Protein AF-0000000084534690 (afdb_homodimer)

Foldseek 3Di:
DPDDDPLLVQVQVVCLQCQPVVCVVCVCVVVVCVPVVVLLVVQLVQLCVVPVQFEEEEEAQFLPNSVQVSVVVPYNYAYEHQYPNRQVNNCVVPVPHHYDYDHLLDDPAAFQRGLEYEYELNCQSPPPVRVLSSLLSVNRRHHAFHKYKYKAFADQDWDKDACVVNNHGIGTGHHHHPVSVQVSNVVSQKHWPDKDWAADDPPGDGIMIMTMITRHHD/DPDDDPLLVQVQVVCLQCQPVVCVVCVCVVVVCVPVVVLLLVQLVQLCVQPVQFEEEEEAQFLPNSVQVSVVVVYNYAYEHQYPNRQVNNCVVPVPHHYDYDHLLDDPAAFQRGLEYEYELNCQSPPPVRVLSSLLSVNRRHHAFHKYKYKAFADQDWDKDACVVNNHGIGTGHHHHPVSVQVSNVVSQKHWPDKDWAADDPPGDGIMIMTMITRHHD

Sequence (436 aa):
MTSEPEFLTETRAFYDAVAVEYTDMFGGLMASSPMDRAVLGLFAELVRAERPDGKVAELGCGSGRVTGHLHGLGLDVSGVDLSPGMIELARRDHPQVPFRVGSLFDLPYGDGELTGALAWYSIIHTPAERLPPVFAEFARVLAPGGHLVLAFQVGDEPSRQDRPFGHPVSLDFRRLRPERVEELLREAGLRVTSRTVREASTGEKTPQAYLLARKPAAMTSEPEFLTETRAFYDAVAVEYTDMFGGLMASSPMDRAVLGLFAELVRAERPDGKVAELGCGSGRVTGHLHGLGLDVSGVDLSPGMIELARRDHPQVPFRVGSLFDLPYGDGELTGALAWYSIIHTPAERLPPVFAEFARVLAPGGHLVLAFQVGDEPSRQDRPFGHPVSLDFRRLRPERVEELLREAGLRVTSRTVREASTGEKTPQAYLLARKPAA

Structure (mmCIF, N/CA/C/O backbone):
data_AF-0000000084534690-model_v1
#
loop_
_entity.id
_entity.type
_entity.pdbx_description
1 polymer Methyltransferase
#
loop_
_atom_site.group_PDB
_atom_site.id
_atom_site.type_symbol
_atom_site.label_atom_id
_atom_site.label_alt_id
_atom_site.label_comp_id
_atom_site.label_asym_id
_atom_site.label_entity_id
_atom_site.label_seq_id
_atom_site.pdbx_PDB_ins_code
_atom_site.Cartn_x
_atom_site.Cartn_y
_atom_site.Cartn_z
_atom_site.occupancy
_atom_site.B_iso_or_equiv
_atom_site.auth_seq_id
_atom_site.auth_comp_id
_atom_site.auth_asym_id
_atom_site.auth_atom_id
_atom_site.pdbx_PDB_model_num
ATOM 1 N N . MET A 1 1 ? -7.797 34.219 26.984 1 40.94 1 MET A N 1
ATOM 2 C CA . MET A 1 1 ? -7.121 34 25.703 1 40.94 1 MET A CA 1
ATOM 3 C C . MET A 1 1 ? -6.246 32.75 25.734 1 40.94 1 MET A C 1
ATOM 5 O O . MET A 1 1 ? -5.199 32.75 26.391 1 40.94 1 MET A O 1
ATOM 9 N N . THR A 1 2 ? -6.754 31.516 25.875 1 54.22 2 THR A N 1
ATOM 10 C CA . THR A 1 2 ? -6.039 30.297 26.234 1 54.22 2 THR A CA 1
ATOM 11 C C . THR A 1 2 ? -4.809 30.109 25.359 1 54.22 2 THR A C 1
ATOM 13 O O . THR A 1 2 ? -4.898 30.172 24.125 1 54.22 2 THR A O 1
ATOM 16 N N . SER A 1 3 ? -3.67 30.391 25.891 1 73.31 3 SER A N 1
ATOM 17 C CA . SER A 1 3 ? -2.357 30.422 25.25 1 73.31 3 SER A CA 1
ATOM 18 C C . SER A 1 3 ? -2.098 29.156 24.453 1 73.31 3 SER A C 1
ATOM 20 O O . SER A 1 3 ? -2.504 28.062 24.859 1 73.31 3 SER A O 1
ATOM 22 N N . GLU A 1 4 ? -1.84 29.344 23.172 1 83.12 4 GLU A N 1
ATOM 23 C CA . GLU A 1 4 ? -1.455 28.219 22.312 1 83.12 4 GLU A CA 1
ATOM 24 C C . GLU A 1 4 ? -0.398 27.359 22.984 1 83.12 4 GLU A C 1
ATOM 26 O O . GLU A 1 4 ? 0.554 27.859 23.578 1 83.12 4 GLU A O 1
ATOM 31 N N . PRO A 1 5 ? -0.653 26.125 23.047 1 88.5 5 PRO A N 1
ATOM 32 C CA . PRO A 1 5 ? 0.35 25.234 23.625 1 88.5 5 PRO A CA 1
ATOM 33 C C . PRO A 1 5 ? 1.744 25.453 23.047 1 88.5 5 PRO A C 1
ATOM 35 O O . PRO A 1 5 ? 1.878 25.766 21.859 1 88.5 5 PRO A O 1
ATOM 38 N N . GLU A 1 6 ? 2.73 25.281 23.844 1 89.62 6 GLU A N 1
ATOM 39 C CA . GLU A 1 6 ? 4.121 25.578 23.5 1 89.62 6 GLU A CA 1
ATOM 40 C C . GLU A 1 6 ? 4.562 24.781 22.281 1 89.62 6 GLU A C 1
ATOM 42 O O . GLU A 1 6 ? 5.273 25.297 21.422 1 89.62 6 GLU A O 1
ATOM 47 N N . PHE A 1 7 ? 4.211 23.547 22.25 1 92 7 PHE A N 1
ATOM 48 C CA . PHE A 1 7 ? 4.676 22.734 21.141 1 92 7 PHE A CA 1
ATOM 49 C C . PHE A 1 7 ? 4.141 23.266 19.812 1 92 7 PHE A C 1
ATOM 51 O O . PHE A 1 7 ? 4.801 23.141 18.781 1 92 7 PHE A O 1
ATOM 58 N N . LEU A 1 8 ? 2.998 23.922 19.75 1 94.94 8 LEU A N 1
ATOM 59 C CA . LEU A 1 8 ? 2.461 24.516 18.547 1 94.94 8 LEU A CA 1
ATOM 60 C C . LEU A 1 8 ? 3.266 25.75 18.141 1 94.94 8 LEU A C 1
ATOM 62 O O . LEU A 1 8 ? 3.572 25.953 16.969 1 94.94 8 LEU A O 1
ATOM 66 N N . THR A 1 9 ? 3.578 26.531 19.109 1 94.31 9 THR A N 1
ATOM 67 C CA . THR A 1 9 ? 4.371 27.719 18.859 1 94.31 9 THR A CA 1
ATOM 68 C C . THR A 1 9 ? 5.75 27.359 18.312 1 94.31 9 THR A C 1
ATOM 70 O O . THR A 1 9 ? 6.23 27.969 17.359 1 94.31 9 THR A O 1
ATOM 73 N N . GLU A 1 10 ? 6.336 26.344 18.906 1 94.31 10 GLU A N 1
ATOM 74 C CA . GLU A 1 10 ? 7.648 25.875 18.484 1 94.31 10 GLU A CA 1
ATOM 75 C C . GLU A 1 10 ? 7.594 25.328 17.062 1 94.31 10 GLU A C 1
ATOM 77 O O . GLU A 1 10 ? 8.484 25.578 16.25 1 94.31 10 GLU A O 1
ATOM 82 N N . THR A 1 11 ? 6.602 24.531 16.797 1 96.5 11 THR A N 1
ATOM 83 C CA . THR A 1 11 ? 6.434 23.953 15.461 1 96.5 11 THR A CA 1
ATOM 84 C C . THR A 1 11 ? 6.266 25.047 14.414 1 96.5 11 THR A C 1
ATOM 86 O O . THR A 1 11 ? 6.926 25.016 13.367 1 96.5 11 THR A O 1
ATOM 89 N N . ARG A 1 12 ? 5.414 26.047 14.688 1 96.38 12 ARG A N 1
ATOM 90 C CA . ARG A 1 12 ? 5.191 27.172 13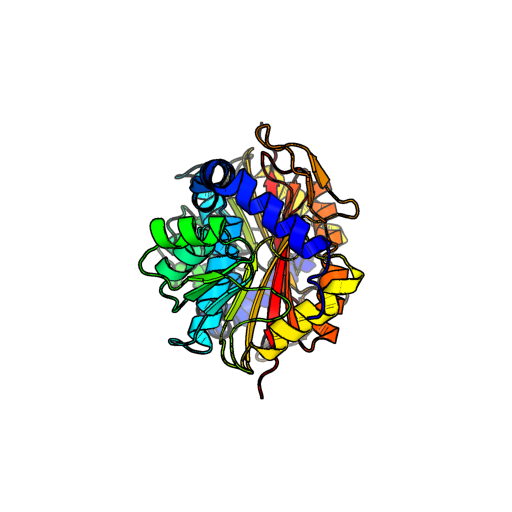.789 1 96.38 12 ARG A CA 1
ATOM 91 C C . ARG A 1 12 ? 6.492 27.922 13.523 1 96.38 12 ARG A C 1
ATOM 93 O O . ARG A 1 12 ? 6.832 28.203 12.367 1 96.38 12 ARG A O 1
ATOM 100 N N . ALA A 1 13 ? 7.164 28.25 14.578 1 95.94 13 ALA A N 1
ATOM 101 C CA . ALA A 1 13 ? 8.406 29.016 14.461 1 95.94 13 ALA A CA 1
ATOM 102 C C . ALA A 1 13 ? 9.445 28.25 13.641 1 95.94 13 ALA A C 1
ATOM 104 O O . ALA A 1 13 ? 10.164 28.844 12.836 1 95.94 13 ALA A O 1
ATOM 105 N N . PHE A 1 14 ? 9.531 27 13.875 1 96.94 14 PHE A N 1
ATOM 106 C CA . PHE A 1 14 ? 10.469 26.141 13.156 1 96.94 14 PHE A CA 1
ATOM 107 C C . PHE A 1 14 ? 10.211 26.203 11.656 1 96.94 14 PHE A C 1
ATOM 109 O O . PHE A 1 14 ? 11.102 26.547 10.875 1 96.94 14 PHE A O 1
ATOM 116 N N . TYR A 1 15 ? 9 25.906 11.258 1 97 15 TYR A N 1
ATOM 117 C CA . TYR A 1 15 ? 8.688 25.812 9.836 1 97 15 TYR A CA 1
ATOM 118 C C . TYR A 1 15 ? 8.703 27.188 9.18 1 97 15 TYR A C 1
ATOM 120 O O . TYR A 1 15 ? 9.07 27.312 8.008 1 97 15 TYR A O 1
ATOM 128 N N . ASP A 1 16 ? 8.398 28.266 9.891 1 96.75 16 ASP A N 1
ATOM 129 C CA . ASP A 1 16 ? 8.531 29.609 9.344 1 96.75 16 ASP A CA 1
ATOM 130 C C . ASP A 1 16 ? 10 29.938 9.047 1 96.75 16 ASP A C 1
ATOM 132 O O . ASP A 1 16 ? 10.305 30.562 8.031 1 96.75 16 ASP A O 1
ATOM 136 N N . ALA A 1 17 ? 10.805 29.453 9.93 1 96.19 17 ALA A N 1
ATOM 137 C CA . ALA A 1 17 ? 12.227 29.766 9.805 1 96.19 17 ALA A CA 1
ATOM 138 C C . ALA A 1 17 ? 12.852 29.031 8.625 1 96.19 17 ALA A C 1
ATOM 140 O O . ALA A 1 17 ? 13.75 29.562 7.961 1 96.19 17 ALA A O 1
ATOM 141 N N . VAL A 1 18 ? 12.344 27.844 8.336 1 95.5 18 VAL A N 1
ATOM 142 C CA . VAL A 1 18 ? 13.047 27.016 7.367 1 95.5 18 VAL A CA 1
ATOM 143 C C . VAL A 1 18 ? 12.234 26.906 6.082 1 95.5 18 VAL A C 1
ATOM 145 O O . VAL A 1 18 ? 12.562 26.109 5.195 1 95.5 18 VAL A O 1
ATOM 148 N N . ALA A 1 19 ? 11.211 27.656 5.895 1 94.69 19 ALA A N 1
ATOM 149 C CA . ALA A 1 19 ? 10.18 27.469 4.883 1 94.69 19 ALA A CA 1
ATOM 150 C C . ALA A 1 19 ? 10.789 27.375 3.486 1 94.69 19 ALA A C 1
ATOM 152 O O . ALA A 1 19 ? 10.508 26.422 2.746 1 94.69 19 ALA A O 1
ATOM 153 N N . VAL A 1 20 ? 11.664 28.234 3.137 1 94 20 VAL A N 1
ATOM 154 C CA . VAL A 1 20 ? 12.219 28.297 1.787 1 94 20 VAL A CA 1
ATOM 155 C C . VAL A 1 20 ? 13.156 27.125 1.555 1 94 20 VAL A C 1
ATOM 157 O O . VAL A 1 20 ? 12.977 26.344 0.613 1 94 20 VAL A O 1
ATOM 160 N N . GLU A 1 21 ? 14.125 26.938 2.463 1 93.56 21 GLU A N 1
ATOM 161 C CA . GLU A 1 21 ? 15.109 25.875 2.311 1 93.56 21 GLU A CA 1
ATOM 162 C C . GLU A 1 21 ? 14.445 24.5 2.355 1 93.56 21 GLU A C 1
ATOM 164 O O . GLU A 1 21 ? 14.82 23.609 1.594 1 93.56 21 GLU A O 1
ATOM 169 N N . TYR A 1 22 ? 13.516 24.391 3.225 1 90.75 22 TYR A N 1
ATOM 170 C CA . TYR A 1 22 ? 12.789 23.141 3.391 1 90.75 22 TYR A CA 1
ATOM 171 C C . TYR A 1 22 ? 12.008 22.797 2.129 1 90.75 22 TYR A C 1
ATOM 173 O O . TYR A 1 22 ? 12.023 21.641 1.677 1 90.75 22 TYR A O 1
ATOM 181 N N . THR A 1 23 ? 11.344 23.734 1.533 1 91.19 23 THR A N 1
ATOM 182 C CA . THR A 1 23 ? 10.578 23.562 0.307 1 91.19 23 THR A CA 1
ATOM 183 C C . THR A 1 23 ? 11.484 23.172 -0.854 1 91.19 23 THR A C 1
ATOM 185 O O . THR A 1 23 ? 11.148 22.281 -1.636 1 91.19 23 THR A O 1
ATOM 188 N N . ASP A 1 24 ? 12.617 23.766 -0.943 1 89.88 24 ASP A N 1
ATOM 189 C CA . ASP A 1 24 ? 13.578 23.453 -2.002 1 89.88 24 ASP A CA 1
ATOM 190 C C . ASP A 1 24 ? 14.109 22.031 -1.863 1 89.88 24 ASP A C 1
ATOM 192 O O . ASP A 1 24 ? 14.297 21.328 -2.861 1 89.88 24 ASP A O 1
ATOM 196 N N . MET A 1 25 ? 14.352 21.625 -0.693 1 87.31 25 MET A N 1
ATOM 197 C CA . MET A 1 25 ? 14.922 20.312 -0.393 1 87.31 25 MET A CA 1
ATOM 198 C C . MET A 1 25 ? 13.992 19.188 -0.834 1 87.31 25 MET A C 1
ATOM 200 O O . MET A 1 25 ? 14.445 18.156 -1.315 1 87.31 25 MET A O 1
ATOM 204 N N . PHE A 1 26 ? 12.641 19.406 -0.778 1 84.38 26 PHE A N 1
ATOM 205 C CA . PHE A 1 26 ? 11.695 18.312 -0.968 1 84.38 26 PHE A CA 1
ATOM 206 C C . PHE A 1 26 ? 10.891 18.5 -2.248 1 84.38 26 PHE A C 1
ATOM 208 O O . PHE A 1 26 ? 9.961 17.75 -2.52 1 84.38 26 PHE A O 1
ATOM 215 N N . GLY A 1 27 ? 11.195 19.469 -3.035 1 78.06 27 GLY A N 1
ATOM 216 C CA . GLY A 1 27 ? 10.461 19.797 -4.246 1 78.06 27 GLY A CA 1
ATOM 217 C C . GLY A 1 27 ? 10.352 18.641 -5.215 1 78.06 27 GLY A C 1
ATOM 218 O O . GLY A 1 27 ? 9.312 18.438 -5.844 1 78.06 27 GLY A O 1
ATOM 219 N N . GLY A 1 28 ? 11.32 17.75 -5.387 1 81.81 28 GLY A N 1
ATOM 220 C CA . GLY A 1 28 ? 11.305 16.672 -6.363 1 81.81 28 GLY A CA 1
ATOM 221 C C . GLY A 1 28 ? 10.969 15.32 -5.758 1 81.81 28 GLY A C 1
ATOM 222 O O . GLY A 1 28 ? 11.016 14.305 -6.445 1 81.81 28 GLY A O 1
ATOM 223 N N . LEU A 1 29 ? 10.445 15.336 -4.598 1 86.44 29 LEU A N 1
ATOM 224 C CA . LEU A 1 29 ? 10.281 14.086 -3.859 1 86.44 29 LEU A CA 1
ATOM 225 C C . LEU A 1 29 ? 9.133 13.266 -4.426 1 86.44 29 LEU A C 1
ATOM 227 O O . LEU A 1 29 ? 9.227 12.039 -4.523 1 86.44 29 LEU A O 1
ATOM 231 N N . MET A 1 30 ? 8.086 13.938 -4.867 1 87.94 30 MET A N 1
ATOM 232 C CA . MET A 1 30 ? 6.949 13.195 -5.398 1 87.94 30 MET A CA 1
ATOM 233 C C . MET A 1 30 ? 7.359 12.359 -6.609 1 87.94 30 MET A C 1
ATOM 235 O O . MET A 1 30 ? 6.973 11.195 -6.723 1 87.94 30 MET A O 1
ATOM 239 N N . ALA A 1 31 ? 8.219 12.906 -7.438 1 87.44 31 ALA A N 1
ATOM 240 C CA . ALA A 1 31 ? 8.641 12.211 -8.648 1 87.44 31 ALA A CA 1
ATOM 241 C C . ALA A 1 31 ? 9.516 11.008 -8.32 1 87.44 31 ALA A C 1
ATOM 243 O O . ALA A 1 31 ? 9.5 10.008 -9.039 1 87.44 31 ALA A O 1
ATOM 244 N N . SER A 1 32 ? 10.133 11.031 -7.242 1 90.44 32 SER A N 1
ATOM 245 C CA . SER A 1 32 ? 11.102 9.992 -6.914 1 90.44 32 SER A CA 1
ATOM 246 C C . SER A 1 32 ? 10.539 9.016 -5.887 1 90.44 32 SER A C 1
ATOM 248 O O . SER A 1 32 ? 11.281 8.211 -5.32 1 90.44 32 SER A O 1
ATOM 250 N N . SER A 1 33 ? 9.297 9.062 -5.629 1 94.19 33 SER A N 1
ATOM 251 C CA . SER A 1 33 ? 8.703 8.219 -4.594 1 94.19 33 SER A CA 1
ATOM 252 C C . SER A 1 33 ? 7.504 7.445 -5.129 1 94.19 33 SER A C 1
ATOM 254 O O . SER A 1 33 ? 6.359 7.777 -4.824 1 94.19 33 SER A O 1
ATOM 256 N N . PRO A 1 34 ? 7.781 6.352 -5.809 1 96.19 34 PRO A N 1
ATOM 257 C CA . PRO A 1 34 ? 6.68 5.598 -6.414 1 96.19 34 PRO A CA 1
ATOM 258 C C . PRO A 1 34 ? 5.66 5.117 -5.383 1 96.19 34 PRO A C 1
ATOM 260 O O . PRO A 1 34 ? 4.465 5.07 -5.672 1 96.19 34 PRO A O 1
ATOM 263 N N . MET A 1 35 ? 6.133 4.77 -4.168 1 97.38 35 MET A N 1
ATOM 264 C CA . MET A 1 35 ? 5.211 4.316 -3.129 1 97.38 35 MET A CA 1
ATOM 265 C C . MET A 1 35 ? 4.27 5.438 -2.707 1 97.38 35 MET A C 1
ATOM 267 O O . MET A 1 35 ? 3.064 5.223 -2.572 1 97.38 35 MET A O 1
ATOM 271 N N . ASP A 1 36 ? 4.82 6.66 -2.514 1 97.5 36 ASP A N 1
ATOM 272 C CA . ASP A 1 36 ? 3.979 7.801 -2.176 1 97.5 36 ASP A CA 1
ATOM 273 C C . ASP A 1 36 ? 2.914 8.039 -3.246 1 97.5 36 ASP A C 1
ATOM 275 O O . ASP A 1 36 ? 1.739 8.227 -2.928 1 97.5 36 ASP A O 1
ATOM 279 N N . ARG A 1 37 ? 3.34 7.969 -4.48 1 98.12 37 ARG A N 1
ATOM 280 C CA . ARG A 1 37 ? 2.406 8.195 -5.578 1 98.12 37 ARG A CA 1
ATOM 281 C C . ARG A 1 37 ? 1.333 7.113 -5.617 1 98.12 37 ARG A C 1
ATOM 283 O O . ARG A 1 37 ? 0.165 7.398 -5.891 1 98.12 37 ARG A O 1
ATOM 290 N N . ALA A 1 38 ? 1.719 5.926 -5.344 1 98.5 38 ALA A N 1
ATOM 291 C CA . ALA A 1 38 ? 0.763 4.824 -5.352 1 98.5 38 ALA A CA 1
ATOM 292 C C . ALA A 1 38 ? -0.288 5 -4.262 1 98.5 38 ALA A C 1
ATOM 294 O O . ALA A 1 38 ? -1.484 4.832 -4.512 1 98.5 38 ALA A O 1
ATOM 295 N N . VAL A 1 39 ? 0.135 5.34 -3.057 1 98.75 39 VAL A N 1
ATOM 296 C CA . VAL A 1 39 ? -0.77 5.504 -1.924 1 98.75 39 VAL A CA 1
ATOM 297 C C . VAL A 1 39 ? -1.7 6.688 -2.168 1 98.75 39 VAL A C 1
ATOM 299 O O . VAL A 1 39 ? -2.91 6.59 -1.955 1 98.75 39 VAL A O 1
ATOM 302 N N . LEU A 1 40 ? -1.166 7.785 -2.656 1 98.75 40 LEU A N 1
ATOM 303 C CA . LEU A 1 40 ? -1.962 8.984 -2.902 1 98.75 40 LEU A CA 1
ATOM 304 C C . LEU A 1 40 ? -2.922 8.766 -4.07 1 98.75 40 LEU A C 1
ATOM 306 O O . LEU A 1 40 ? -4.039 9.289 -4.066 1 98.75 40 LEU A O 1
ATOM 310 N N . GLY A 1 41 ? -2.432 8.062 -5.098 1 98.62 41 GLY A N 1
ATOM 311 C CA . GLY A 1 41 ? -3.326 7.688 -6.18 1 98.62 41 GLY A CA 1
ATOM 312 C C . GLY A 1 41 ? -4.492 6.828 -5.723 1 98.62 41 GLY A C 1
ATOM 313 O O . GLY A 1 41 ? -5.629 7.039 -6.152 1 98.62 41 GLY A O 1
ATOM 314 N N . LEU A 1 42 ? -4.188 5.84 -4.895 1 98.75 42 LEU A N 1
ATOM 315 C CA . LEU A 1 42 ? -5.234 5.004 -4.316 1 98.75 42 LEU A CA 1
ATOM 316 C C . LEU A 1 42 ? -6.234 5.844 -3.533 1 98.75 42 LEU A C 1
ATOM 318 O O . LEU A 1 42 ? -7.445 5.703 -3.711 1 98.75 42 LEU A O 1
ATOM 322 N N . PHE A 1 43 ? -5.742 6.754 -2.691 1 98.81 43 PHE A N 1
ATOM 323 C CA . PHE A 1 43 ? -6.586 7.648 -1.909 1 98.81 43 PHE A CA 1
ATOM 324 C C . PHE A 1 43 ? -7.512 8.453 -2.816 1 98.81 43 PHE A C 1
ATOM 326 O O . PHE A 1 43 ? -8.719 8.523 -2.574 1 98.81 43 PHE A O 1
ATOM 333 N N . ALA A 1 44 ? -6.949 9.031 -3.861 1 98.69 44 ALA A N 1
ATOM 334 C CA . ALA A 1 44 ? -7.723 9.836 -4.805 1 98.69 44 ALA A CA 1
ATOM 335 C C . ALA A 1 44 ? -8.836 9.008 -5.441 1 98.69 44 ALA A C 1
ATOM 337 O O . ALA A 1 44 ? -9.969 9.484 -5.578 1 98.69 44 ALA A O 1
ATOM 338 N N . GLU A 1 45 ? -8.492 7.82 -5.855 1 98.12 45 GLU A N 1
ATOM 339 C CA . GLU A 1 45 ? -9.484 6.945 -6.469 1 98.12 45 GLU A CA 1
ATOM 340 C C . GLU A 1 45 ? -10.617 6.629 -5.496 1 98.12 45 GLU A C 1
ATOM 342 O O . GLU A 1 45 ? -11.789 6.664 -5.867 1 98.12 45 GLU A O 1
ATOM 347 N N . LEU A 1 46 ? -10.266 6.32 -4.262 1 98.06 46 LEU A N 1
ATOM 348 C CA . LEU A 1 46 ? -11.266 5.984 -3.252 1 98.06 46 LEU A CA 1
ATOM 349 C C . LEU A 1 46 ? -12.203 7.16 -2.998 1 98.06 46 LEU A C 1
ATOM 351 O O . LEU A 1 46 ? -13.414 6.984 -2.916 1 98.06 46 LEU A O 1
ATOM 355 N N . VAL A 1 47 ? -11.641 8.344 -2.865 1 98.56 47 VAL A N 1
ATOM 356 C CA . VAL A 1 47 ? -12.43 9.539 -2.598 1 98.56 47 VAL A CA 1
ATOM 357 C C . VAL A 1 47 ? -13.383 9.805 -3.758 1 98.56 47 VAL A C 1
ATOM 359 O O . VAL A 1 47 ? -14.57 10.07 -3.545 1 98.56 47 VAL A O 1
ATOM 362 N N . ARG A 1 48 ? -12.898 9.68 -4.977 1 97.88 48 ARG A N 1
ATOM 363 C CA . ARG A 1 48 ? -13.727 9.938 -6.152 1 97.88 48 ARG A CA 1
ATOM 364 C C . ARG A 1 48 ? -14.852 8.914 -6.27 1 97.88 48 ARG A C 1
ATOM 366 O O . ARG A 1 48 ? -15.953 9.234 -6.715 1 97.88 48 ARG A O 1
ATOM 373 N N . ALA A 1 49 ? -14.516 7.684 -5.953 1 96.69 49 ALA A N 1
ATOM 374 C CA . ALA A 1 49 ? -15.539 6.637 -5.992 1 96.69 49 ALA A CA 1
ATOM 375 C C . ALA A 1 49 ? -16.641 6.918 -4.98 1 96.69 49 ALA A C 1
ATOM 377 O O . ALA A 1 49 ? -17.812 6.609 -5.234 1 96.69 49 ALA A O 1
ATOM 378 N N . GLU A 1 50 ? -16.25 7.457 -3.811 1 96.69 50 GLU A N 1
ATOM 379 C CA . GLU A 1 50 ? -17.234 7.789 -2.779 1 96.69 50 GLU A CA 1
ATOM 380 C C . GLU A 1 50 ? -18.094 8.977 -3.197 1 96.69 50 GLU A C 1
ATOM 382 O O . GLU A 1 50 ? -19.328 8.906 -3.125 1 96.69 50 GLU A O 1
ATOM 387 N N . ARG A 1 51 ? -17.453 10.047 -3.547 1 96.62 51 ARG A N 1
ATOM 388 C CA . ARG A 1 51 ? -18.094 11.266 -4.012 1 96.62 51 ARG A CA 1
ATOM 389 C C . ARG A 1 51 ? -17.234 12 -5.031 1 96.62 51 ARG A C 1
ATOM 391 O O . ARG A 1 51 ? -16.281 12.695 -4.664 1 96.62 51 ARG A O 1
ATOM 398 N N . PRO A 1 52 ? -17.516 11.914 -6.34 1 93.75 52 PRO A N 1
ATOM 399 C CA . PRO A 1 52 ? -16.672 12.484 -7.398 1 93.75 52 PRO A CA 1
ATOM 400 C C . PRO A 1 52 ? -16.391 13.969 -7.191 1 93.75 52 PRO A C 1
ATOM 402 O O . PRO A 1 52 ? -15.297 14.445 -7.523 1 93.75 52 PRO A O 1
ATOM 405 N N . ASP A 1 53 ? -17.281 14.695 -6.598 1 92.56 53 ASP A N 1
ATOM 406 C CA . ASP A 1 53 ? -17.078 16.125 -6.402 1 92.56 53 ASP A CA 1
ATOM 407 C C . ASP A 1 53 ? -16.875 16.453 -4.926 1 92.56 53 ASP A C 1
ATOM 409 O O . ASP A 1 53 ? -17.188 17.562 -4.484 1 92.56 53 ASP A O 1
ATOM 413 N N . GLY A 1 54 ? -16.391 15.453 -4.23 1 96.5 54 GLY A N 1
ATOM 414 C CA . GLY A 1 54 ? -16.219 15.656 -2.801 1 96.5 54 GLY A CA 1
ATOM 415 C C . GLY A 1 54 ? -15.016 16.516 -2.465 1 96.5 54 GLY A C 1
ATOM 416 O O . GLY A 1 54 ? -14.023 16.516 -3.191 1 96.5 54 GLY A O 1
ATOM 417 N N . LYS A 1 55 ? -15.125 17.203 -1.364 1 98.75 55 LYS A N 1
ATOM 418 C CA . LYS A 1 55 ? -14.055 18.078 -0.898 1 98.75 55 LYS A CA 1
ATOM 419 C C . LYS A 1 55 ? -12.992 17.297 -0.137 1 98.75 55 LYS A C 1
ATOM 421 O O . LYS A 1 55 ? -13.312 16.391 0.63 1 98.75 55 LYS A O 1
ATOM 426 N N . VAL A 1 56 ? -11.773 17.641 -0.408 1 98.94 56 VAL A N 1
ATOM 427 C CA . VAL A 1 56 ? -10.625 17.031 0.25 1 98.94 56 VAL A CA 1
ATOM 428 C C . VAL A 1 56 ? -9.781 18.125 0.92 1 98.94 56 VAL A C 1
ATOM 430 O O . VAL A 1 56 ? -9.711 19.25 0.437 1 98.94 56 VAL A O 1
ATOM 433 N N . ALA A 1 57 ? -9.133 17.797 2.012 1 98.94 57 ALA A N 1
ATOM 434 C CA . ALA A 1 57 ? -8.219 18.75 2.648 1 98.94 57 ALA A CA 1
ATOM 435 C C . ALA A 1 57 ? -6.93 18.062 3.088 1 98.94 57 ALA A C 1
ATOM 437 O O . ALA A 1 57 ? -6.961 16.953 3.621 1 98.94 57 ALA A O 1
ATOM 438 N N . GLU A 1 58 ? -5.84 18.656 2.754 1 98.94 58 GLU A N 1
ATOM 439 C CA . GLU A 1 58 ? -4.594 18.266 3.398 1 98.94 58 GLU A CA 1
ATOM 440 C C . GLU A 1 58 ? -4.383 19.016 4.703 1 98.94 58 GLU A C 1
ATOM 442 O O . GLU A 1 58 ? -4.371 20.25 4.719 1 98.94 58 GLU A O 1
ATOM 447 N N . LEU A 1 59 ? -4.242 18.312 5.766 1 98.88 59 LEU A N 1
ATOM 448 C CA . LEU A 1 59 ? -4.059 18.828 7.117 1 98.88 59 LEU A CA 1
ATOM 449 C C . LEU A 1 59 ? -2.582 18.844 7.5 1 98.88 59 LEU A C 1
ATOM 451 O O . LEU A 1 59 ? -1.99 17.781 7.73 1 98.88 59 LEU A O 1
ATOM 455 N N . GLY A 1 60 ? -2.045 20 7.641 1 98.56 60 GLY A N 1
ATOM 456 C CA . GLY A 1 60 ? -0.598 20.141 7.637 1 98.56 60 GLY A CA 1
ATOM 457 C C . GLY A 1 60 ? 0.013 20.031 6.254 1 98.56 60 GLY A C 1
ATOM 458 O O . GLY A 1 60 ? 0.828 19.141 6.004 1 98.56 60 GLY A O 1
ATOM 459 N N . CYS A 1 61 ? -0.252 21.078 5.387 1 98.44 61 CYS A N 1
ATOM 460 C CA . CYS A 1 61 ? 0.008 20.922 3.961 1 98.44 61 CYS A CA 1
ATOM 461 C C . CYS A 1 61 ? 1.41 21.391 3.605 1 98.44 61 CYS A C 1
ATOM 463 O O . CYS A 1 61 ? 1.896 21.141 2.5 1 98.44 61 CYS A O 1
ATOM 465 N N . GLY A 1 62 ? 2.107 22.047 4.582 1 97.62 62 GLY A N 1
ATOM 466 C CA . GLY A 1 62 ? 3.385 22.656 4.238 1 97.62 62 GLY A CA 1
ATOM 467 C C . GLY A 1 62 ? 3.303 23.578 3.039 1 97.62 62 GLY A C 1
ATOM 468 O O . GLY A 1 62 ? 2.389 24.406 2.943 1 97.62 62 GLY A O 1
ATOM 469 N N . SER A 1 63 ? 4.23 23.469 2.191 1 97 63 SER A N 1
ATOM 470 C CA . SER A 1 63 ? 4.266 24.344 1.023 1 97 63 SER A CA 1
ATOM 471 C C . SER A 1 63 ? 3.359 23.828 -0.087 1 97 63 SER A C 1
ATOM 473 O O . SER A 1 63 ? 3.404 24.312 -1.216 1 97 63 SER A O 1
ATOM 475 N N . GLY A 1 64 ? 2.621 22.812 0.146 1 97.5 64 GLY A N 1
ATOM 476 C CA . GLY A 1 64 ? 1.538 22.422 -0.743 1 97.5 64 GLY A CA 1
ATOM 477 C C . GLY A 1 64 ? 1.96 21.406 -1.787 1 97.5 64 GLY A C 1
ATOM 478 O O . GLY A 1 64 ? 1.243 21.172 -2.764 1 97.5 64 GLY A O 1
ATOM 479 N N . ARG A 1 65 ? 3.115 20.734 -1.647 1 96.81 65 ARG A N 1
ATOM 480 C CA . ARG A 1 65 ? 3.604 19.781 -2.629 1 96.81 65 ARG A CA 1
ATOM 481 C C . ARG A 1 65 ? 2.592 18.656 -2.846 1 96.81 65 ARG A C 1
ATOM 483 O O . ARG A 1 65 ? 2.203 18.375 -3.98 1 96.81 65 ARG A O 1
ATOM 490 N N . VAL A 1 66 ? 2.135 18.047 -1.795 1 98.06 66 VAL A N 1
ATOM 491 C CA . VAL A 1 66 ? 1.185 16.938 -1.873 1 98.06 66 VAL A CA 1
ATOM 492 C C . VAL A 1 66 ? -0.183 17.469 -2.305 1 98.06 66 VAL A C 1
ATOM 494 O O . VAL A 1 66 ? -0.865 16.844 -3.123 1 98.06 66 VAL A O 1
ATOM 497 N N . THR A 1 67 ? -0.558 18.641 -1.786 1 98.31 67 THR A N 1
ATOM 498 C CA . THR A 1 67 ? -1.832 19.25 -2.146 1 98.31 67 THR A CA 1
ATOM 499 C C . THR A 1 67 ? -1.904 19.5 -3.648 1 98.31 67 THR A C 1
ATOM 501 O O . THR A 1 67 ? -2.914 19.203 -4.289 1 98.31 67 THR A O 1
ATOM 504 N N . GLY A 1 68 ? -0.85 20.141 -4.141 1 97.56 68 GLY A N 1
ATOM 505 C CA . GLY A 1 68 ? -0.785 20.375 -5.574 1 97.56 68 GLY A CA 1
ATOM 506 C C . GLY A 1 68 ? -0.878 19.094 -6.391 1 97.56 68 GLY A C 1
ATOM 507 O O . GLY A 1 68 ? -1.561 19.062 -7.414 1 97.56 68 GLY A O 1
ATOM 508 N N . HIS A 1 69 ? -0.195 18.062 -5.949 1 97.81 69 HIS A N 1
ATOM 509 C CA . HIS A 1 69 ? -0.254 16.766 -6.621 1 97.81 69 HIS A CA 1
ATOM 510 C C . HIS A 1 69 ? -1.68 16.219 -6.656 1 97.81 69 HIS A C 1
ATOM 512 O O . HIS A 1 69 ? -2.156 15.781 -7.703 1 97.81 69 HIS A O 1
ATOM 518 N N . LEU A 1 70 ? -2.373 16.281 -5.539 1 98.38 70 LEU A N 1
ATOM 519 C CA . LEU A 1 70 ? -3.748 15.805 -5.457 1 98.38 70 LEU A CA 1
ATOM 520 C C . LEU A 1 70 ? -4.668 16.625 -6.355 1 98.38 70 LEU A C 1
ATOM 522 O O . LEU A 1 70 ? -5.582 16.094 -6.98 1 98.38 70 LEU A O 1
ATOM 526 N N . HIS A 1 71 ? -4.434 17.938 -6.367 1 98.38 71 HIS A N 1
ATOM 527 C CA . HIS A 1 71 ? -5.172 18.797 -7.293 1 98.38 71 HIS A CA 1
ATOM 528 C C . HIS A 1 71 ? -4.973 18.328 -8.734 1 98.38 71 HIS A C 1
ATOM 530 O O . HIS A 1 71 ? -5.93 18.281 -9.516 1 98.38 71 HIS A O 1
ATOM 536 N N . GLY A 1 72 ? -3.756 18.031 -9.078 1 97.44 72 GLY A N 1
ATOM 537 C CA . GLY A 1 72 ? -3.436 17.516 -10.398 1 97.44 72 GLY A CA 1
ATOM 538 C C . GLY A 1 72 ? -4.137 16.219 -10.727 1 97.44 72 GLY A C 1
ATOM 539 O O . GLY A 1 72 ? -4.355 15.898 -11.898 1 97.44 72 GLY A O 1
ATOM 540 N N . LEU A 1 73 ? -4.449 15.469 -9.727 1 97.25 73 LEU A N 1
ATOM 541 C CA . LEU A 1 73 ? -5.184 14.219 -9.922 1 97.25 73 LEU A CA 1
ATOM 542 C C . LEU A 1 73 ? -6.676 14.484 -10.07 1 97.25 73 LEU A C 1
ATOM 544 O O . LEU A 1 73 ? -7.469 13.547 -10.195 1 97.25 73 LEU A O 1
ATOM 548 N N . GLY A 1 74 ? -7.078 15.695 -9.945 1 97.25 74 GLY A N 1
ATOM 549 C CA . GLY A 1 74 ? -8.445 16.078 -10.234 1 97.25 74 GLY A CA 1
ATOM 550 C C . GLY A 1 74 ? -9.305 16.25 -8.992 1 97.25 74 GLY A C 1
ATOM 551 O O . GLY A 1 74 ? -10.523 16.375 -9.086 1 97.25 74 GLY A O 1
ATOM 552 N N . LEU A 1 75 ? -8.727 16.25 -7.848 1 98.38 75 LEU A N 1
ATOM 553 C CA . LEU A 1 75 ? -9.5 16.391 -6.617 1 98.38 75 LEU A CA 1
ATOM 554 C C . LEU A 1 75 ? -9.766 17.859 -6.305 1 98.38 75 LEU A C 1
ATOM 556 O O . LEU A 1 75 ? -8.945 18.734 -6.613 1 98.38 75 LEU A O 1
ATOM 560 N N . ASP A 1 76 ? -10.938 18.141 -5.723 1 98.69 76 ASP A N 1
ATOM 561 C CA . ASP A 1 76 ? -11.211 19.422 -5.098 1 98.69 76 ASP A CA 1
ATOM 562 C C . ASP A 1 76 ? -10.555 19.516 -3.721 1 98.69 76 ASP A C 1
ATOM 564 O O . ASP A 1 76 ? -11.172 19.188 -2.707 1 98.69 76 ASP A O 1
ATOM 568 N N . VAL A 1 77 ? -9.32 20.031 -3.723 1 98.81 77 VAL A N 1
ATOM 569 C CA . VAL A 1 77 ? -8.5 19.906 -2.523 1 98.81 77 VAL A CA 1
ATOM 570 C C . VAL A 1 77 ? -8.102 21.281 -2.023 1 98.81 77 VAL A C 1
ATOM 572 O O . VAL A 1 77 ? -7.895 22.203 -2.82 1 98.81 77 VAL A O 1
ATOM 575 N N . SER A 1 78 ? -8.055 21.453 -0.748 1 98.88 78 SER A N 1
ATOM 576 C CA . SER A 1 78 ? -7.523 22.625 -0.059 1 98.88 78 SER A CA 1
ATOM 577 C C . SER A 1 78 ? -6.457 22.219 0.954 1 98.88 78 SER A C 1
ATOM 579 O O . SER A 1 78 ? -6.266 21.031 1.234 1 98.88 78 SER A O 1
ATOM 581 N N . GLY A 1 79 ? -5.719 23.156 1.394 1 98.88 79 GLY A N 1
ATOM 582 C CA . GLY A 1 79 ? -4.672 22.891 2.363 1 98.88 79 GLY A CA 1
ATOM 583 C C . GLY A 1 79 ? -4.738 23.781 3.584 1 98.88 79 GLY A C 1
ATOM 584 O O . GLY A 1 79 ? -5.105 24.953 3.48 1 98.88 79 GLY A O 1
ATOM 585 N N . VAL A 1 80 ? -4.379 23.234 4.738 1 98.81 80 VAL A N 1
ATOM 586 C CA . VAL A 1 80 ? -4.242 23.984 5.98 1 98.81 80 VAL A CA 1
ATOM 587 C C . VAL A 1 80 ? -2.885 23.703 6.613 1 98.81 80 VAL A C 1
ATOM 589 O O . VAL A 1 80 ? -2.424 22.562 6.609 1 98.81 80 VAL A O 1
ATOM 592 N N . ASP A 1 81 ? -2.26 24.703 7.066 1 98.69 81 ASP A N 1
ATOM 593 C CA . ASP A 1 81 ? -0.988 24.547 7.766 1 98.69 81 ASP A CA 1
ATOM 594 C C . ASP A 1 81 ? -0.837 25.578 8.875 1 98.69 81 ASP A C 1
ATOM 596 O O . ASP A 1 81 ? -1.352 26.703 8.766 1 98.69 81 ASP A O 1
ATOM 600 N N . LEU A 1 82 ? -0.071 25.188 9.844 1 98.19 82 LEU A N 1
ATOM 601 C CA . LEU A 1 82 ? 0.144 26.031 11.016 1 98.19 82 LEU A CA 1
ATOM 602 C C . LEU A 1 82 ? 1.022 27.234 10.664 1 98.19 82 LEU A C 1
ATOM 604 O O . LEU A 1 82 ? 0.907 28.297 11.289 1 98.19 82 LEU A O 1
ATOM 608 N N . SER A 1 83 ? 1.941 27.141 9.742 1 98.19 83 SER A N 1
ATOM 609 C CA . SER A 1 83 ? 2.99 28.109 9.43 1 98.19 83 SER A CA 1
ATOM 610 C C . SER A 1 83 ? 2.545 29.078 8.344 1 98.19 83 SER A C 1
ATOM 612 O O . SER A 1 83 ? 2.379 28.688 7.188 1 98.19 83 SER A O 1
ATOM 614 N N . PRO A 1 84 ? 2.414 30.453 8.648 1 98.19 84 PRO A N 1
ATOM 615 C CA . PRO A 1 84 ? 2.111 31.422 7.602 1 98.19 84 PRO A CA 1
ATOM 616 C C . PRO A 1 84 ? 3.15 31.438 6.48 1 98.19 84 PRO A C 1
ATOM 618 O O . PRO A 1 84 ? 2.805 31.641 5.312 1 98.19 84 PRO A O 1
ATOM 621 N N . GLY A 1 85 ? 4.379 31.188 6.883 1 97.88 85 GLY A N 1
ATOM 622 C CA . GLY A 1 85 ? 5.426 31.109 5.871 1 97.88 85 GLY A CA 1
ATOM 623 C C . GLY A 1 85 ? 5.215 29.984 4.875 1 97.88 85 GLY A C 1
ATOM 624 O O . GLY A 1 85 ? 5.395 30.172 3.67 1 97.88 85 GLY A O 1
ATOM 625 N N . MET A 1 86 ? 4.852 28.828 5.34 1 98.06 86 MET A N 1
ATOM 626 C CA . MET A 1 86 ? 4.559 27.703 4.465 1 98.06 86 MET A CA 1
ATOM 627 C C . MET A 1 86 ? 3.361 28 3.57 1 98.06 86 MET A C 1
ATOM 629 O O . MET A 1 86 ? 3.385 27.703 2.375 1 98.06 86 MET A O 1
ATOM 633 N N . ILE A 1 87 ? 2.359 28.625 4.109 1 98.62 87 ILE A N 1
ATOM 634 C CA . ILE A 1 87 ? 1.145 28.938 3.363 1 98.62 87 ILE A CA 1
ATOM 635 C C . ILE A 1 87 ? 1.458 29.953 2.27 1 98.62 87 ILE A C 1
ATOM 637 O O . ILE A 1 87 ? 0.928 29.859 1.159 1 98.62 87 ILE A O 1
ATOM 641 N N . GLU A 1 88 ? 2.262 30.922 2.594 1 98.38 88 GLU A N 1
ATOM 642 C CA . GLU A 1 88 ? 2.674 31.891 1.58 1 98.38 88 GLU A CA 1
ATOM 643 C C . GLU A 1 88 ? 3.336 31.203 0.392 1 98.38 88 GLU A C 1
ATOM 645 O O . GLU A 1 88 ? 3.016 31.484 -0.761 1 98.38 88 GLU A O 1
ATOM 650 N N . LEU A 1 89 ? 4.23 30.297 0.689 1 98.06 89 LEU A N 1
ATOM 651 C CA . LEU A 1 89 ? 4.898 29.531 -0.363 1 98.06 89 LEU A CA 1
ATOM 652 C C . LEU A 1 89 ? 3.898 28.672 -1.127 1 98.06 89 LEU A C 1
ATOM 654 O O . LEU A 1 89 ? 3.969 28.562 -2.354 1 98.06 89 LEU A O 1
ATOM 658 N N . ALA A 1 90 ? 3.014 28.031 -0.42 1 98.38 90 ALA A N 1
ATOM 659 C CA . ALA A 1 90 ? 2 27.188 -1.044 1 98.38 90 ALA A CA 1
ATOM 660 C C . ALA A 1 90 ? 1.164 27.984 -2.045 1 98.38 90 ALA A C 1
ATOM 662 O O . ALA A 1 90 ? 0.945 27.531 -3.172 1 98.38 90 ALA A O 1
ATOM 663 N N . ARG A 1 91 ? 0.699 29.188 -1.639 1 98.56 91 ARG A N 1
ATOM 664 C CA . ARG A 1 91 ? -0.118 30.031 -2.494 1 98.56 91 ARG A CA 1
ATOM 665 C C . ARG A 1 91 ? 0.661 30.484 -3.729 1 98.56 91 ARG A C 1
ATOM 667 O O . ARG A 1 91 ? 0.096 30.594 -4.816 1 98.56 91 ARG A O 1
ATOM 674 N N . ARG A 1 92 ? 1.883 30.719 -3.512 1 97.75 92 ARG A N 1
ATOM 675 C CA . ARG A 1 92 ? 2.742 31.109 -4.621 1 97.75 92 ARG A CA 1
ATOM 676 C C . ARG A 1 92 ? 2.896 29.984 -5.633 1 97.75 92 ARG A C 1
ATOM 678 O O . ARG A 1 92 ? 2.768 30.203 -6.84 1 97.75 92 ARG A O 1
ATOM 685 N N . ASP A 1 93 ? 3.154 28.828 -5.164 1 96.62 93 ASP A N 1
ATOM 686 C CA . ASP A 1 93 ? 3.52 27.719 -6.02 1 96.62 93 ASP A CA 1
ATOM 687 C C . ASP A 1 93 ? 2.279 27.031 -6.602 1 96.62 93 ASP A C 1
ATOM 689 O O . ASP A 1 93 ? 2.354 26.375 -7.641 1 96.62 93 ASP A O 1
ATOM 693 N N . HIS A 1 94 ? 1.205 27.172 -5.875 1 98 94 HIS A N 1
ATOM 694 C CA . HIS A 1 94 ? -0.048 26.547 -6.293 1 98 94 HIS A CA 1
ATOM 695 C C . HIS A 1 94 ? -1.212 27.531 -6.18 1 98 94 HIS A C 1
ATOM 697 O O . HIS A 1 94 ? -2.15 27.297 -5.414 1 98 94 HIS A O 1
ATOM 703 N N . PRO A 1 95 ? -1.263 28.516 -7 1 98.12 95 PRO A N 1
ATOM 704 C CA . PRO A 1 95 ? -2.252 29.594 -6.867 1 98.12 95 PRO A CA 1
ATOM 705 C C . PRO A 1 95 ? -3.676 29.109 -7.148 1 98.12 95 PRO A C 1
ATOM 707 O O . PRO A 1 95 ? -4.641 29.797 -6.793 1 98.12 95 PRO A O 1
ATOM 710 N N . GLN A 1 96 ? -3.818 27.938 -7.746 1 97.69 96 GLN A N 1
ATOM 711 C CA . GLN A 1 96 ? -5.137 27.422 -8.094 1 97.69 96 GLN A CA 1
ATOM 712 C C . GLN A 1 96 ? -5.766 26.688 -6.922 1 97.69 96 GLN A C 1
ATOM 714 O O . GLN A 1 96 ? -6.93 26.281 -6.988 1 97.69 96 GLN A O 1
ATOM 719 N N . VAL A 1 97 ? -5.074 26.422 -5.895 1 98.62 97 VAL A N 1
ATOM 720 C CA . VAL A 1 97 ? -5.516 25.641 -4.734 1 98.62 97 VAL A CA 1
ATOM 721 C C . VAL A 1 97 ? -5.73 26.578 -3.547 1 98.62 97 VAL A C 1
ATOM 723 O O . VAL A 1 97 ? -4.891 27.438 -3.266 1 98.62 97 VAL A O 1
ATOM 726 N N . PRO A 1 98 ? -6.844 26.516 -2.85 1 98.81 98 PRO A N 1
ATOM 727 C CA . PRO A 1 98 ? -7.023 27.328 -1.648 1 98.81 98 PRO A CA 1
ATOM 728 C C . PRO A 1 98 ? -6.18 26.844 -0.472 1 98.81 98 PRO A C 1
ATOM 730 O O . PRO A 1 98 ? -6.172 25.641 -0.167 1 98.81 98 PRO A O 1
ATOM 733 N N . PHE A 1 99 ? -5.457 27.734 0.103 1 98.81 99 PHE A N 1
ATOM 734 C CA . PHE A 1 99 ? -4.656 27.438 1.287 1 98.81 99 PHE A CA 1
ATOM 735 C C . PHE A 1 99 ? -5 28.406 2.418 1 98.81 99 PHE A C 1
ATOM 737 O O . PHE A 1 99 ? -5.254 29.594 2.178 1 98.81 99 PHE A O 1
ATOM 744 N N . ARG A 1 100 ? -4.918 27.953 3.668 1 98.38 100 ARG A N 1
ATOM 745 C CA . ARG A 1 100 ? -5.148 28.844 4.809 1 98.38 100 ARG A CA 1
ATOM 746 C C . ARG A 1 100 ? -4.32 28.406 6.012 1 98.38 100 ARG A C 1
ATOM 748 O O . ARG A 1 100 ? -3.938 27.234 6.125 1 98.38 100 ARG A O 1
ATOM 755 N N . VAL A 1 101 ? -4.031 29.375 6.828 1 98.5 101 VAL A N 1
ATOM 756 C CA . VAL A 1 101 ? -3.342 29.094 8.086 1 98.5 101 VAL A CA 1
ATOM 757 C C . VAL A 1 101 ? -4.328 28.531 9.094 1 98.5 101 VAL A C 1
ATOM 759 O O . VAL A 1 101 ? -5.441 29.031 9.25 1 98.5 101 VAL A O 1
ATOM 762 N N . GLY A 1 102 ? -3.996 27.422 9.695 1 97.25 102 GLY A N 1
ATOM 763 C CA . GLY A 1 102 ? -4.832 26.781 10.703 1 97.25 102 GLY A CA 1
ATOM 764 C C . GLY A 1 102 ? -4.121 25.672 11.453 1 97.25 102 GLY A C 1
ATOM 765 O O . GLY A 1 102 ? -3.021 25.266 11.07 1 97.25 102 GLY A O 1
ATOM 766 N N . SER A 1 103 ? -4.77 25.234 12.562 1 97.56 103 SER A N 1
ATOM 767 C CA . SER A 1 103 ? -4.223 24.203 13.438 1 97.56 103 SER A CA 1
ATOM 768 C C . SER A 1 103 ? -4.961 22.875 13.273 1 97.56 103 SER A C 1
ATOM 770 O O . SER A 1 103 ? -6.16 22.859 12.992 1 97.56 103 SER A O 1
ATOM 772 N N . LEU A 1 104 ? -4.211 21.75 13.461 1 98.25 104 LEU A N 1
ATOM 773 C CA . LEU A 1 104 ? -4.824 20.438 13.43 1 98.25 104 LEU A CA 1
ATOM 774 C C . LEU A 1 104 ? -5.852 20.281 14.547 1 98.25 104 LEU A C 1
ATOM 776 O O . LEU A 1 104 ? -6.711 19.391 14.484 1 98.25 104 LEU A O 1
ATOM 780 N N . PHE A 1 105 ? -5.809 21.109 15.586 1 97.31 105 PHE A N 1
ATOM 781 C CA . PHE A 1 105 ? -6.656 21 16.766 1 97.31 105 PHE A CA 1
ATOM 782 C C . PHE A 1 105 ? -7.957 21.766 16.578 1 97.31 105 PHE A C 1
ATOM 784 O O . PHE A 1 105 ? -8.883 21.641 17.375 1 97.31 105 PHE A O 1
ATOM 791 N N . ASP A 1 106 ? -7.941 22.562 15.586 1 95.75 106 ASP A N 1
ATOM 792 C CA . ASP A 1 106 ? -9.086 23.406 15.266 1 95.75 106 ASP A CA 1
ATOM 793 C C . ASP A 1 106 ? -9.203 23.641 13.758 1 95.75 106 ASP A C 1
ATOM 795 O O . ASP A 1 106 ? -8.898 24.719 13.266 1 95.75 106 ASP A O 1
ATOM 799 N N . LEU A 1 107 ? -9.727 22.656 13.078 1 98.19 107 LEU A N 1
ATOM 800 C CA . LEU A 1 107 ? -9.75 22.656 11.617 1 98.19 107 LEU A CA 1
ATOM 801 C C . LEU A 1 107 ? -10.867 23.562 11.102 1 98.19 107 LEU A C 1
ATOM 803 O O . LEU A 1 107 ? -11.969 23.562 11.648 1 98.19 107 LEU A O 1
ATOM 807 N N . PRO A 1 108 ? -10.609 24.328 10.094 1 97.94 108 PRO A N 1
ATOM 808 C CA . PRO A 1 108 ? -11.578 25.297 9.555 1 97.94 108 PRO A CA 1
ATOM 809 C C . PRO A 1 108 ? -12.586 24.656 8.617 1 97.94 108 PRO A C 1
ATOM 811 O O . PRO A 1 108 ? -12.883 25.203 7.551 1 97.94 108 PRO A O 1
ATOM 814 N N . TYR A 1 109 ? -13.047 23.484 8.898 1 98.44 109 TYR A N 1
ATOM 815 C CA . TYR A 1 109 ? -14.047 22.75 8.133 1 98.44 109 TYR A CA 1
ATOM 816 C C . TYR A 1 109 ? -15.219 22.344 9.023 1 98.44 109 TYR A C 1
ATOM 818 O O . TYR A 1 109 ? -15.039 22.094 10.219 1 98.44 109 TYR A O 1
ATOM 826 N N . GLY A 1 110 ? -16.328 22.328 8.492 1 98.44 110 GLY A N 1
ATOM 827 C CA . GLY A 1 110 ? -17.516 21.922 9.227 1 98.44 110 GLY A CA 1
ATOM 828 C C . GLY A 1 110 ? -17.562 20.438 9.5 1 98.44 110 GLY A C 1
ATOM 829 O O . GLY A 1 110 ? -16.766 19.672 8.961 1 98.44 110 GLY A O 1
ATOM 830 N N . ASP A 1 111 ? -18.531 20.047 10.391 1 98.5 111 ASP A N 1
ATOM 831 C CA . ASP A 1 111 ? -18.766 18.641 10.664 1 98.5 111 ASP A CA 1
ATOM 832 C C . ASP A 1 111 ? -19.156 17.891 9.398 1 98.5 111 ASP A C 1
ATOM 834 O O . ASP A 1 111 ? -20.109 18.281 8.711 1 98.5 111 ASP A O 1
ATOM 838 N N . GLY A 1 112 ? -18.391 16.891 9.039 1 98.44 112 GLY A N 1
ATOM 839 C CA . GLY A 1 112 ? -18.75 16.031 7.922 1 98.44 112 GLY A CA 1
ATOM 840 C C . GLY A 1 112 ? -18.609 16.719 6.57 1 98.44 112 GLY A C 1
ATOM 841 O O . GLY A 1 112 ? -19.234 16.297 5.594 1 98.44 112 GLY A O 1
ATOM 842 N N . GLU A 1 113 ? -17.828 17.672 6.496 1 98.62 113 GLU A N 1
ATOM 843 C CA . GLU A 1 113 ? -17.703 18.469 5.281 1 98.62 113 GLU A CA 1
ATOM 844 C C . GLU A 1 113 ? -16.828 17.781 4.246 1 98.62 113 GLU A C 1
ATOM 846 O O . GLU A 1 113 ? -17.031 17.938 3.041 1 98.62 113 GLU A O 1
ATOM 851 N N . LEU A 1 114 ? -15.914 17.016 4.695 1 98.88 114 LEU A N 1
ATOM 852 C CA . LEU A 1 114 ? -14.875 16.516 3.816 1 98.88 114 LEU A CA 1
ATOM 853 C C . LEU A 1 114 ? -15.148 15.055 3.434 1 98.88 114 LEU A C 1
ATOM 855 O O . LEU A 1 114 ? -15.453 14.234 4.297 1 98.88 114 LEU A O 1
ATOM 859 N N . THR A 1 115 ? -15.008 14.766 2.123 1 98.88 115 THR A N 1
ATOM 860 C CA . THR A 1 115 ? -15.047 13.391 1.647 1 98.88 115 THR A CA 1
ATOM 861 C C . THR A 1 115 ? -13.695 12.711 1.834 1 98.88 115 THR A C 1
ATOM 863 O O . THR A 1 115 ? -13.609 11.477 1.862 1 98.88 115 THR A O 1
ATOM 866 N N . GLY A 1 116 ? -12.656 13.492 1.894 1 98.88 116 GLY A N 1
ATOM 867 C CA . GLY A 1 116 ? -11.312 13 2.127 1 98.88 116 GLY A CA 1
ATOM 868 C C . GLY A 1 116 ? -10.461 13.953 2.936 1 98.88 116 GLY A C 1
ATOM 869 O O . GLY A 1 116 ? -10.594 15.172 2.807 1 98.88 116 GLY A O 1
ATOM 870 N N . ALA A 1 117 ? -9.57 13.438 3.732 1 98.94 117 ALA A N 1
ATOM 871 C CA . ALA A 1 117 ? -8.562 14.195 4.465 1 98.94 117 ALA A CA 1
ATOM 872 C C . ALA A 1 117 ? -7.227 13.461 4.488 1 98.94 117 ALA A C 1
ATOM 874 O O . ALA A 1 117 ? -7.191 12.227 4.449 1 98.94 117 ALA A O 1
ATOM 875 N N . LEU A 1 118 ? -6.172 14.195 4.492 1 98.75 118 LEU A N 1
ATOM 876 C CA . LEU A 1 118 ? -4.875 13.539 4.629 1 98.75 118 LEU A CA 1
ATOM 877 C C . LEU A 1 118 ? -3.957 14.336 5.547 1 98.75 118 LEU A C 1
ATOM 879 O O . LEU A 1 118 ? -4.004 15.57 5.559 1 98.75 118 LEU A O 1
ATOM 883 N N . ALA A 1 119 ? -3.24 13.68 6.316 1 98.88 119 ALA A N 1
ATOM 884 C CA . ALA A 1 119 ? -2.133 14.18 7.125 1 98.88 119 ALA A CA 1
ATOM 885 C C . ALA A 1 119 ? -0.83 13.469 6.773 1 98.88 119 ALA A C 1
ATOM 887 O O . ALA A 1 119 ? -0.59 12.344 7.223 1 98.88 119 ALA A O 1
ATOM 888 N N . TRP A 1 120 ? -0.042 14.07 5.984 1 98.5 120 TRP A N 1
ATOM 889 C CA . TRP A 1 120 ? 1.166 13.523 5.375 1 98.5 120 TRP A CA 1
ATOM 890 C C . TRP A 1 120 ? 2.416 14.047 6.074 1 98.5 120 TRP A C 1
ATOM 892 O O . TRP A 1 120 ? 2.967 15.078 5.676 1 98.5 120 TRP A O 1
ATOM 902 N N . TYR A 1 121 ? 2.871 13.258 7.113 1 97.44 121 TYR A N 1
ATOM 903 C CA . TYR A 1 121 ? 3.984 13.609 7.992 1 97.44 121 TYR A CA 1
ATOM 904 C C . TYR A 1 121 ? 3.678 14.875 8.781 1 97.44 121 TYR A C 1
ATOM 906 O O . TYR A 1 121 ? 4.566 15.695 9.016 1 97.44 121 TYR A O 1
ATOM 914 N N . SER A 1 122 ? 2.404 15.07 9.125 1 97.56 122 SER A N 1
ATOM 915 C CA . SER A 1 122 ? 2.043 16.344 9.758 1 97.56 122 SER A CA 1
ATOM 916 C C . SER A 1 122 ? 1.582 16.125 11.195 1 97.56 122 SER A C 1
ATOM 918 O O . SER A 1 122 ? 1.463 17.078 11.969 1 97.56 122 SER A O 1
ATOM 920 N N . ILE A 1 123 ? 1.391 14.844 11.594 1 98.31 123 ILE A N 1
ATOM 921 C CA . ILE A 1 123 ? 1.021 14.609 12.984 1 98.31 123 ILE A CA 1
ATOM 922 C C . ILE A 1 123 ? 2.277 14.344 13.812 1 98.31 123 ILE A C 1
ATOM 924 O O . ILE A 1 123 ? 2.197 14.141 15.031 1 98.31 123 ILE A O 1
ATOM 928 N N . ILE A 1 124 ? 3.383 14.414 13.258 1 98 124 ILE A N 1
ATOM 929 C CA . ILE A 1 124 ? 4.637 13.906 13.805 1 98 124 ILE A CA 1
ATOM 930 C C . ILE A 1 124 ? 5.246 14.945 14.742 1 98 124 ILE A C 1
ATOM 932 O O . ILE A 1 124 ? 6.285 14.695 15.367 1 98 124 ILE A O 1
ATOM 936 N N . HIS A 1 125 ? 4.715 16.125 14.875 1 97.38 125 HIS A N 1
ATOM 937 C CA . HIS A 1 125 ? 5.184 17.125 15.812 1 97.38 125 HIS A CA 1
ATOM 938 C C . HIS A 1 125 ? 4.266 17.234 17.031 1 97.38 125 HIS A C 1
ATOM 940 O O . HIS A 1 125 ? 4.531 18 17.953 1 97.38 125 HIS A O 1
ATOM 946 N N . THR A 1 126 ? 3.195 16.484 17.016 1 96.81 126 THR A N 1
ATOM 947 C CA . THR A 1 126 ? 2.225 16.438 18.109 1 96.81 126 THR A CA 1
ATOM 948 C C . THR A 1 126 ? 2.646 15.43 19.172 1 96.81 126 THR A C 1
ATOM 950 O O . THR A 1 126 ? 2.883 14.258 18.859 1 96.81 126 THR A O 1
ATOM 953 N N . PRO A 1 127 ? 2.75 15.875 20.422 1 94.88 127 PRO A N 1
ATOM 954 C CA . PRO A 1 127 ? 3.012 14.898 21.484 1 94.88 127 PRO A CA 1
ATOM 955 C C . PRO A 1 127 ? 1.979 13.773 21.516 1 94.88 127 PRO A C 1
ATOM 957 O O . PRO A 1 127 ? 0.797 14.008 21.25 1 94.88 127 PRO A O 1
ATOM 960 N N . ALA A 1 128 ? 2.484 12.602 21.859 1 93.81 128 ALA A N 1
ATOM 961 C CA . ALA A 1 128 ? 1.661 11.391 21.797 1 93.81 128 ALA A CA 1
ATOM 962 C C . ALA A 1 128 ? 0.362 11.57 22.578 1 93.81 128 ALA A C 1
ATOM 964 O O . ALA A 1 128 ? -0.704 11.148 22.125 1 93.81 128 ALA A O 1
ATOM 965 N N . GLU A 1 129 ? 0.459 12.203 23.703 1 94.69 129 GLU A N 1
ATOM 966 C CA . GLU A 1 129 ? -0.694 12.359 24.594 1 94.69 129 GLU A CA 1
ATOM 967 C C . GLU A 1 129 ? -1.699 13.352 24.016 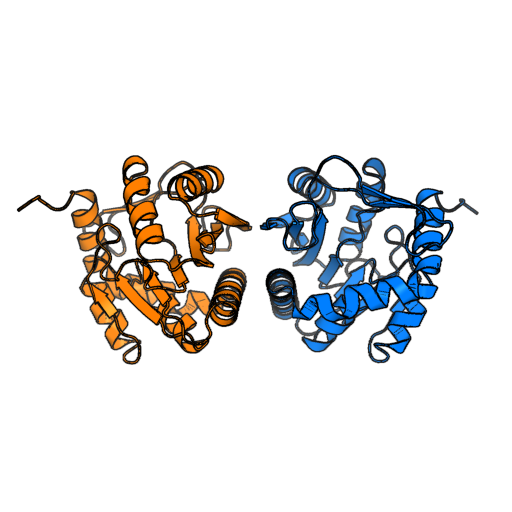1 94.69 129 GLU A C 1
ATOM 969 O O . GLU A 1 129 ? -2.836 13.438 24.484 1 94.69 129 GLU A O 1
ATOM 974 N N . ARG A 1 130 ? -1.301 14.07 22.969 1 96.94 130 ARG A N 1
ATOM 975 C CA . ARG A 1 130 ? -2.166 15.086 22.391 1 96.94 130 ARG A CA 1
ATOM 976 C C . ARG A 1 130 ? -2.711 14.633 21.031 1 96.94 130 ARG A C 1
ATOM 978 O O . ARG A 1 130 ? -3.432 15.383 20.375 1 96.94 130 ARG A O 1
ATOM 985 N N . LEU A 1 131 ? -2.461 13.406 20.625 1 98.19 131 LEU A N 1
ATOM 986 C CA . LEU A 1 131 ? -2.916 12.898 19.328 1 98.19 131 LEU A CA 1
ATOM 987 C C . LEU A 1 131 ? -4.418 12.625 19.359 1 98.19 131 LEU A C 1
ATOM 989 O O . LEU A 1 131 ? -5.109 12.859 18.359 1 98.19 131 LEU A O 1
ATOM 993 N N . PRO A 1 132 ? -4.992 12.211 20.5 1 98.44 132 PRO A N 1
ATOM 994 C CA . PRO A 1 132 ? -6.418 11.859 20.484 1 98.44 132 PRO A CA 1
ATOM 995 C C . PRO A 1 132 ? -7.301 13.023 20.047 1 98.44 132 PRO A C 1
ATOM 997 O O . PRO A 1 132 ? -8.148 12.867 19.156 1 98.44 132 PRO A O 1
ATOM 1000 N N . PRO A 1 133 ? -7.113 14.266 20.562 1 98.06 133 PRO A N 1
ATOM 1001 C CA . PRO A 1 133 ? -7.969 15.352 20.078 1 98.06 133 PRO A CA 1
ATOM 1002 C C . PRO A 1 133 ? -7.75 15.672 18.609 1 98.06 133 PRO A C 1
ATOM 1004 O O . PRO A 1 133 ? -8.68 16.109 17.922 1 98.06 133 PRO A O 1
ATOM 1007 N N . VAL A 1 134 ? -6.555 15.477 18.078 1 98.62 134 VAL A N 1
ATOM 1008 C CA . VAL A 1 134 ? -6.277 15.664 16.656 1 98.62 134 VAL A CA 1
ATOM 1009 C C . VAL A 1 134 ? -7.105 14.68 15.828 1 98.62 134 VAL A C 1
ATOM 1011 O O . VAL A 1 134 ? -7.766 15.07 14.859 1 98.62 134 VAL A O 1
ATOM 1014 N N . PHE A 1 135 ? -7.113 13.43 16.203 1 98.81 135 PHE A N 1
ATOM 1015 C CA . PHE A 1 135 ? -7.844 12.406 15.469 1 98.81 135 PHE A CA 1
ATOM 1016 C C . PHE A 1 135 ? -9.352 12.594 15.633 1 98.81 135 PHE A C 1
ATOM 1018 O O . PHE A 1 135 ? -10.117 12.297 14.719 1 98.81 135 PHE A O 1
ATOM 1025 N N . ALA A 1 136 ? -9.766 13.156 16.781 1 98.62 136 ALA A N 1
ATOM 1026 C CA . ALA A 1 136 ? -11.172 13.523 16.938 1 98.62 136 ALA A CA 1
ATOM 1027 C C . ALA A 1 136 ? -11.578 14.602 15.945 1 98.62 136 ALA A C 1
ATOM 1029 O O . ALA A 1 136 ? -12.68 14.555 15.383 1 98.62 136 ALA A O 1
ATOM 1030 N N . GLU A 1 137 ? -10.703 15.586 15.758 1 98.56 137 GLU A N 1
ATOM 1031 C CA . GLU A 1 137 ? -10.953 16.625 14.75 1 98.56 137 GLU A CA 1
ATOM 1032 C C . GLU A 1 137 ? -11.031 16.016 13.352 1 98.56 137 GLU A C 1
ATOM 1034 O O . GLU A 1 137 ? -11.883 16.406 12.555 1 98.56 137 GLU A O 1
ATOM 1039 N N . PHE A 1 138 ? -10.086 15.086 13.008 1 98.88 138 PHE A N 1
ATOM 1040 C CA . PHE A 1 138 ? -10.133 14.422 11.711 1 98.88 138 PHE A CA 1
ATOM 1041 C C . PHE A 1 138 ? -11.477 13.734 11.5 1 98.88 138 PHE A C 1
ATOM 1043 O O . PHE A 1 138 ? -12.094 13.883 10.445 1 98.88 138 PHE A O 1
ATOM 1050 N N . ALA A 1 139 ? -11.93 13.055 12.539 1 98.88 139 ALA A N 1
ATOM 1051 C CA . ALA A 1 139 ? -13.219 12.367 12.477 1 98.88 139 ALA A CA 1
ATOM 1052 C C . ALA A 1 139 ? -14.367 13.359 12.305 1 98.88 139 ALA A C 1
ATOM 1054 O O . ALA A 1 139 ? -15.305 13.109 11.547 1 98.88 139 ALA A O 1
ATOM 1055 N N . ARG A 1 140 ? -14.281 14.438 13.039 1 98.75 140 ARG A N 1
ATOM 1056 C CA . ARG A 1 140 ? -15.344 15.438 13.008 1 98.75 140 ARG A CA 1
ATOM 1057 C C . ARG A 1 140 ? -15.547 15.984 11.602 1 98.75 140 ARG A C 1
ATOM 1059 O O . ARG A 1 140 ? -16.672 16.109 11.133 1 98.75 140 ARG A O 1
ATOM 1066 N N . VAL A 1 141 ? -14.5 16.281 10.898 1 98.81 141 VAL A N 1
ATOM 1067 C CA . VAL A 1 141 ? -14.594 17 9.633 1 98.81 141 VAL A CA 1
ATOM 1068 C C . VAL A 1 141 ? -14.891 16.016 8.5 1 98.81 141 VAL A C 1
ATOM 1070 O O . VAL A 1 141 ? -15.32 16.422 7.418 1 98.81 141 VAL A O 1
ATOM 1073 N N . LEU A 1 142 ? -14.602 14.742 8.641 1 98.88 142 LEU A N 1
ATOM 1074 C CA . LEU A 1 142 ? -14.859 13.75 7.602 1 98.88 142 LEU A CA 1
ATOM 1075 C C . LEU A 1 142 ? -16.344 13.422 7.523 1 98.88 142 LEU A C 1
ATOM 1077 O O . LEU A 1 142 ? -17.016 13.273 8.555 1 98.88 142 LEU A O 1
ATOM 1081 N N . ALA A 1 143 ? -16.859 13.336 6.344 1 98.69 143 ALA A N 1
ATOM 1082 C CA . ALA A 1 143 ? -18.219 12.867 6.113 1 98.69 143 ALA A CA 1
ATOM 1083 C C . ALA A 1 143 ? -18.344 11.367 6.379 1 98.69 143 ALA A C 1
ATOM 1085 O O . ALA A 1 143 ? -17.344 10.633 6.273 1 98.69 143 ALA A O 1
ATOM 1086 N N . PRO A 1 144 ? -19.625 10.914 6.73 1 98.06 144 PRO A N 1
ATOM 1087 C CA . PRO A 1 144 ? -19.797 9.461 6.727 1 98.06 144 PRO A CA 1
ATOM 1088 C C . PRO A 1 144 ? -19.359 8.812 5.414 1 98.06 144 PRO A C 1
ATOM 1090 O O . PRO A 1 144 ? -19.719 9.281 4.336 1 98.06 144 PRO A O 1
ATOM 1093 N N . GLY A 1 145 ? -18.562 7.797 5.516 1 98.06 145 GLY A N 1
ATOM 1094 C CA . GLY A 1 145 ? -18.031 7.145 4.332 1 98.06 145 GLY A CA 1
ATOM 1095 C C . GLY A 1 145 ? -16.75 7.777 3.822 1 98.06 145 GLY A C 1
ATOM 1096 O O . GLY A 1 145 ? -16.125 7.266 2.887 1 98.06 145 GLY A O 1
ATOM 1097 N N . GLY A 1 146 ? -16.359 8.914 4.445 1 98.75 146 GLY A N 1
ATOM 1098 C CA . GLY A 1 146 ? -15.18 9.633 4.004 1 98.75 146 GLY A CA 1
ATOM 1099 C C . GLY A 1 146 ? -13.883 8.906 4.301 1 98.75 146 GLY A C 1
ATOM 1100 O O . GLY A 1 146 ? -13.859 7.988 5.125 1 98.75 146 GLY A O 1
ATOM 1101 N N . HIS A 1 147 ? -12.812 9.281 3.633 1 98.88 147 HIS A N 1
ATOM 1102 C CA . HIS A 1 147 ? -11.539 8.57 3.697 1 98.88 147 HIS A CA 1
ATOM 1103 C C . HIS A 1 147 ? -10.453 9.445 4.316 1 98.88 147 HIS A C 1
ATOM 1105 O O . HIS A 1 147 ? -10.422 10.656 4.094 1 98.88 147 HIS A O 1
ATOM 1111 N N . LEU A 1 148 ? -9.578 8.805 5.105 1 98.94 148 LEU A N 1
ATOM 1112 C CA . LEU A 1 148 ? -8.398 9.422 5.703 1 98.94 148 LEU A CA 1
ATOM 1113 C C . LEU A 1 148 ? -7.129 8.672 5.297 1 98.94 148 LEU A C 1
ATOM 1115 O O . LEU A 1 148 ? -7.113 7.438 5.277 1 98.94 148 LEU A O 1
ATOM 1119 N N . VAL A 1 149 ? -6.07 9.375 4.922 1 98.94 149 VAL A N 1
ATOM 1120 C CA . VAL A 1 149 ? -4.773 8.742 4.73 1 98.94 149 VAL A CA 1
ATOM 1121 C C . VAL A 1 149 ? -3.721 9.453 5.578 1 98.94 149 VAL A C 1
ATOM 1123 O O . VAL A 1 149 ? -3.723 10.688 5.684 1 98.94 149 VAL A O 1
ATOM 1126 N N . LEU A 1 150 ? -2.924 8.688 6.285 1 98.94 150 LEU A N 1
ATOM 1127 C CA . LEU A 1 150 ? -1.817 9.164 7.102 1 98.94 150 LEU A CA 1
ATOM 1128 C C . LEU A 1 150 ? -0.489 8.609 6.605 1 98.94 150 LEU A C 1
ATOM 1130 O O . LEU A 1 150 ? -0.418 7.453 6.176 1 98.94 150 LEU A O 1
ATOM 1134 N N . ALA A 1 151 ? 0.546 9.383 6.691 1 98.81 151 ALA A N 1
ATOM 1135 C CA . ALA A 1 151 ? 1.922 8.93 6.504 1 98.81 151 ALA A CA 1
ATOM 1136 C C . ALA A 1 151 ? 2.83 9.461 7.609 1 98.81 151 ALA A C 1
ATOM 1138 O O . ALA A 1 151 ? 2.703 10.617 8.023 1 98.81 151 ALA A O 1
ATOM 1139 N N . PHE A 1 152 ? 3.729 8.641 8.109 1 98.75 152 PHE A N 1
ATOM 1140 C CA . PHE A 1 152 ? 4.656 9.039 9.164 1 98.75 152 PHE A CA 1
ATOM 1141 C C . PHE A 1 152 ? 5.832 8.078 9.242 1 98.75 152 PHE A C 1
ATOM 1143 O O . PHE A 1 152 ? 5.789 6.984 8.672 1 98.75 152 PHE A O 1
ATOM 1150 N N . GLN A 1 153 ? 6.91 8.516 9.883 1 98.44 153 GLN A N 1
ATOM 1151 C CA . GLN A 1 153 ? 8.078 7.668 10.117 1 98.44 153 GLN A CA 1
ATOM 1152 C C . GLN A 1 153 ? 7.816 6.664 11.234 1 98.44 153 GLN A C 1
ATOM 1154 O O . GLN A 1 153 ? 7.227 7.008 12.258 1 98.44 153 GLN A O 1
ATOM 1159 N N . VAL A 1 154 ? 8.289 5.445 11.047 1 98.75 154 VAL A N 1
ATOM 1160 C CA . VAL A 1 154 ? 8.07 4.383 12.023 1 98.75 154 VAL A CA 1
ATOM 1161 C C . VAL A 1 154 ? 9.219 4.367 13.031 1 98.75 154 VAL A C 1
ATOM 1163 O O . VAL A 1 154 ? 10.391 4.434 12.656 1 98.75 154 VAL A O 1
ATOM 1166 N N . GLY A 1 155 ? 8.883 4.262 14.289 1 98.12 155 GLY A N 1
ATOM 1167 C CA . GLY A 1 155 ? 9.898 4.113 15.328 1 98.12 155 GLY A CA 1
ATOM 1168 C C . GLY A 1 155 ? 9.43 4.574 16.688 1 98.12 155 GLY A C 1
ATOM 1169 O O . GLY A 1 155 ? 8.273 4.973 16.859 1 98.12 155 GLY A O 1
ATOM 1170 N N . ASP A 1 156 ? 10.273 4.516 17.656 1 96.44 156 ASP A N 1
ATOM 1171 C CA . ASP A 1 156 ? 9.93 4.812 19.047 1 96.44 156 ASP A CA 1
ATOM 1172 C C . ASP A 1 156 ? 10.625 6.086 19.516 1 96.44 156 ASP A C 1
ATOM 1174 O O . ASP A 1 156 ? 10.156 6.742 20.453 1 96.44 156 ASP A O 1
ATOM 1178 N N . GLU A 1 157 ? 11.695 6.402 18.938 1 95.81 157 GLU A N 1
ATOM 1179 C CA . GLU A 1 157 ? 12.484 7.551 19.375 1 95.81 157 GLU A CA 1
ATOM 1180 C C . GLU A 1 157 ? 12.352 8.711 18.391 1 95.81 157 GLU A C 1
ATOM 1182 O O . GLU A 1 157 ? 12.461 8.523 17.172 1 95.81 157 GLU A O 1
ATOM 1187 N N . PRO A 1 158 ? 12.141 9.883 18.891 1 95.94 158 PRO A N 1
ATOM 1188 C CA . PRO A 1 158 ? 12.078 11.047 18 1 95.94 158 PRO A CA 1
ATOM 1189 C C . PRO A 1 158 ? 13.43 11.375 17.359 1 95.94 158 PRO A C 1
ATOM 1191 O O . PRO A 1 158 ? 14.477 10.945 17.859 1 95.94 158 PRO A O 1
ATOM 1194 N N . SER A 1 159 ? 13.383 11.953 16.266 1 95.75 159 SER A N 1
ATOM 1195 C CA . SER A 1 159 ? 14.555 12.57 15.656 1 95.75 159 SER A CA 1
ATOM 1196 C C . SER A 1 159 ? 14.586 14.078 15.906 1 95.75 159 SER A C 1
ATOM 1198 O O . SER A 1 159 ? 13.711 14.805 15.445 1 95.75 159 SER A O 1
ATOM 1200 N N . ARG A 1 160 ? 15.57 14.57 16.625 1 95.56 160 ARG A N 1
ATOM 1201 C CA . ARG A 1 160 ? 15.695 16 16.906 1 95.56 160 ARG A CA 1
ATOM 1202 C C . ARG A 1 160 ? 16.453 16.719 15.789 1 95.56 160 ARG A C 1
ATOM 1204 O O . ARG A 1 160 ? 17.547 16.297 15.406 1 95.56 160 ARG A O 1
ATOM 1211 N N . GLN A 1 161 ? 15.797 17.625 15.211 1 94.62 161 GLN A N 1
ATOM 1212 C CA . GLN A 1 161 ? 16.469 18.516 14.281 1 94.62 161 GLN A CA 1
ATOM 1213 C C . GLN A 1 161 ? 16.891 19.812 14.977 1 94.62 161 GLN A C 1
ATOM 1215 O O . GLN A 1 161 ? 16.031 20.578 15.43 1 94.62 161 GLN A O 1
ATOM 1220 N N . ASP A 1 162 ? 18.141 20 15.031 1 96.12 162 ASP A N 1
ATOM 1221 C CA . ASP A 1 162 ? 18.688 21.172 15.695 1 96.12 162 ASP A CA 1
ATOM 1222 C C . ASP A 1 162 ? 19.406 22.094 14.703 1 96.12 162 ASP A C 1
ATOM 1224 O O . ASP A 1 162 ? 20.328 21.656 14 1 96.12 162 ASP A O 1
ATOM 1228 N N . ARG A 1 163 ? 19.031 23.328 14.656 1 96.12 163 ARG A N 1
ATOM 1229 C CA . ARG A 1 163 ? 19.594 24.406 13.828 1 96.12 163 ARG A CA 1
ATOM 1230 C C . ARG A 1 163 ? 19.672 23.984 12.367 1 96.12 163 ARG A C 1
ATOM 1232 O O . ARG A 1 163 ? 20.734 24.078 11.742 1 96.12 163 ARG A O 1
ATOM 1239 N N . PRO A 1 164 ? 18.484 23.484 11.883 1 93.56 164 PRO A N 1
ATOM 1240 C CA . PRO A 1 164 ? 18.484 23.141 10.461 1 93.56 164 PRO A CA 1
ATOM 1241 C C . PRO A 1 164 ? 18.828 24.328 9.57 1 93.56 164 PRO A C 1
ATOM 1243 O O . PRO A 1 164 ? 18.328 25.438 9.781 1 93.56 164 PRO A O 1
ATOM 1246 N N . PHE A 1 165 ? 19.797 24.047 8.57 1 93.88 165 PHE A N 1
ATOM 1247 C CA . PHE A 1 165 ? 20.219 25.062 7.605 1 93.88 165 PHE A CA 1
ATOM 1248 C C . PHE A 1 165 ? 20.828 26.266 8.305 1 93.88 165 PHE A C 1
ATOM 1250 O O . PHE A 1 165 ? 20.781 27.375 7.793 1 93.88 165 PHE A O 1
ATOM 1257 N N . GLY A 1 166 ? 21.172 26.172 9.5 1 94.44 166 GLY A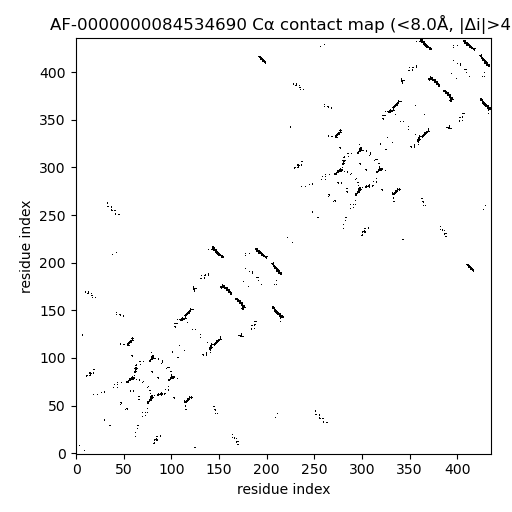 N 1
ATOM 1258 C CA . GLY A 1 166 ? 21.859 27.203 10.258 1 94.44 166 GLY A CA 1
ATOM 1259 C C . GLY A 1 166 ? 20.906 28.078 11.055 1 94.44 166 GLY A C 1
ATOM 1260 O O . GLY A 1 166 ? 21.344 28.984 11.773 1 94.44 166 GLY A O 1
ATOM 1261 N N . HIS A 1 167 ? 19.609 27.922 10.93 1 95.88 167 HIS A N 1
ATOM 1262 C CA . HIS A 1 167 ? 18.641 28.719 11.664 1 95.88 167 HIS A CA 1
ATOM 1263 C C . HIS A 1 167 ? 18.594 28.328 13.133 1 95.88 167 HIS A C 1
ATOM 1265 O O . HIS A 1 167 ? 18.688 27.141 13.461 1 95.88 167 HIS A O 1
ATOM 1271 N N . PRO A 1 168 ? 18.344 29.234 14.023 1 95.75 168 PRO A N 1
ATOM 1272 C CA . PRO A 1 168 ? 18.375 28.938 15.453 1 95.75 168 PRO A CA 1
ATOM 1273 C C . PRO A 1 168 ? 17.031 28.422 15.977 1 95.75 168 PRO A C 1
ATOM 1275 O O . PRO A 1 168 ? 16.453 29 16.906 1 95.75 168 PRO A O 1
ATOM 1278 N N . VAL A 1 169 ? 16.516 27.375 15.461 1 95.94 169 VAL A N 1
ATOM 1279 C CA . VAL A 1 169 ? 15.297 26.688 15.859 1 95.94 169 VAL A CA 1
ATOM 1280 C C . VAL A 1 169 ? 15.57 25.188 16 1 95.94 169 VAL A C 1
ATOM 1282 O O . VAL A 1 169 ? 16.578 24.688 15.508 1 95.94 169 VAL A O 1
ATOM 1285 N N . SER A 1 170 ? 14.766 24.531 16.766 1 96.5 170 SER A N 1
ATOM 1286 C CA . SER A 1 170 ? 14.844 23.078 16.938 1 96.5 170 SER A CA 1
ATOM 1287 C C . SER A 1 170 ? 13.453 22.469 17.047 1 96.5 170 SER A C 1
ATOM 1289 O O . SER A 1 170 ? 12.5 23.141 17.453 1 96.5 170 SER A O 1
ATOM 1291 N N . LEU A 1 171 ? 13.32 21.281 16.656 1 96.81 171 LEU A N 1
ATOM 1292 C CA . LEU A 1 171 ? 12.023 20.625 16.688 1 96.81 171 LEU A CA 1
ATOM 1293 C C . LEU A 1 171 ? 12.195 19.109 16.719 1 96.81 171 LEU A C 1
ATOM 1295 O O . LEU A 1 171 ? 13.125 18.562 16.109 1 96.81 171 LEU A O 1
ATOM 1299 N N . ASP A 1 172 ? 11.367 18.438 17.438 1 95.88 172 ASP A N 1
ATOM 1300 C CA . ASP A 1 172 ? 11.336 16.969 17.469 1 95.88 172 ASP A CA 1
ATOM 1301 C C . ASP A 1 172 ? 10.422 16.422 16.375 1 95.88 172 ASP A C 1
ATOM 1303 O O . ASP A 1 172 ? 9.266 16.828 16.281 1 95.88 172 ASP A O 1
ATOM 1307 N N . PHE A 1 173 ? 10.93 15.562 15.586 1 97 173 PHE A N 1
ATOM 1308 C CA . PHE A 1 173 ? 10.164 14.75 14.656 1 97 173 PHE A CA 1
ATOM 1309 C C . PHE A 1 173 ? 9.859 13.375 15.25 1 97 173 PHE A C 1
ATOM 1311 O O . PHE A 1 173 ? 10.719 12.5 15.281 1 97 173 PHE A O 1
ATOM 1318 N N . ARG A 1 174 ? 8.688 13.211 15.648 1 97.56 174 ARG A N 1
ATOM 1319 C CA . ARG A 1 174 ? 8.32 11.992 16.359 1 97.56 174 ARG A CA 1
ATOM 1320 C C . ARG A 1 174 ? 8.047 10.844 15.398 1 97.56 174 ARG A C 1
ATOM 1322 O O . ARG A 1 174 ? 7.352 11.023 14.398 1 97.56 174 ARG A O 1
ATOM 1329 N N . ARG A 1 175 ? 8.656 9.758 15.68 1 98.19 175 ARG A N 1
ATOM 1330 C CA . ARG A 1 175 ? 8.32 8.5 15.016 1 98.19 175 ARG A CA 1
ATOM 1331 C C . ARG A 1 175 ? 7.191 7.781 15.742 1 98.19 175 ARG A C 1
ATOM 1333 O O . ARG A 1 175 ? 7.004 7.969 16.953 1 98.19 175 ARG A O 1
ATOM 1340 N N . LEU A 1 176 ? 6.449 7.055 14.984 1 98.56 176 LEU A N 1
ATOM 1341 C CA . LEU A 1 176 ? 5.273 6.43 15.57 1 98.56 176 LEU A CA 1
ATOM 1342 C C . LEU A 1 176 ? 5.195 4.953 15.203 1 98.56 176 LEU A C 1
ATOM 1344 O O . LEU A 1 176 ? 5.754 4.535 14.188 1 98.56 176 LEU A O 1
ATOM 1348 N N . ARG A 1 177 ? 4.523 4.227 16.047 1 98.44 177 ARG A N 1
ATOM 1349 C CA . ARG A 1 177 ? 4.176 2.848 15.727 1 98.44 177 ARG A CA 1
ATOM 1350 C C . ARG A 1 177 ? 2.811 2.771 15.055 1 98.44 177 ARG A C 1
ATOM 1352 O O . ARG A 1 177 ? 1.81 3.225 15.609 1 98.44 177 ARG A O 1
ATOM 1359 N N . PRO A 1 178 ? 2.789 2.168 13.875 1 98.69 178 PRO A N 1
ATOM 1360 C CA . PRO A 1 178 ? 1.513 2.137 13.156 1 98.69 178 PRO A CA 1
ATOM 1361 C C . PRO A 1 178 ? 0.394 1.491 13.969 1 98.69 178 PRO A C 1
ATOM 1363 O O . PRO A 1 178 ? -0.759 1.925 13.898 1 98.69 178 PRO A O 1
ATOM 1366 N N . GLU A 1 179 ? 0.698 0.476 14.773 1 98.25 179 GLU A N 1
ATOM 1367 C CA . GLU A 1 179 ? -0.306 -0.208 15.578 1 98.25 179 GLU A CA 1
ATOM 1368 C C . GLU A 1 179 ? -0.934 0.74 16.594 1 98.25 179 GLU A C 1
ATOM 1370 O O . GLU A 1 179 ? -2.146 0.706 16.812 1 98.25 179 GLU A O 1
ATOM 1375 N N . ARG A 1 180 ? -0.116 1.529 17.172 1 98.38 180 ARG A N 1
ATOM 1376 C CA . ARG A 1 180 ? -0.616 2.488 18.141 1 98.38 180 ARG A CA 1
ATOM 1377 C C . ARG A 1 180 ? -1.494 3.543 17.484 1 98.38 180 ARG A C 1
ATOM 1379 O O . ARG A 1 180 ? -2.539 3.916 18.016 1 98.38 180 ARG A O 1
ATOM 1386 N N . VAL A 1 181 ? -1.079 4.027 16.344 1 98.81 181 VAL A N 1
ATOM 1387 C CA . VAL A 1 181 ? -1.856 5.027 15.625 1 98.81 181 VAL A CA 1
ATOM 1388 C C . VAL A 1 181 ? -3.201 4.434 15.203 1 98.81 181 VAL A C 1
ATOM 1390 O O . VAL A 1 181 ? -4.234 5.105 15.281 1 98.81 181 VAL A O 1
ATOM 1393 N N . GLU A 1 182 ? -3.205 3.205 14.797 1 98.75 182 GLU A N 1
ATOM 1394 C CA . GLU A 1 182 ? -4.441 2.516 14.438 1 98.75 182 GLU A CA 1
ATOM 1395 C C . GLU A 1 182 ? -5.414 2.48 15.609 1 98.75 182 GLU A C 1
ATOM 1397 O O . GLU A 1 182 ? -6.613 2.703 15.438 1 98.75 182 GLU A O 1
ATOM 1402 N N . GLU A 1 183 ? -4.887 2.166 16.75 1 98.62 183 GLU A N 1
ATOM 1403 C CA . GLU A 1 183 ? -5.715 2.141 17.953 1 98.62 183 GLU A CA 1
ATOM 1404 C C . GLU A 1 183 ? -6.336 3.508 18.219 1 98.62 183 GLU A C 1
ATOM 1406 O O . GLU A 1 183 ? -7.52 3.605 18.547 1 98.62 183 GLU A O 1
ATOM 1411 N N . LEU A 1 184 ? -5.547 4.535 18.109 1 98.81 184 LEU A N 1
ATOM 1412 C CA . LEU A 1 184 ? -6.023 5.891 18.359 1 98.81 184 LEU A CA 1
ATOM 1413 C C . LEU A 1 184 ? -7.094 6.285 17.344 1 98.81 184 LEU A C 1
ATOM 1415 O O . LEU A 1 184 ? -8.062 6.957 17.688 1 98.81 184 LEU A O 1
ATOM 1419 N N . LEU A 1 185 ? -6.891 5.898 16.062 1 98.81 185 LEU A N 1
ATOM 1420 C CA . LEU A 1 185 ? -7.895 6.164 15.039 1 98.81 185 LEU A CA 1
ATOM 1421 C C . LEU A 1 185 ? -9.203 5.457 15.367 1 98.81 185 LEU A C 1
ATOM 1423 O O . LEU A 1 185 ? -10.281 6.047 15.242 1 98.81 185 LEU A O 1
ATOM 1427 N N . ARG A 1 186 ? -9.094 4.211 15.75 1 98.44 186 ARG A N 1
ATOM 1428 C CA . ARG A 1 186 ? -10.281 3.449 16.125 1 98.44 186 ARG A CA 1
ATOM 1429 C C . ARG A 1 186 ? -11.031 4.133 17.266 1 98.44 186 ARG A C 1
ATOM 1431 O O . ARG A 1 186 ? -12.258 4.238 17.234 1 98.44 186 ARG A O 1
ATOM 1438 N N . GLU A 1 187 ? -10.312 4.578 18.25 1 98.5 187 GLU A N 1
ATOM 1439 C CA . GLU A 1 187 ? -10.906 5.277 19.391 1 98.5 187 GLU A CA 1
ATOM 1440 C C . GLU A 1 187 ? -11.625 6.547 18.953 1 98.5 187 GLU A C 1
ATOM 1442 O O . GLU A 1 187 ? -12.609 6.961 19.562 1 98.5 187 GLU A O 1
ATOM 1447 N N . ALA A 1 188 ? -11.164 7.156 17.891 1 98.69 188 ALA A N 1
ATOM 1448 C CA . ALA A 1 188 ? -11.766 8.375 17.359 1 98.69 188 ALA A CA 1
ATOM 1449 C C . ALA A 1 188 ? -12.953 8.055 16.453 1 98.69 188 ALA A C 1
ATOM 1451 O O . ALA A 1 188 ? -13.594 8.953 15.914 1 98.69 188 ALA A O 1
ATOM 1452 N N . GLY A 1 189 ? -13.18 6.777 16.203 1 98.5 189 GLY A N 1
ATOM 1453 C CA . GLY A 1 189 ? -14.312 6.352 15.383 1 98.5 189 GLY A CA 1
ATOM 1454 C C . GLY A 1 189 ? -13.953 6.137 13.93 1 98.5 189 GLY A C 1
ATOM 1455 O O . GLY A 1 189 ? -14.836 6.098 13.062 1 98.5 189 GLY A O 1
ATOM 1456 N N . LEU A 1 190 ? -12.719 6.035 13.625 1 98.88 190 LEU A N 1
ATOM 1457 C CA . LEU A 1 190 ? -12.242 5.777 12.266 1 98.88 190 LEU A CA 1
ATOM 1458 C C . LEU A 1 190 ? -11.75 4.344 12.133 1 98.88 190 LEU A C 1
ATOM 1460 O O . LEU A 1 190 ? -11.016 3.852 12.992 1 98.88 190 LEU A O 1
ATOM 1464 N N . ARG A 1 191 ? -12.141 3.711 11.078 1 98.31 191 ARG A N 1
ATOM 1465 C CA . ARG A 1 191 ? -11.75 2.326 10.836 1 98.31 191 ARG A CA 1
ATOM 1466 C C . ARG A 1 191 ? -10.562 2.252 9.875 1 98.31 191 ARG A C 1
ATOM 1468 O O . ARG A 1 191 ? -10.672 2.676 8.719 1 98.31 191 ARG A O 1
ATOM 1475 N N . VAL A 1 192 ? -9.508 1.679 10.352 1 98.69 192 VAL A N 1
ATOM 1476 C CA . VAL A 1 192 ? -8.352 1.511 9.477 1 98.69 192 VAL A CA 1
ATOM 1477 C C . VAL A 1 192 ? -8.633 0.403 8.461 1 98.69 192 VAL A C 1
ATOM 1479 O O . VAL A 1 192 ? -9.031 -0.703 8.836 1 98.69 192 VAL A O 1
ATOM 1482 N N . THR A 1 193 ? -8.461 0.717 7.184 1 98.44 193 THR A N 1
ATOM 1483 C CA . THR A 1 193 ? -8.781 -0.23 6.121 1 98.44 193 THR A CA 1
ATOM 1484 C C . THR A 1 193 ? -7.512 -0.843 5.535 1 98.44 193 THR A C 1
ATOM 1486 O O . THR A 1 193 ? -7.562 -1.886 4.883 1 98.44 193 THR A O 1
ATOM 1489 N N . SER A 1 194 ? -6.41 -0.198 5.727 1 98.69 194 SER A N 1
ATOM 1490 C CA . SER A 1 194 ? -5.145 -0.756 5.266 1 98.69 194 SER A CA 1
ATOM 1491 C C . SER A 1 194 ? -3.967 -0.16 6.031 1 98.69 194 SER A C 1
ATOM 1493 O O . SER A 1 194 ? -3.994 1.015 6.406 1 98.69 194 SER A O 1
ATOM 1495 N N . ARG A 1 195 ? -2.982 -0.927 6.289 1 98.88 195 ARG A N 1
ATOM 1496 C CA . ARG A 1 195 ? -1.701 -0.536 6.867 1 98.88 195 ARG A CA 1
ATOM 1497 C C . ARG A 1 195 ? -0.543 -0.967 5.973 1 98.88 195 ARG A C 1
ATOM 1499 O O . ARG A 1 195 ? -0.434 -2.141 5.613 1 98.88 195 ARG A O 1
ATOM 1506 N N . THR A 1 196 ? 0.25 -0.056 5.605 1 98.88 196 THR A N 1
ATOM 1507 C CA . THR A 1 196 ? 1.465 -0.304 4.84 1 98.88 196 THR A CA 1
ATOM 1508 C C . THR A 1 196 ? 2.695 0.164 5.609 1 98.88 196 THR A C 1
ATOM 1510 O O . THR A 1 196 ? 2.697 1.255 6.184 1 98.88 196 THR A O 1
ATOM 1513 N N . VAL A 1 197 ? 3.686 -0.669 5.676 1 98.88 197 VAL A N 1
ATOM 1514 C CA . VAL A 1 197 ? 5.004 -0.27 6.152 1 98.88 197 VAL A CA 1
ATOM 1515 C C . VAL A 1 197 ? 6.047 -0.533 5.07 1 98.88 197 VAL A C 1
ATOM 1517 O O . VAL A 1 197 ? 6.18 -1.659 4.586 1 98.88 197 VAL A O 1
ATOM 1520 N N . ARG A 1 198 ? 6.684 0.499 4.641 1 98.44 198 ARG A N 1
ATOM 1521 C CA . ARG A 1 198 ? 7.762 0.382 3.666 1 98.44 198 ARG A CA 1
ATOM 1522 C C . ARG A 1 198 ? 9.117 0.613 4.324 1 98.44 198 ARG A C 1
ATOM 1524 O O . ARG A 1 198 ? 9.25 1.458 5.211 1 98.44 198 ARG A O 1
ATOM 1531 N N . GLU A 1 199 ? 10.117 -0.112 3.906 1 97.5 199 GLU A N 1
ATOM 1532 C CA . GLU A 1 199 ? 11.477 0.088 4.391 1 97.5 199 GLU A CA 1
ATOM 1533 C C . GLU A 1 199 ? 12 1.472 4.016 1 97.5 199 GLU A C 1
ATOM 1535 O O . GLU A 1 199 ? 11.492 2.102 3.086 1 97.5 199 GLU A O 1
ATOM 1540 N N . ALA A 1 200 ? 12.984 1.902 4.793 1 96.69 200 ALA A N 1
ATOM 1541 C CA . ALA A 1 200 ? 13.625 3.18 4.5 1 96.69 200 ALA A CA 1
ATOM 1542 C C . ALA A 1 200 ? 14.25 3.17 3.107 1 96.69 200 ALA A C 1
ATOM 1544 O O . ALA A 1 200 ? 14.859 2.178 2.701 1 96.69 200 ALA A O 1
ATOM 1545 N N . SER A 1 201 ? 13.953 4.168 2.279 1 91.75 201 SER A N 1
ATOM 1546 C CA . SER A 1 201 ? 14.656 4.398 1.018 1 91.75 201 SER A CA 1
ATOM 1547 C C . SER A 1 201 ? 15.922 5.215 1.229 1 91.75 201 SER A C 1
ATOM 1549 O O . SER A 1 201 ? 16.281 5.543 2.365 1 91.75 201 SER A O 1
ATOM 1551 N N . THR A 1 202 ? 16.609 5.461 0.136 1 82.5 202 THR A N 1
ATOM 1552 C CA . THR A 1 202 ? 17.844 6.246 0.221 1 82.5 202 THR A CA 1
ATOM 1553 C C . THR A 1 202 ? 17.578 7.598 0.875 1 82.5 202 THR A C 1
ATOM 1555 O O . THR A 1 202 ? 16.641 8.305 0.491 1 82.5 202 THR A O 1
ATOM 1558 N N . GLY A 1 203 ? 18.281 7.934 1.91 1 86.12 203 GLY A N 1
ATOM 1559 C CA . GLY A 1 203 ? 18.156 9.203 2.598 1 86.12 203 GLY A CA 1
ATOM 1560 C C . GLY A 1 203 ? 17.234 9.141 3.805 1 86.12 203 GLY A C 1
ATOM 1561 O O . GLY A 1 203 ? 17.188 10.078 4.602 1 86.12 203 GLY A O 1
ATOM 1562 N N . GLU A 1 204 ? 16.531 8.078 3.92 1 92.25 204 GLU A N 1
ATOM 1563 C CA . GLU A 1 204 ? 15.641 7.891 5.062 1 92.25 204 GLU A CA 1
ATOM 1564 C C . GLU A 1 204 ? 16.312 7.047 6.148 1 92.25 204 GLU A C 1
ATOM 1566 O O . GLU A 1 204 ? 17.094 6.145 5.848 1 92.25 204 GLU A O 1
ATOM 1571 N N . LYS A 1 205 ? 15.922 7.348 7.375 1 93.62 205 LYS A N 1
ATOM 1572 C CA . LYS A 1 205 ? 16.578 6.699 8.5 1 93.62 205 LYS A CA 1
ATOM 1573 C C . LYS A 1 205 ? 15.75 5.547 9.047 1 93.62 205 LYS A C 1
ATOM 1575 O O . LYS A 1 205 ? 16.281 4.637 9.688 1 93.62 205 LYS A O 1
ATOM 1580 N N . THR A 1 206 ? 14.484 5.574 8.867 1 97.62 206 THR A N 1
ATOM 1581 C CA . THR A 1 206 ? 13.57 4.586 9.43 1 97.62 206 THR A CA 1
ATOM 1582 C C . THR A 1 206 ? 12.523 4.172 8.398 1 97.62 206 THR A C 1
ATOM 1584 O O . THR A 1 206 ? 12.328 4.852 7.391 1 97.62 206 THR A O 1
ATOM 1587 N N . PRO A 1 207 ? 11.859 3.027 8.594 1 98.44 207 PRO A N 1
ATOM 1588 C CA . PRO A 1 207 ? 10.727 2.695 7.734 1 98.44 207 PRO A CA 1
ATOM 1589 C C . PRO A 1 207 ? 9.617 3.746 7.785 1 98.44 207 PRO A C 1
ATOM 1591 O O . PRO A 1 207 ? 9.578 4.562 8.711 1 98.44 207 PRO A O 1
ATOM 1594 N N . GLN A 1 208 ? 8.797 3.793 6.75 1 98.69 208 GLN A N 1
ATOM 1595 C CA . GLN A 1 208 ? 7.645 4.684 6.652 1 98.69 208 GLN A CA 1
ATOM 1596 C C . GLN A 1 208 ? 6.336 3.9 6.734 1 98.69 208 GLN A C 1
ATOM 1598 O O . GLN A 1 208 ? 6.23 2.795 6.199 1 98.69 208 GLN A O 1
ATOM 1603 N N . ALA A 1 209 ? 5.383 4.477 7.363 1 98.88 209 ALA A N 1
ATOM 1604 C CA . ALA A 1 209 ? 4.062 3.854 7.453 1 98.88 209 ALA A CA 1
ATOM 1605 C C . ALA A 1 209 ? 3.01 4.695 6.738 1 98.88 209 ALA A C 1
ATOM 1607 O O . ALA A 1 209 ? 3.076 5.926 6.754 1 98.88 209 ALA A O 1
ATOM 1608 N N . TYR A 1 210 ? 2.104 4.066 6.09 1 98.94 210 TYR A N 1
ATOM 1609 C CA . TYR A 1 210 ? 0.896 4.633 5.5 1 98.94 210 TYR A CA 1
ATOM 1610 C C . TYR A 1 210 ? -0.351 3.943 6.039 1 98.94 210 TYR A C 1
ATOM 1612 O O . TYR A 1 210 ? -0.458 2.717 5.992 1 98.94 210 TYR A O 1
ATOM 1620 N N . LEU A 1 211 ? -1.269 4.676 6.594 1 98.94 211 LEU A N 1
ATOM 1621 C CA . LEU A 1 211 ? -2.555 4.145 7.031 1 98.94 211 LEU A CA 1
ATOM 1622 C C . LEU A 1 211 ? -3.697 4.75 6.227 1 98.94 211 LEU A C 1
ATOM 1624 O O . LEU A 1 211 ? -3.77 5.969 6.059 1 98.94 211 LEU A O 1
ATOM 1628 N N . LEU A 1 212 ? -4.504 3.932 5.629 1 98.88 212 LEU A N 1
ATOM 1629 C CA . LEU A 1 212 ? -5.801 4.352 5.109 1 98.88 212 LEU A CA 1
ATOM 1630 C C . LEU A 1 212 ? -6.914 4.031 6.102 1 98.88 212 LEU A C 1
ATOM 1632 O O . LEU A 1 212 ? -6.941 2.943 6.684 1 98.88 212 LEU A O 1
ATOM 1636 N N . ALA A 1 213 ? -7.773 4.941 6.324 1 98.88 213 ALA A N 1
ATOM 1637 C CA . ALA A 1 213 ? -8.914 4.762 7.215 1 98.88 213 ALA A CA 1
ATOM 1638 C C . ALA A 1 213 ? -10.188 5.336 6.605 1 98.88 213 ALA A C 1
ATOM 1640 O O . ALA A 1 213 ? -10.133 6.09 5.629 1 98.88 213 ALA A O 1
ATOM 1641 N N . ARG A 1 214 ? -11.234 4.941 7.113 1 98.62 214 ARG A N 1
ATOM 1642 C CA . ARG A 1 214 ? -12.547 5.363 6.629 1 98.62 214 ARG A CA 1
ATOM 1643 C C . ARG A 1 214 ? -13.492 5.652 7.793 1 98.62 214 ARG A C 1
ATOM 1645 O O . ARG A 1 214 ? -13.508 4.918 8.781 1 98.62 214 ARG A O 1
ATOM 1652 N N . LYS A 1 215 ? -14.172 6.738 7.738 1 98.56 215 LYS A N 1
ATOM 1653 C CA . LYS A 1 215 ? -15.289 6.945 8.648 1 98.56 215 LYS A CA 1
ATOM 1654 C C . LYS A 1 215 ? -16.484 6.059 8.266 1 98.56 215 LYS A C 1
ATOM 1656 O O . LYS A 1 215 ? -16.891 6.023 7.105 1 98.56 215 LYS A O 1
ATOM 1661 N N . PRO A 1 216 ? -17 5.309 9.211 1 96.75 216 PRO A N 1
ATOM 1662 C CA . PRO A 1 216 ? -18.125 4.438 8.883 1 96.75 216 PRO A CA 1
ATOM 1663 C C . PRO A 1 216 ? -19.25 5.184 8.172 1 96.75 216 PRO A C 1
ATOM 1665 O O . PRO A 1 216 ? -19.531 6.34 8.5 1 96.75 216 PRO A O 1
ATOM 1668 N N . ALA A 1 217 ? -19.812 4.504 7.266 1 91.44 217 ALA A N 1
ATOM 1669 C CA . ALA A 1 217 ? -20.938 5.07 6.539 1 91.44 217 ALA A CA 1
ATOM 1670 C C . ALA A 1 217 ? -22.141 5.246 7.465 1 91.44 217 ALA A C 1
ATOM 1672 O O . ALA A 1 217 ? -22.281 4.535 8.461 1 91.44 217 ALA A O 1
ATOM 1673 N N . ALA A 1 218 ? -22.969 6.211 7.27 1 75.12 218 ALA A N 1
ATOM 1674 C CA . ALA A 1 218 ? -24.172 6.434 8.055 1 75.12 218 ALA A CA 1
ATOM 1675 C C . ALA A 1 218 ? -25.125 5.242 7.953 1 75.12 218 ALA A C 1
ATOM 1677 O O . ALA A 1 218 ? -25.203 4.598 6.906 1 75.12 218 ALA A O 1
ATOM 1678 N N . MET B 1 1 ? 11.141 -41.625 -12.406 1 40.75 1 MET B N 1
ATOM 1679 C CA . MET B 1 1 ? 10.141 -40.625 -12.812 1 40.75 1 MET B CA 1
ATOM 1680 C C . MET B 1 1 ? 9.5 -39.969 -11.594 1 40.75 1 MET B C 1
ATOM 1682 O O . MET B 1 1 ? 8.695 -40.594 -10.898 1 40.75 1 MET B O 1
ATOM 1686 N N . THR B 1 2 ? 10.195 -39.188 -10.734 1 54.22 2 THR B N 1
ATOM 1687 C CA . THR B 1 2 ? 9.805 -38.781 -9.391 1 54.22 2 THR B CA 1
ATOM 1688 C C . THR B 1 2 ? 8.406 -38.188 -9.398 1 54.22 2 THR B C 1
ATOM 1690 O O . THR B 1 2 ? 8.109 -37.281 -10.195 1 54.22 2 THR B O 1
ATOM 1693 N N . SER B 1 3 ? 7.445 -38.906 -8.961 1 73.62 3 SER B N 1
ATOM 1694 C CA . SER B 1 3 ? 6.012 -38.656 -8.969 1 73.62 3 SER B CA 1
ATOM 1695 C C . SER B 1 3 ? 5.711 -37.25 -8.398 1 73.62 3 SER B C 1
ATOM 1697 O O . SER B 1 3 ? 6.371 -36.812 -7.461 1 73.62 3 SER B O 1
ATOM 1699 N N . GLU B 1 4 ? 5.062 -36.438 -9.219 1 83.25 4 GLU B N 1
ATOM 1700 C CA . GLU B 1 4 ? 4.598 -35.156 -8.773 1 83.25 4 GLU B CA 1
ATOM 1701 C C . GLU B 1 4 ? 3.922 -35.25 -7.402 1 83.25 4 GLU B C 1
ATOM 1703 O O . GLU B 1 4 ? 3.131 -36.156 -7.156 1 83.25 4 GLU B O 1
ATOM 1708 N N . PRO B 1 5 ? 4.355 -34.469 -6.508 1 88.56 5 PRO B N 1
ATOM 1709 C CA . PRO B 1 5 ? 3.705 -34.469 -5.195 1 88.56 5 PRO B CA 1
ATOM 1710 C C . PRO B 1 5 ? 2.186 -34.344 -5.293 1 88.56 5 PRO B C 1
ATOM 1712 O O . PRO B 1 5 ? 1.66 -33.688 -6.188 1 88.56 5 PRO B O 1
ATOM 1715 N N . GLU B 1 6 ? 1.522 -35 -4.395 1 89.62 6 GLU B N 1
ATOM 1716 C CA . GLU B 1 6 ? 0.068 -35.125 -4.402 1 89.62 6 GLU B CA 1
ATOM 1717 C C . GLU B 1 6 ? -0.604 -33.75 -4.391 1 89.62 6 GLU B C 1
ATOM 1719 O O . GLU B 1 6 ? -1.601 -33.531 -5.086 1 89.62 6 GLU B O 1
ATOM 1724 N N . PHE B 1 7 ? -0.109 -32.906 -3.598 1 92.06 7 PHE B N 1
ATOM 1725 C CA . PHE B 1 7 ? -0.761 -31.594 -3.502 1 92.06 7 PHE B CA 1
ATOM 1726 C C . PHE B 1 7 ? -0.728 -30.875 -4.844 1 92.06 7 PHE B C 1
ATOM 1728 O O . PHE B 1 7 ? -1.641 -30.109 -5.168 1 92.06 7 PHE B O 1
ATOM 1735 N N . LEU B 1 8 ? 0.247 -31.094 -5.711 1 95 8 LEU B N 1
ATOM 1736 C CA . LEU B 1 8 ? 0.308 -30.484 -7.039 1 95 8 LEU B CA 1
ATOM 1737 C C . LEU B 1 8 ? -0.741 -31.094 -7.961 1 95 8 LEU B C 1
ATOM 1739 O O . LEU B 1 8 ? -1.406 -30.375 -8.711 1 95 8 LEU B O 1
ATOM 1743 N N . THR B 1 9 ? -0.858 -32.375 -7.867 1 94.31 9 THR B N 1
ATOM 1744 C CA . THR B 1 9 ? -1.85 -33.062 -8.68 1 94.31 9 THR B CA 1
ATOM 1745 C C . THR B 1 9 ? -3.26 -32.594 -8.32 1 94.31 9 THR B C 1
ATOM 1747 O O . THR B 1 9 ? -4.082 -32.344 -9.203 1 94.31 9 THR B O 1
ATOM 1750 N N . GLU B 1 10 ? -3.496 -32.469 -7.043 1 94.38 10 GLU B N 1
ATOM 1751 C CA . GLU B 1 10 ? -4.797 -32.031 -6.559 1 94.38 10 GLU B CA 1
ATOM 1752 C C . GLU B 1 10 ? -5.09 -30.609 -6.996 1 94.38 10 GLU B C 1
ATOM 1754 O O . GLU B 1 10 ? -6.211 -30.297 -7.402 1 94.38 10 GLU B O 1
ATOM 1759 N N . THR B 1 11 ? -4.129 -29.75 -6.852 1 96.62 11 THR B N 1
ATOM 1760 C CA . THR B 1 11 ? -4.281 -28.359 -7.25 1 96.62 11 THR B CA 1
ATOM 1761 C C . THR B 1 11 ? -4.59 -28.266 -8.742 1 96.62 11 THR B C 1
ATOM 1763 O O . THR B 1 11 ? -5.52 -27.562 -9.141 1 96.62 11 THR B O 1
ATOM 1766 N N . ARG B 1 12 ? -3.834 -29 -9.586 1 96.44 12 ARG B N 1
ATOM 1767 C CA . ARG B 1 12 ? -4.047 -29.016 -11.031 1 96.44 12 ARG B CA 1
ATOM 1768 C C . ARG B 1 12 ? -5.461 -29.484 -11.367 1 96.44 12 ARG B C 1
ATOM 1770 O O . ARG B 1 12 ? -6.164 -28.844 -12.156 1 96.44 12 ARG B O 1
ATOM 1777 N N . ALA B 1 13 ? -5.828 -30.594 -10.789 1 96 13 ALA B N 1
ATOM 1778 C CA . ALA B 1 13 ? -7.141 -31.172 -11.055 1 96 13 ALA B CA 1
ATOM 1779 C C . ALA B 1 13 ? -8.258 -30.203 -10.664 1 96 13 ALA B C 1
ATOM 1781 O O . ALA B 1 13 ? -9.258 -30.078 -11.367 1 96 13 ALA B O 1
ATOM 1782 N N . PHE B 1 14 ? -8.109 -29.594 -9.555 1 97.06 14 PHE B N 1
ATOM 1783 C CA . PHE B 1 14 ? -9.094 -28.625 -9.062 1 97.06 14 PHE B CA 1
ATOM 1784 C C . PHE B 1 14 ? -9.305 -27.5 -10.07 1 97.06 14 PHE B C 1
ATOM 1786 O O . PHE B 1 14 ? -10.422 -27.281 -10.531 1 97.06 14 PHE B O 1
ATOM 1793 N N . TYR B 1 15 ? -8.227 -26.828 -10.445 1 97.06 15 TYR B N 1
ATOM 1794 C CA . TYR B 1 15 ? -8.344 -25.656 -11.305 1 97.06 15 TYR B CA 1
ATOM 1795 C C . TYR B 1 15 ? -8.75 -26.062 -12.719 1 97.06 15 TYR B C 1
ATOM 1797 O O . TYR B 1 15 ? -9.461 -25.312 -13.398 1 97.06 15 TYR B O 1
ATOM 1805 N N . ASP B 1 16 ? -8.391 -27.25 -13.203 1 96.88 16 ASP B N 1
ATOM 1806 C CA . ASP B 1 16 ? -8.875 -27.734 -14.492 1 96.88 16 ASP B CA 1
ATOM 1807 C C . ASP B 1 16 ? -10.391 -27.922 -14.477 1 96.88 16 ASP B C 1
ATOM 1809 O O . ASP B 1 16 ? -11.07 -27.609 -15.453 1 96.88 16 ASP B O 1
ATOM 1813 N N . ALA B 1 17 ? -10.82 -28.375 -13.352 1 96.31 17 ALA B N 1
ATOM 1814 C CA . ALA B 1 17 ? -12.242 -28.688 -13.234 1 96.31 17 ALA B CA 1
ATOM 1815 C C . ALA B 1 17 ? -13.086 -27.422 -13.203 1 96.31 17 ALA B C 1
ATOM 1817 O O . ALA B 1 17 ? -14.203 -27.391 -13.719 1 96.31 17 ALA B O 1
ATOM 1818 N N . VAL B 1 18 ? -12.523 -26.359 -12.625 1 95.56 18 VAL B N 1
ATOM 1819 C CA . VAL B 1 18 ? -13.359 -25.203 -12.359 1 95.56 18 VAL B CA 1
ATOM 1820 C C . VAL B 1 18 ? -12.961 -24.047 -13.289 1 95.56 18 VAL B C 1
ATOM 1822 O O . VAL B 1 18 ? -13.43 -22.922 -13.125 1 95.56 18 VAL B O 1
ATOM 1825 N N . ALA B 1 19 ? -12.148 -24.25 -14.273 1 94.75 19 ALA B N 1
ATOM 1826 C CA . ALA B 1 19 ? -11.445 -23.219 -15.039 1 94.75 19 ALA B CA 1
ATOM 1827 C C . ALA B 1 19 ? -12.422 -22.203 -15.609 1 94.75 19 ALA B C 1
ATOM 1829 O O . ALA B 1 19 ? -12.258 -21 -15.422 1 94.75 19 ALA B O 1
ATOM 1830 N N . VAL B 1 20 ? -13.484 -22.609 -16.188 1 94 20 VAL B N 1
ATOM 1831 C CA . VAL B 1 20 ? -14.414 -21.719 -16.875 1 94 20 VAL B CA 1
ATOM 1832 C C . VAL B 1 20 ? -15.211 -20.922 -15.852 1 94 20 VAL B C 1
ATOM 1834 O O . VAL B 1 20 ? -15.211 -19.688 -15.883 1 94 20 VAL B O 1
ATOM 1837 N N . GLU B 1 21 ? -15.82 -21.625 -14.898 1 93.62 21 GLU B N 1
ATOM 1838 C CA . GLU B 1 21 ? -16.656 -20.953 -13.898 1 93.62 21 GLU B CA 1
ATOM 1839 C C . GLU B 1 21 ? -15.82 -20.016 -13.031 1 93.62 21 GLU B C 1
ATOM 1841 O O . GLU B 1 21 ? -16.266 -18.906 -12.695 1 93.62 21 GLU B O 1
ATOM 1846 N N . TYR B 1 22 ? -14.672 -20.469 -12.719 1 90.88 22 TYR B N 1
ATOM 1847 C CA . TYR B 1 22 ? -13.758 -19.688 -11.891 1 90.88 22 TYR B CA 1
ATOM 1848 C C . TYR B 1 22 ? -13.344 -18.406 -12.609 1 90.88 22 TYR B C 1
ATOM 1850 O O . TYR B 1 22 ? -13.344 -17.328 -12.008 1 90.88 22 TYR B O 1
ATOM 1858 N N . THR B 1 23 ? -13.031 -18.469 -13.867 1 91.19 23 THR B N 1
ATOM 1859 C CA . THR B 1 23 ? -12.648 -17.328 -14.688 1 91.19 23 THR B CA 1
ATOM 1860 C C . THR B 1 23 ? -13.797 -16.328 -14.812 1 91.19 23 THR B C 1
ATOM 1862 O O . THR B 1 23 ? -13.594 -15.117 -14.703 1 91.19 23 THR B O 1
ATOM 1865 N N . ASP B 1 24 ? -14.984 -16.812 -14.969 1 89.94 24 ASP B N 1
ATOM 1866 C CA . ASP B 1 24 ? -16.156 -15.953 -15.078 1 89.94 24 ASP B CA 1
ATOM 1867 C C . ASP B 1 24 ? -16.438 -15.211 -13.773 1 89.94 24 ASP B C 1
ATOM 1869 O O . ASP B 1 24 ? -16.812 -14.039 -13.781 1 89.94 24 ASP B O 1
ATOM 1873 N N . MET B 1 25 ? -16.25 -15.859 -12.703 1 87.31 25 MET B N 1
ATOM 1874 C CA . MET B 1 25 ? -16.516 -15.32 -11.375 1 87.31 25 MET B CA 1
ATOM 1875 C C . MET B 1 25 ? -15.609 -14.133 -11.062 1 87.31 25 MET B C 1
ATOM 1877 O O . MET B 1 25 ? -16.047 -13.164 -10.438 1 87.31 25 MET B O 1
ATOM 1881 N N . PHE B 1 26 ? -14.344 -14.125 -11.594 1 84.06 26 PHE B N 1
ATOM 1882 C CA . PHE B 1 26 ? -13.359 -13.141 -11.156 1 84.06 26 PHE B CA 1
ATOM 1883 C C . PHE B 1 26 ? -13.016 -12.188 -12.297 1 84.06 26 PHE B C 1
ATOM 1885 O O . PHE B 1 26 ? -12.109 -11.359 -12.164 1 84.06 26 PHE B O 1
ATOM 1892 N N . GLY B 1 27 ? -13.656 -12.266 -13.414 1 78.06 27 GLY B N 1
ATOM 1893 C CA . GLY B 1 27 ? -13.375 -11.453 -14.594 1 78.06 27 GLY B CA 1
ATOM 1894 C C . GLY B 1 27 ? -13.398 -9.961 -14.312 1 78.06 27 GLY B C 1
ATOM 1895 O O . GLY B 1 27 ? -12.586 -9.211 -14.852 1 78.06 27 GLY B O 1
ATOM 1896 N N . GLY B 1 28 ? -14.227 -9.398 -13.453 1 81.5 28 GLY B N 1
ATOM 1897 C CA . GLY B 1 28 ? -14.352 -7.965 -13.227 1 81.5 28 GLY B CA 1
ATOM 1898 C C . GLY B 1 28 ? -13.672 -7.504 -11.953 1 81.5 28 GLY B C 1
ATOM 1899 O O . GLY B 1 28 ? -13.781 -6.336 -11.57 1 81.5 28 GLY B O 1
ATOM 1900 N N . LEU B 1 29 ? -12.836 -8.305 -11.43 1 86.31 29 LEU B N 1
ATOM 1901 C CA . LEU B 1 29 ? -12.297 -8.039 -10.102 1 86.31 29 LEU B CA 1
ATOM 1902 C C . LEU B 1 29 ? -11.258 -6.922 -10.156 1 86.31 29 LEU B C 1
ATOM 1904 O O . LEU B 1 29 ? -11.211 -6.07 -9.266 1 86.31 29 LEU B O 1
ATOM 1908 N N . MET B 1 30 ? -10.484 -6.879 -11.227 1 87.88 30 MET B N 1
ATOM 1909 C CA . MET B 1 30 ? -9.461 -5.844 -11.312 1 87.88 30 MET B CA 1
ATOM 1910 C C . MET B 1 30 ? -10.086 -4.453 -11.281 1 87.88 30 MET B C 1
ATOM 1912 O O . MET B 1 30 ? -9.594 -3.566 -10.578 1 87.88 30 MET B O 1
ATOM 1916 N N . ALA B 1 31 ? -11.211 -4.293 -11.938 1 87.31 31 ALA B N 1
ATOM 1917 C CA . ALA B 1 31 ? -11.875 -2.992 -12.016 1 87.31 31 ALA B CA 1
ATOM 1918 C C . ALA B 1 31 ? -12.43 -2.578 -10.656 1 87.31 31 ALA B C 1
ATOM 1920 O O . ALA B 1 31 ? -12.477 -1.389 -10.336 1 87.31 31 ALA B O 1
ATOM 1921 N N . SER B 1 32 ? -12.703 -3.492 -9.852 1 90.44 32 SER B N 1
ATOM 1922 C CA . SER B 1 32 ? -13.383 -3.201 -8.594 1 90.44 32 SER B CA 1
ATOM 1923 C C . SER B 1 32 ? -12.414 -3.26 -7.418 1 90.44 32 SER B C 1
ATOM 1925 O O . SER B 1 32 ? -12.828 -3.268 -6.262 1 90.44 32 SER B O 1
ATOM 1927 N N . SER B 1 33 ? -11.172 -3.312 -7.668 1 94.25 33 SER B N 1
ATOM 1928 C CA . SER B 1 33 ? -10.188 -3.467 -6.602 1 94.25 33 SER B CA 1
ATOM 1929 C C . SER B 1 33 ? -9.102 -2.395 -6.691 1 94.25 33 SER B C 1
ATOM 1931 O O . SER B 1 33 ? -7.977 -2.676 -7.102 1 94.25 33 SER B O 1
ATOM 1933 N N . PRO B 1 34 ? -9.414 -1.226 -6.184 1 96.31 34 PRO B N 1
ATOM 1934 C CA . PRO B 1 34 ? -8.445 -0.132 -6.297 1 96.31 34 PRO B CA 1
ATOM 1935 C C . PRO B 1 34 ? -7.109 -0.454 -5.633 1 96.31 34 PRO B C 1
ATOM 1937 O O . PRO B 1 34 ? -6.055 -0.042 -6.125 1 96.31 34 PRO B O 1
ATOM 1940 N N . MET B 1 35 ? -7.145 -1.208 -4.512 1 97.38 35 MET B N 1
ATOM 1941 C CA . MET B 1 35 ? -5.902 -1.567 -3.834 1 97.38 35 MET B CA 1
ATOM 1942 C C . MET B 1 35 ? -5.047 -2.477 -4.711 1 97.38 35 MET B C 1
ATOM 1944 O O . MET B 1 35 ? -3.838 -2.271 -4.828 1 97.38 35 MET B O 1
ATOM 1948 N N . ASP B 1 36 ? -5.68 -3.48 -5.352 1 97.5 36 ASP B N 1
ATOM 1949 C CA . ASP B 1 36 ? -4.949 -4.355 -6.262 1 97.5 36 ASP B CA 1
ATOM 1950 C C . ASP B 1 36 ? -4.297 -3.553 -7.387 1 97.5 36 ASP B C 1
ATOM 1952 O O . ASP B 1 36 ? -3.119 -3.754 -7.695 1 97.5 36 ASP B O 1
ATOM 1956 N N . ARG B 1 37 ? -5.059 -2.641 -7.941 1 98.12 37 ARG B N 1
ATOM 1957 C CA . ARG B 1 37 ? -4.535 -1.827 -9.031 1 98.12 37 ARG B CA 1
ATOM 1958 C C . ARG B 1 37 ? -3.379 -0.951 -8.562 1 98.12 37 ARG B C 1
ATOM 1960 O O . ARG B 1 37 ? -2.396 -0.767 -9.281 1 98.12 37 ARG B O 1
ATOM 1967 N N . ALA B 1 38 ? -3.492 -0.451 -7.395 1 98.5 38 ALA B N 1
ATOM 1968 C CA . ALA B 1 38 ? -2.438 0.401 -6.855 1 98.5 38 ALA B CA 1
ATOM 1969 C C . ALA B 1 38 ? -1.145 -0.385 -6.66 1 98.5 38 ALA B C 1
ATOM 1971 O O . ALA B 1 38 ? -0.066 0.077 -7.039 1 98.5 38 ALA B O 1
ATOM 1972 N N . VAL B 1 39 ? -1.237 -1.57 -6.086 1 98.75 39 VAL B N 1
ATOM 1973 C CA . VAL B 1 39 ? -0.069 -2.398 -5.809 1 98.75 39 VAL B CA 1
ATOM 1974 C C . VAL B 1 39 ? 0.569 -2.85 -7.121 1 98.75 39 VAL B C 1
ATOM 1976 O O . VAL B 1 39 ? 1.79 -2.779 -7.277 1 98.75 39 VAL B O 1
ATOM 1979 N N . LEU B 1 40 ? -0.228 -3.258 -8.07 1 98.75 40 LEU B N 1
ATOM 1980 C CA . LEU B 1 40 ? 0.281 -3.732 -9.352 1 98.75 40 LEU B CA 1
ATOM 1981 C C . LEU B 1 40 ? 0.876 -2.582 -10.164 1 98.75 40 LEU B C 1
ATOM 1983 O O . LEU B 1 40 ? 1.859 -2.768 -10.883 1 98.75 40 LEU B O 1
ATOM 1987 N N . GLY B 1 41 ? 0.207 -1.428 -10.086 1 98.62 41 GLY B N 1
ATOM 1988 C CA . GLY B 1 41 ? 0.785 -0.248 -10.711 1 98.62 41 GLY B CA 1
ATOM 1989 C C . GLY B 1 41 ? 2.141 0.124 -10.148 1 98.62 41 GLY B C 1
ATOM 1990 O O . GLY B 1 41 ? 3.061 0.468 -10.891 1 98.62 41 GLY B O 1
ATOM 1991 N N . LEU B 1 42 ? 2.238 0.093 -8.82 1 98.69 42 LEU B N 1
ATOM 1992 C CA . LEU B 1 42 ? 3.514 0.347 -8.164 1 98.69 42 LEU B CA 1
ATOM 1993 C C . LEU B 1 42 ? 4.574 -0.647 -8.625 1 98.69 42 LEU B C 1
ATOM 1995 O O . LEU B 1 42 ? 5.688 -0.253 -8.977 1 98.69 42 LEU B O 1
ATOM 1999 N N . PHE B 1 43 ? 4.23 -1.93 -8.672 1 98.81 43 PHE B N 1
ATOM 2000 C CA . PHE B 1 43 ? 5.133 -2.977 -9.125 1 98.81 43 PHE B CA 1
ATOM 2001 C C . PHE B 1 43 ? 5.625 -2.686 -10.539 1 98.81 43 PHE B C 1
ATOM 2003 O O . PHE B 1 43 ? 6.828 -2.746 -10.812 1 98.81 43 PHE B O 1
ATOM 2010 N N . ALA B 1 44 ? 4.711 -2.355 -11.43 1 98.69 44 ALA B N 1
ATOM 2011 C CA . ALA B 1 44 ? 5.051 -2.057 -12.82 1 98.69 44 ALA B CA 1
ATOM 2012 C C . ALA B 1 44 ? 6.027 -0.89 -12.906 1 98.69 44 ALA B C 1
ATOM 2014 O O . ALA B 1 44 ? 6.992 -0.937 -13.672 1 98.69 44 ALA B O 1
ATOM 2015 N N . GLU B 1 45 ? 5.742 0.139 -12.148 1 98.12 45 GLU B N 1
ATOM 2016 C CA . GLU B 1 45 ? 6.625 1.304 -12.156 1 98.12 45 GLU B CA 1
ATOM 2017 C C . GLU B 1 45 ? 8.023 0.937 -11.672 1 98.12 45 GLU B C 1
ATOM 2019 O O . GLU B 1 45 ? 9.023 1.362 -12.266 1 98.12 45 GLU B O 1
ATOM 2024 N N . LEU B 1 46 ? 8.102 0.157 -10.602 1 98.06 46 LEU B N 1
ATOM 2025 C CA . LEU B 1 46 ? 9.391 -0.246 -10.055 1 98.06 46 LEU B CA 1
ATOM 2026 C C . LEU B 1 46 ? 10.188 -1.063 -11.062 1 98.06 46 LEU B C 1
ATOM 2028 O O . LEU B 1 46 ? 11.391 -0.84 -11.242 1 98.06 46 LEU B O 1
ATOM 2032 N N . VAL B 1 47 ? 9.539 -1.996 -11.711 1 98.56 47 VAL B N 1
ATOM 2033 C CA . VAL B 1 47 ? 10.188 -2.863 -12.688 1 98.56 47 VAL B CA 1
ATOM 2034 C C . VAL B 1 47 ? 10.711 -2.027 -13.852 1 98.56 47 VAL B C 1
ATOM 2036 O O . VAL B 1 47 ? 11.859 -2.193 -14.273 1 98.56 47 VAL B O 1
ATOM 2039 N N . ARG B 1 48 ? 9.922 -1.103 -14.328 1 97.88 48 ARG B N 1
ATOM 2040 C CA . ARG B 1 48 ? 10.312 -0.271 -15.461 1 97.88 48 ARG B CA 1
ATOM 2041 C C . ARG B 1 48 ? 11.484 0.635 -15.094 1 97.88 48 ARG B C 1
ATOM 2043 O O . ARG B 1 48 ? 12.352 0.912 -15.93 1 97.88 48 ARG B O 1
ATOM 2050 N N . ALA B 1 49 ? 11.43 1.14 -13.891 1 96.69 49 ALA B N 1
ATOM 2051 C CA . ALA B 1 49 ? 12.531 1.985 -13.422 1 96.69 49 ALA B CA 1
ATOM 2052 C C . ALA B 1 49 ? 13.836 1.201 -13.367 1 96.69 49 ALA B C 1
ATOM 2054 O O . ALA B 1 49 ? 14.906 1.75 -13.625 1 96.69 49 ALA B O 1
ATOM 2055 N N . GLU B 1 50 ? 13.734 -0.081 -12.961 1 96.75 50 GLU B N 1
ATOM 2056 C CA . GLU B 1 50 ? 14.914 -0.933 -12.883 1 96.75 50 GLU B CA 1
ATOM 2057 C C . GLU B 1 50 ? 15.445 -1.265 -14.273 1 96.75 50 GLU B C 1
ATOM 2059 O O . GLU B 1 50 ? 16.641 -1.108 -14.547 1 96.75 50 GLU B O 1
ATOM 2064 N N . ARG B 1 51 ? 14.578 -1.781 -15.102 1 96.69 51 ARG B N 1
ATOM 2065 C CA . ARG B 1 51 ? 14.891 -2.131 -16.484 1 96.69 51 ARG B CA 1
ATOM 2066 C C . ARG B 1 51 ? 13.672 -1.954 -17.375 1 96.69 51 ARG B C 1
ATOM 2068 O O . ARG B 1 51 ? 12.781 -2.807 -17.406 1 96.69 51 ARG B O 1
ATOM 2075 N N . PRO B 1 52 ? 13.555 -0.878 -18.172 1 94 52 PRO B N 1
ATOM 2076 C CA . PRO B 1 52 ? 12.367 -0.565 -18.969 1 94 52 PRO B CA 1
ATOM 2077 C C . PRO B 1 52 ? 11.953 -1.718 -19.891 1 94 52 PRO B C 1
ATOM 2079 O O . PRO B 1 52 ? 10.766 -1.932 -20.109 1 94 52 PRO B O 1
ATOM 2082 N N . ASP B 1 53 ? 12.867 -2.508 -20.344 1 92.75 53 ASP B N 1
ATOM 2083 C CA . ASP B 1 53 ? 12.539 -3.607 -21.25 1 92.75 53 ASP B CA 1
ATOM 2084 C C . ASP B 1 53 ? 12.742 -4.957 -20.562 1 92.75 53 ASP B C 1
ATOM 2086 O O . ASP B 1 53 ? 13.008 -5.961 -21.234 1 92.75 53 ASP B O 1
ATOM 2090 N N . GLY B 1 54 ? 12.625 -4.898 -19.25 1 96.5 54 GLY B N 1
ATOM 2091 C CA . GLY B 1 54 ? 12.852 -6.129 -18.516 1 96.5 54 GLY B CA 1
ATOM 2092 C C . GLY B 1 54 ? 11.695 -7.105 -18.609 1 96.5 54 GLY B C 1
ATOM 2093 O O . GLY B 1 54 ? 10.539 -6.695 -18.75 1 96.5 54 GLY B O 1
ATOM 2094 N N . LYS B 1 55 ? 12.023 -8.359 -18.516 1 98.75 55 LYS B N 1
ATOM 2095 C CA . LYS B 1 55 ? 11.023 -9.43 -18.578 1 98.75 55 LYS B CA 1
ATOM 2096 C C . LYS B 1 55 ? 10.359 -9.641 -17.219 1 98.75 55 LYS B C 1
ATOM 2098 O O . LYS B 1 55 ? 11.023 -9.586 -16.188 1 98.75 55 LYS B O 1
ATOM 2103 N N . VAL B 1 56 ? 9.078 -9.836 -17.281 1 98.94 56 VAL B N 1
ATOM 2104 C CA . VAL B 1 56 ? 8.273 -10.102 -16.094 1 98.94 56 VAL B CA 1
ATOM 2105 C C . VAL B 1 56 ? 7.523 -11.422 -16.266 1 98.94 56 VAL B C 1
ATOM 2107 O O . VAL B 1 56 ? 7.164 -11.797 -17.375 1 98.94 56 VAL B O 1
ATOM 2110 N N . ALA B 1 57 ? 7.281 -12.117 -15.188 1 98.94 57 ALA B N 1
ATOM 2111 C CA . ALA B 1 57 ? 6.477 -13.336 -15.258 1 98.94 57 ALA B CA 1
ATOM 2112 C C . ALA B 1 57 ? 5.484 -13.406 -14.094 1 98.94 57 ALA B C 1
ATOM 2114 O O . ALA B 1 57 ? 5.828 -13.086 -12.953 1 98.94 57 ALA B O 1
ATOM 2115 N N . GLU B 1 58 ? 4.266 -13.688 -14.414 1 98.94 58 GLU B N 1
ATOM 2116 C CA . GLU B 1 58 ? 3.332 -14.094 -13.367 1 98.94 58 GLU B CA 1
ATOM 2117 C C . GLU B 1 58 ? 3.416 -15.594 -13.102 1 98.94 58 GLU B C 1
ATOM 2119 O O . GLU B 1 58 ? 3.238 -16.406 -14.016 1 98.94 58 GLU B O 1
ATOM 2124 N N . LEU B 1 59 ? 3.703 -15.953 -11.906 1 98.88 59 LEU B N 1
ATOM 2125 C CA . LEU B 1 59 ? 3.863 -17.328 -11.438 1 98.88 59 LEU B CA 1
ATOM 2126 C C . LEU B 1 59 ? 2.582 -17.828 -10.781 1 98.88 59 LEU B C 1
ATOM 2128 O O . LEU B 1 59 ? 2.234 -17.391 -9.68 1 98.88 59 LEU B O 1
ATOM 2132 N N . GLY B 1 60 ? 1.947 -18.75 -11.422 1 98.62 60 GLY B N 1
ATOM 2133 C CA . GLY B 1 60 ? 0.561 -19.047 -11.102 1 98.62 60 GLY B CA 1
ATOM 2134 C C . GLY B 1 60 ? -0.413 -18.031 -11.641 1 98.62 60 GLY B C 1
ATOM 2135 O O . GLY B 1 60 ? -1.133 -17.375 -10.875 1 98.62 60 GLY B O 1
ATOM 2136 N N . CYS B 1 61 ? -0.561 -18.016 -13.016 1 98.44 61 CYS B N 1
ATOM 2137 C CA . CYS B 1 61 ? -1.207 -16.875 -13.664 1 98.44 61 CYS B CA 1
ATOM 2138 C C . CYS B 1 61 ? -2.705 -17.125 -13.82 1 98.44 61 CYS B C 1
ATOM 2140 O O . CYS B 1 61 ? -3.455 -16.203 -14.141 1 98.44 61 CYS B O 1
ATOM 2142 N N . GLY B 1 62 ? -3.168 -18.359 -13.523 1 97.62 62 GLY B N 1
ATOM 2143 C CA . GLY B 1 62 ? -4.559 -18.672 -13.805 1 97.62 62 GLY B CA 1
ATOM 2144 C C . GLY B 1 62 ? -4.961 -18.359 -15.234 1 97.62 62 GLY B C 1
ATOM 2145 O O . GLY B 1 62 ? -4.246 -18.719 -16.172 1 97.62 62 GLY B O 1
ATOM 2146 N N . SER B 1 63 ? -6.078 -17.781 -15.375 1 97 63 SER B N 1
ATOM 2147 C CA . SER B 1 63 ? -6.574 -17.484 -16.719 1 97 63 SER B CA 1
ATOM 2148 C C . SER B 1 63 ? -5.969 -16.188 -17.25 1 97 63 SER B C 1
ATOM 2150 O O . SER B 1 63 ? -6.414 -15.656 -18.266 1 97 63 SER B O 1
ATOM 2152 N N . GLY B 1 64 ? -5.059 -15.594 -16.562 1 97.44 64 GLY B N 1
ATOM 2153 C CA . GLY B 1 64 ? -4.242 -14.523 -17.109 1 97.44 64 GLY B CA 1
ATOM 2154 C C . GLY B 1 64 ? -4.809 -13.141 -16.844 1 97.44 64 GLY B C 1
ATOM 2155 O O . GLY B 1 64 ? -4.391 -12.164 -17.469 1 97.44 64 GLY B O 1
ATOM 2156 N N . ARG B 1 65 ? -5.773 -12.984 -15.93 1 96.75 65 ARG B N 1
ATOM 2157 C CA . ARG B 1 65 ? -6.391 -11.695 -15.641 1 96.75 65 ARG B CA 1
ATOM 2158 C C . ARG B 1 65 ? -5.344 -10.664 -15.227 1 96.75 65 ARG B C 1
ATOM 2160 O O . ARG B 1 65 ? -5.273 -9.578 -15.797 1 96.75 65 ARG B O 1
ATOM 2167 N N . VAL B 1 66 ? -4.516 -10.992 -14.281 1 98 66 VAL B N 1
ATOM 2168 C CA . VAL B 1 66 ? -3.486 -10.086 -13.773 1 98 66 VAL B CA 1
ATOM 2169 C C . VAL B 1 66 ? -2.396 -9.914 -14.828 1 98 66 VAL B C 1
ATOM 2171 O O . VAL B 1 66 ? -1.906 -8.805 -15.047 1 98 66 VAL B O 1
ATOM 2174 N N . THR B 1 67 ? -2.051 -11.008 -15.516 1 98.25 67 THR B N 1
ATOM 2175 C CA . THR B 1 67 ? -1.04 -10.953 -16.562 1 98.25 67 THR B CA 1
ATOM 2176 C C . THR B 1 67 ? -1.452 -9.984 -17.672 1 98.25 67 THR B C 1
ATOM 2178 O O . THR B 1 67 ? -0.646 -9.164 -18.109 1 98.25 67 THR B O 1
ATOM 2181 N N . GLY B 1 68 ? -2.686 -10.172 -18.125 1 97.5 68 GLY B N 1
ATOM 2182 C CA . GLY B 1 68 ? -3.205 -9.25 -19.125 1 97.5 68 GLY B CA 1
ATOM 2183 C C . GLY B 1 68 ? -3.182 -7.801 -18.672 1 97.5 68 GLY B C 1
ATOM 2184 O O . GLY B 1 68 ? -2.84 -6.91 -19.453 1 97.5 68 GLY B O 1
ATOM 2185 N N . HIS B 1 69 ? -3.551 -7.562 -17.422 1 97.75 69 HIS B N 1
ATOM 2186 C CA . HIS B 1 69 ? -3.514 -6.215 -16.859 1 97.75 69 HIS B CA 1
ATOM 2187 C C . HIS B 1 69 ? -2.102 -5.641 -16.906 1 97.75 69 HIS B C 1
ATOM 2189 O O . HIS B 1 69 ? -1.902 -4.5 -17.328 1 97.75 69 HIS B O 1
ATOM 2195 N N . LEU B 1 70 ? -1.121 -6.422 -16.516 1 98.31 70 LEU B N 1
ATOM 2196 C CA . LEU B 1 70 ? 0.269 -5.98 -16.516 1 98.31 70 LEU B CA 1
ATOM 2197 C C . LEU B 1 70 ? 0.753 -5.711 -17.922 1 98.31 70 LEU B C 1
ATOM 2199 O O . LEU B 1 70 ? 1.505 -4.762 -18.156 1 98.31 70 LEU B O 1
ATOM 2203 N N . HIS B 1 71 ? 0.348 -6.574 -18.844 1 98.38 71 HIS B N 1
ATOM 2204 C CA . HIS B 1 71 ? 0.648 -6.32 -20.25 1 98.38 71 HIS B CA 1
ATOM 2205 C C . HIS B 1 71 ? 0.094 -4.973 -20.703 1 98.38 71 HIS B C 1
ATOM 2207 O O . HIS B 1 71 ? 0.772 -4.223 -21.406 1 98.38 71 HIS B O 1
ATOM 2213 N N . GLY B 1 72 ? -1.116 -4.695 -20.312 1 97.44 72 GLY B N 1
ATOM 2214 C CA . GLY B 1 72 ? -1.744 -3.422 -20.625 1 97.44 72 GLY B CA 1
ATOM 2215 C C . GLY B 1 72 ? -0.997 -2.234 -20.047 1 97.44 72 GLY B C 1
ATOM 2216 O O . GLY B 1 72 ? -1.093 -1.121 -20.562 1 97.44 72 GLY B O 1
ATOM 2217 N N . LEU B 1 73 ? -0.302 -2.461 -18.984 1 97.19 73 LEU B N 1
ATOM 2218 C CA . LEU B 1 73 ? 0.508 -1.41 -18.375 1 97.19 73 LEU B CA 1
ATOM 2219 C C . LEU B 1 73 ? 1.835 -1.254 -19.109 1 97.19 73 LEU B C 1
ATOM 2221 O O . LEU B 1 73 ? 2.676 -0.443 -18.719 1 97.19 73 LEU B O 1
ATOM 2225 N N . GLY B 1 74 ? 2.082 -2.076 -20.062 1 97.25 74 GLY B N 1
ATOM 2226 C CA . GLY B 1 74 ? 3.234 -1.91 -20.938 1 97.25 74 GLY B CA 1
ATOM 2227 C C . GLY B 1 74 ? 4.387 -2.832 -20.578 1 97.25 74 GLY B C 1
ATOM 2228 O O . GLY B 1 74 ? 5.496 -2.678 -21.094 1 97.25 74 GLY B O 1
ATOM 2229 N N . LEU B 1 75 ? 4.195 -3.783 -19.734 1 98.38 75 LEU B N 1
ATOM 2230 C CA . LEU B 1 75 ? 5.27 -4.684 -19.344 1 98.38 75 LEU B CA 1
ATOM 2231 C C . LEU B 1 75 ? 5.414 -5.832 -20.328 1 98.38 75 LEU B C 1
ATOM 2233 O O . LEU B 1 75 ? 4.426 -6.277 -20.922 1 98.38 75 LEU B O 1
ATOM 2237 N N . ASP B 1 76 ? 6.66 -6.277 -20.547 1 98.69 76 ASP B N 1
ATOM 2238 C CA . ASP B 1 76 ? 6.926 -7.543 -21.219 1 98.69 76 ASP B CA 1
ATOM 2239 C C . ASP B 1 76 ? 6.699 -8.727 -20.28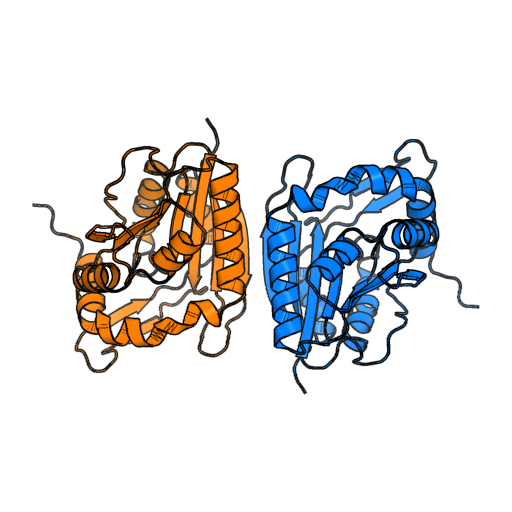1 1 98.69 76 ASP B C 1
ATOM 2241 O O . ASP B 1 76 ? 7.629 -9.172 -19.609 1 98.69 76 ASP B O 1
ATOM 2245 N N . VAL B 1 77 ? 5.453 -9.227 -20.297 1 98.81 77 VAL B N 1
ATOM 2246 C CA . VAL B 1 77 ? 5.051 -10.164 -19.25 1 98.81 77 VAL B CA 1
ATOM 2247 C C . VAL B 1 77 ? 4.621 -11.492 -19.875 1 98.81 77 VAL B C 1
ATOM 2249 O O . VAL B 1 77 ? 4.062 -11.508 -20.969 1 98.81 77 VAL B O 1
ATOM 2252 N N . SER B 1 78 ? 4.934 -12.555 -19.234 1 98.94 78 SER B N 1
ATOM 2253 C CA . SER B 1 78 ? 4.469 -13.898 -19.547 1 98.94 78 SER B CA 1
ATOM 2254 C C . SER B 1 78 ? 3.818 -14.555 -18.328 1 98.94 78 SER B C 1
ATOM 2256 O O . SER B 1 78 ? 3.891 -14.031 -17.219 1 98.94 78 SER B O 1
ATOM 2258 N N . GLY B 1 79 ? 3.117 -15.594 -18.562 1 98.88 79 GLY B N 1
ATOM 2259 C CA . GLY B 1 79 ? 2.455 -16.297 -17.469 1 98.88 79 GLY B CA 1
ATOM 2260 C C . GLY B 1 79 ? 2.758 -17.781 -17.453 1 98.88 79 GLY B C 1
ATOM 2261 O O . GLY B 1 79 ? 2.914 -18.406 -18.5 1 98.88 79 GLY B O 1
ATOM 2262 N N . VAL B 1 80 ? 2.85 -18.344 -16.25 1 98.81 80 VAL B N 1
ATOM 2263 C CA . VAL B 1 80 ? 2.982 -19.781 -16.047 1 98.81 80 VAL B CA 1
ATOM 2264 C C . VAL B 1 80 ? 1.93 -20.266 -15.047 1 98.81 80 VAL B C 1
ATOM 2266 O O . VAL B 1 80 ? 1.65 -19.578 -14.055 1 98.81 80 VAL B O 1
ATOM 2269 N N . ASP B 1 81 ? 1.328 -21.344 -15.344 1 98.69 81 ASP B N 1
ATOM 2270 C CA . ASP B 1 81 ? 0.356 -21.938 -14.438 1 98.69 81 ASP B CA 1
ATOM 2271 C C . ASP B 1 81 ? 0.399 -23.469 -14.516 1 98.69 81 ASP B C 1
ATOM 2273 O O . ASP B 1 81 ? 0.701 -24.031 -15.57 1 98.69 81 ASP B O 1
ATOM 2277 N N . LEU B 1 82 ? 0.018 -24.031 -13.414 1 98.19 82 LEU B N 1
ATOM 2278 C CA . LEU B 1 82 ? 0.045 -25.484 -13.297 1 98.19 82 LEU B CA 1
ATOM 2279 C C . LEU B 1 82 ? -1.056 -26.125 -14.141 1 98.19 82 LEU B C 1
ATOM 2281 O O . LEU B 1 82 ? -0.91 -27.25 -14.602 1 98.19 82 LEU B O 1
ATOM 2285 N N . SER B 1 83 ? -2.186 -25.516 -14.352 1 98.19 83 SER B N 1
ATOM 2286 C CA . SER B 1 83 ? -3.404 -26.047 -14.945 1 98.19 83 SER B CA 1
ATOM 2287 C C . SER B 1 83 ? -3.443 -25.797 -16.453 1 98.19 83 SER B C 1
ATOM 2289 O O . SER B 1 83 ? -3.574 -24.656 -16.891 1 98.19 83 SER B O 1
ATOM 2291 N N . PR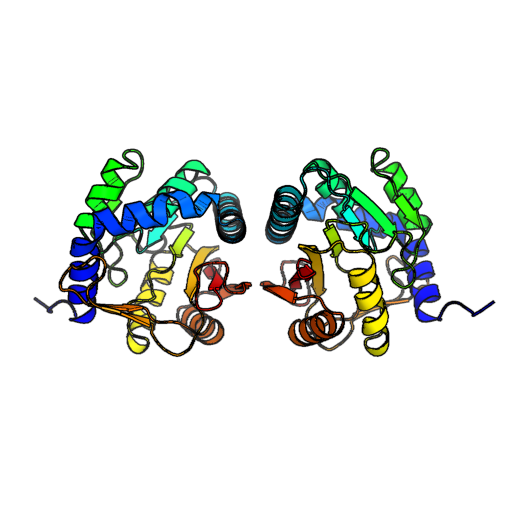O B 1 84 ? -3.42 -26.891 -17.344 1 98.19 84 PRO B N 1
ATOM 2292 C CA . PRO B 1 84 ? -3.582 -26.688 -18.781 1 98.19 84 PRO B CA 1
ATOM 2293 C C . PRO B 1 84 ? -4.895 -26 -19.141 1 98.19 84 PRO B C 1
ATOM 2295 O O . PRO B 1 84 ? -4.945 -25.219 -20.094 1 98.19 84 PRO B O 1
ATOM 2298 N N . GLY B 1 85 ? -5.906 -26.312 -18.344 1 97.88 85 GLY B N 1
ATOM 2299 C CA . GLY B 1 85 ? -7.18 -25.656 -18.578 1 97.88 85 GLY B CA 1
ATOM 2300 C C . GLY B 1 85 ? -7.117 -24.156 -18.391 1 97.88 85 GLY B C 1
ATOM 2301 O O . GLY B 1 85 ? -7.668 -23.391 -19.188 1 97.88 85 GLY B O 1
ATOM 2302 N N . MET B 1 86 ? -6.473 -23.703 -17.359 1 98.06 86 MET B N 1
ATOM 2303 C CA . MET B 1 86 ? -6.297 -22.281 -17.125 1 98.06 86 MET B CA 1
ATOM 2304 C C . MET B 1 86 ? -5.473 -21.641 -18.219 1 98.06 86 MET B C 1
ATOM 2306 O O . MET B 1 86 ? -5.809 -20.547 -18.703 1 98.06 86 MET B O 1
ATOM 2310 N N . ILE B 1 87 ? -4.453 -22.297 -18.672 1 98.62 87 ILE B N 1
ATOM 2311 C CA . ILE B 1 87 ? -3.57 -21.766 -19.719 1 98.62 87 ILE B CA 1
ATOM 2312 C C . ILE B 1 87 ? -4.336 -21.641 -21.031 1 98.62 87 ILE B C 1
ATOM 2314 O O . ILE B 1 87 ? -4.152 -20.672 -21.781 1 98.62 87 ILE B O 1
ATOM 2318 N N . GLU B 1 88 ? -5.137 -22.625 -21.328 1 98.38 88 GLU B N 1
ATOM 2319 C CA . GLU B 1 88 ? -5.961 -22.547 -22.531 1 98.38 88 GLU B CA 1
ATOM 2320 C C . GLU B 1 88 ? -6.84 -21.297 -22.516 1 98.38 88 GLU B C 1
ATOM 2322 O O . GLU B 1 88 ? -6.918 -20.578 -23.5 1 98.38 88 GLU B O 1
ATOM 2327 N N . LEU B 1 89 ? -7.473 -21.062 -21.375 1 98.06 89 LEU B N 1
ATOM 2328 C CA . LEU B 1 89 ? -8.305 -19.875 -21.234 1 98.06 89 LEU B CA 1
ATOM 2329 C C . LEU B 1 89 ? -7.469 -18.609 -21.344 1 98.06 89 LEU B C 1
ATOM 2331 O O . LEU B 1 89 ? -7.883 -17.625 -21.969 1 98.06 89 LEU B O 1
ATOM 2335 N N . ALA B 1 90 ? -6.332 -18.609 -20.719 1 98.38 90 ALA B N 1
ATOM 2336 C CA . ALA B 1 90 ? -5.441 -17.453 -20.75 1 98.38 90 ALA B CA 1
ATOM 2337 C C . ALA B 1 90 ? -5.059 -17.094 -22.188 1 98.38 90 ALA B C 1
ATOM 2339 O O . ALA B 1 90 ? -5.125 -15.93 -22.578 1 98.38 90 ALA B O 1
ATOM 2340 N N . ARG B 1 91 ? -4.672 -18.094 -22.984 1 98.56 91 ARG B N 1
ATOM 2341 C CA . ARG B 1 91 ? -4.273 -17.891 -24.375 1 98.56 91 ARG B CA 1
ATOM 2342 C C . ARG B 1 91 ? -5.438 -17.359 -25.203 1 98.56 91 ARG B C 1
ATOM 2344 O O . ARG B 1 91 ? -5.246 -16.531 -26.094 1 98.56 91 ARG B O 1
ATOM 2351 N N . ARG B 1 92 ? -6.562 -17.844 -24.891 1 97.75 92 ARG B N 1
ATOM 2352 C CA . ARG B 1 92 ? -7.762 -17.406 -25.578 1 97.75 92 ARG B CA 1
ATOM 2353 C C . ARG B 1 92 ? -8.055 -15.93 -25.281 1 97.75 92 ARG B C 1
ATOM 2355 O O . ARG B 1 92 ? -8.32 -15.148 -26.203 1 97.75 92 ARG B O 1
ATOM 2362 N N . ASP B 1 93 ? -7.988 -15.578 -24.062 1 96.62 93 ASP B N 1
ATOM 2363 C CA . ASP B 1 93 ? -8.43 -14.266 -23.625 1 96.62 93 ASP B CA 1
ATOM 2364 C C . ASP B 1 93 ? -7.336 -13.219 -23.828 1 96.62 93 ASP B C 1
ATOM 2366 O O . ASP B 1 93 ? -7.621 -12.023 -23.922 1 96.62 93 ASP B O 1
ATOM 2370 N N . HIS B 1 94 ? -6.121 -13.695 -23.828 1 98 94 HIS B N 1
ATOM 2371 C CA . HIS B 1 94 ? -4.977 -12.805 -23.969 1 98 94 HIS B CA 1
ATOM 2372 C C . HIS B 1 94 ? -3.98 -13.352 -24.984 1 98 94 HIS B C 1
ATOM 2374 O O . HIS B 1 94 ? -2.834 -13.648 -24.641 1 98 94 HIS B O 1
ATOM 2380 N N . PRO B 1 95 ? -4.316 -13.375 -26.234 1 98.12 95 PRO B N 1
ATOM 2381 C CA . PRO B 1 95 ? -3.492 -14.016 -27.25 1 98.12 95 PRO B CA 1
ATOM 2382 C C . PRO B 1 95 ? -2.164 -13.305 -27.484 1 98.12 95 PRO B C 1
ATOM 2384 O O . PRO B 1 95 ? -1.245 -13.875 -28.078 1 98.12 95 PRO B O 1
ATOM 2387 N N . GLN B 1 96 ? -2.035 -12.07 -27 1 97.69 96 GLN B N 1
ATOM 2388 C CA . GLN B 1 96 ? -0.822 -11.289 -27.203 1 97.69 96 GLN B CA 1
ATOM 2389 C C . GLN B 1 96 ? 0.225 -11.602 -26.141 1 97.69 96 GLN B C 1
ATOM 2391 O O . GLN B 1 96 ? 1.359 -11.125 -26.219 1 97.69 96 GLN B O 1
ATOM 2396 N N . VAL B 1 97 ? -0.087 -12.305 -25.125 1 98.62 97 VAL B N 1
ATOM 2397 C CA . VAL B 1 97 ? 0.778 -12.617 -23.984 1 98.62 97 VAL B CA 1
ATOM 2398 C C . VAL B 1 97 ? 1.202 -14.078 -24.047 1 98.62 97 VAL B C 1
ATOM 2400 O O . VAL B 1 97 ? 0.374 -14.961 -24.281 1 98.62 97 VAL B O 1
ATOM 2403 N N . PRO B 1 98 ? 2.479 -14.406 -23.906 1 98.81 98 PRO B N 1
ATOM 2404 C CA . PRO B 1 98 ? 2.891 -15.812 -23.875 1 98.81 98 PRO B CA 1
ATOM 2405 C C . PRO B 1 98 ? 2.508 -16.5 -22.562 1 98.81 98 PRO B C 1
ATOM 2407 O O . PRO B 1 98 ? 2.748 -15.953 -21.484 1 98.81 98 PRO B O 1
ATOM 2410 N N . PHE B 1 99 ? 1.869 -17.609 -22.672 1 98.81 99 PHE B N 1
ATOM 2411 C CA . PHE B 1 99 ? 1.503 -18.422 -21.531 1 98.81 99 PHE B CA 1
ATOM 2412 C C . PHE B 1 99 ? 2.027 -19.844 -21.688 1 98.81 99 PHE B C 1
ATOM 2414 O O . PHE B 1 99 ? 2.035 -20.391 -22.781 1 98.81 99 PHE B O 1
ATOM 2421 N N . ARG B 1 100 ? 2.387 -20.5 -20.594 1 98.38 100 ARG B N 1
ATOM 2422 C CA . ARG B 1 100 ? 2.82 -21.891 -20.656 1 98.38 100 ARG B CA 1
ATOM 2423 C C . ARG B 1 100 ? 2.455 -22.641 -19.375 1 98.38 100 ARG B C 1
ATOM 2425 O O . ARG B 1 100 ? 2.287 -22.016 -18.312 1 98.38 100 ARG B O 1
ATOM 2432 N N . VAL B 1 101 ? 2.289 -23.922 -19.531 1 98.5 101 VAL B N 1
ATOM 2433 C CA . VAL B 1 101 ? 2.047 -24.781 -18.375 1 98.5 101 VAL B CA 1
ATOM 2434 C C . VAL B 1 101 ? 3.359 -25.031 -17.641 1 98.5 101 VAL B C 1
ATOM 2436 O O . VAL B 1 101 ? 4.383 -25.328 -18.266 1 98.5 101 VAL B O 1
ATOM 2439 N N . GLY B 1 102 ? 3.377 -24.812 -16.359 1 97.31 102 GLY B N 1
ATOM 2440 C CA . GLY B 1 102 ? 4.551 -25.047 -15.531 1 97.31 102 GLY B CA 1
ATOM 2441 C C . GLY B 1 102 ? 4.258 -24.984 -14.039 1 97.31 102 GLY B C 1
ATOM 2442 O O . GLY B 1 102 ? 3.164 -24.594 -13.633 1 97.31 102 GLY B O 1
ATOM 2443 N N . SER B 1 103 ? 5.262 -25.438 -13.242 1 97.56 103 SER B N 1
ATOM 2444 C CA . SER B 1 103 ? 5.148 -25.516 -11.789 1 97.56 103 SER B CA 1
ATOM 2445 C C . SER B 1 103 ? 5.98 -24.438 -11.117 1 97.56 103 SER B C 1
ATOM 2447 O O . SER B 1 103 ? 7.031 -24.047 -11.625 1 97.56 103 SER B O 1
ATOM 2449 N N . LEU B 1 104 ? 5.48 -23.953 -9.938 1 98.25 104 LEU B N 1
ATOM 2450 C CA . LEU B 1 104 ? 6.238 -22.984 -9.141 1 98.25 104 LEU B CA 1
ATOM 2451 C C . LEU B 1 104 ? 7.559 -23.578 -8.672 1 98.25 104 LEU B C 1
ATOM 2453 O O . LEU B 1 104 ? 8.477 -22.859 -8.297 1 98.25 104 LEU B O 1
ATOM 2457 N N . PHE B 1 105 ? 7.719 -24.906 -8.664 1 97.38 105 PHE B N 1
ATOM 2458 C CA . PHE B 1 105 ? 8.883 -25.609 -8.141 1 97.38 105 PHE B CA 1
ATOM 2459 C C . PHE B 1 105 ? 9.945 -25.781 -9.219 1 97.38 105 PHE B C 1
ATOM 2461 O O . PHE B 1 105 ? 11.078 -26.172 -8.93 1 97.38 105 PHE B O 1
ATOM 2468 N N . ASP B 1 106 ? 9.523 -25.547 -10.398 1 95.81 106 ASP B N 1
ATOM 2469 C CA . ASP B 1 106 ? 10.391 -25.703 -11.562 1 95.81 106 ASP B CA 1
ATOM 2470 C C . A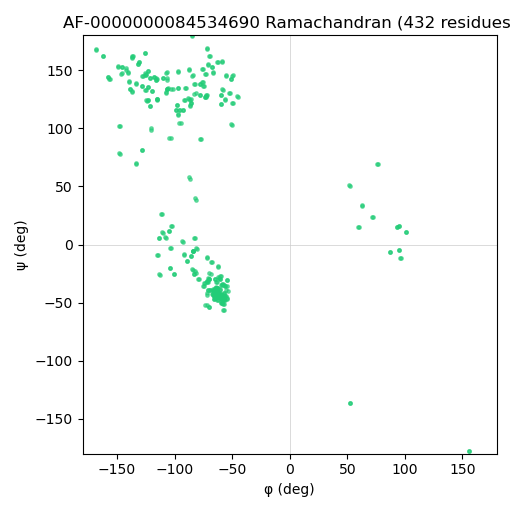SP B 1 106 ? 10.023 -24.688 -12.656 1 95.81 106 ASP B C 1
ATOM 2472 O O . ASP B 1 106 ? 9.438 -25.062 -13.672 1 95.81 106 ASP B O 1
ATOM 2476 N N . LEU B 1 107 ? 10.453 -23.469 -12.469 1 98.19 107 LEU B N 1
ATOM 2477 C CA . LEU B 1 107 ? 10.039 -22.375 -13.344 1 98.19 107 LEU B CA 1
ATOM 2478 C C . LEU B 1 107 ? 10.812 -22.422 -14.656 1 98.19 107 LEU B C 1
ATOM 2480 O O . LEU B 1 107 ? 12.016 -22.672 -14.672 1 98.19 107 LEU B O 1
ATOM 2484 N N . PRO B 1 108 ? 10.148 -22.188 -15.75 1 97.94 108 PRO B N 1
ATOM 2485 C CA . PRO B 1 108 ? 10.766 -22.281 -17.078 1 97.94 108 PRO B CA 1
ATOM 2486 C C . PRO B 1 108 ? 11.531 -21 -17.453 1 97.94 108 PRO B C 1
ATOM 2488 O O . PRO B 1 108 ? 11.406 -20.516 -18.578 1 97.94 108 PRO B O 1
ATOM 2491 N N . TYR B 1 109 ? 12.211 -20.406 -16.562 1 98.44 109 TYR B N 1
ATOM 2492 C CA . TYR B 1 109 ? 13.031 -19.219 -16.766 1 98.44 109 TYR B CA 1
ATOM 2493 C C . TYR B 1 109 ? 14.461 -19.453 -16.281 1 98.44 109 TYR B C 1
ATOM 2495 O O . TYR B 1 109 ? 14.688 -20.219 -15.336 1 98.44 109 TYR B O 1
ATOM 2503 N N . GLY B 1 110 ? 15.352 -18.891 -16.922 1 98.44 110 GLY B N 1
ATOM 2504 C CA . GLY B 1 110 ? 16.75 -19.016 -16.531 1 98.44 110 GLY B CA 1
ATOM 2505 C C . GLY B 1 110 ? 17.094 -18.25 -15.273 1 98.44 110 GLY B C 1
ATOM 2506 O O . GLY B 1 110 ? 16.281 -17.469 -14.773 1 98.44 110 GLY B O 1
ATOM 2507 N N . ASP B 1 111 ? 18.328 -18.547 -14.75 1 98.5 111 ASP B N 1
ATOM 2508 C CA . ASP B 1 111 ? 18.828 -17.812 -13.594 1 98.5 111 ASP B CA 1
ATOM 2509 C C . ASP B 1 111 ? 18.938 -16.312 -13.891 1 98.5 111 ASP B C 1
ATOM 2511 O O . ASP B 1 111 ? 19.578 -15.922 -14.875 1 98.5 111 ASP B O 1
ATOM 2515 N N . GLY B 1 112 ? 18.234 -15.508 -13.125 1 98.44 112 GLY B N 1
ATOM 2516 C CA . GLY B 1 112 ? 18.359 -14.062 -13.242 1 98.44 112 GLY B CA 1
ATOM 2517 C C . GLY B 1 112 ? 17.734 -13.508 -14.508 1 98.44 112 GLY B C 1
ATOM 2518 O O . GLY B 1 112 ? 18.094 -12.422 -14.961 1 98.44 112 GLY B O 1
ATOM 2519 N N . GLU B 1 113 ? 16.844 -14.188 -15.047 1 98.62 113 GLU B N 1
ATOM 2520 C CA . GLU B 1 113 ? 16.25 -13.805 -16.328 1 98.62 113 GLU B CA 1
ATOM 2521 C C . GLU B 1 113 ? 15.211 -12.703 -16.156 1 98.62 113 GLU B C 1
ATOM 2523 O O . GLU B 1 113 ? 15.023 -11.875 -17.047 1 98.62 113 GLU B O 1
ATOM 2528 N N . LEU B 1 114 ? 14.594 -12.695 -15.047 1 98.88 114 LEU B N 1
ATOM 2529 C CA . LEU B 1 114 ? 13.422 -11.844 -14.867 1 98.88 114 LEU B CA 1
ATOM 2530 C C . LEU B 1 114 ? 13.773 -10.586 -14.086 1 98.88 114 LEU B C 1
ATOM 2532 O O . LEU B 1 114 ? 14.445 -10.656 -13.055 1 98.88 114 LEU B O 1
ATOM 2536 N N . THR B 1 115 ? 13.289 -9.422 -14.586 1 98.88 115 THR B N 1
ATOM 2537 C CA . THR B 1 115 ? 13.383 -8.172 -13.844 1 98.88 115 THR B CA 1
ATOM 2538 C C . THR B 1 115 ? 12.25 -8.062 -12.828 1 98.88 115 THR B C 1
ATOM 2540 O O . THR B 1 115 ? 12.352 -7.297 -11.867 1 98.88 115 THR B O 1
ATOM 2543 N N . GLY B 1 116 ? 11.188 -8.766 -13.062 1 98.88 116 GLY B N 1
ATOM 2544 C CA . GLY B 1 116 ? 10.047 -8.805 -12.148 1 98.88 116 GLY B CA 1
ATOM 2545 C C . GLY B 1 116 ? 9.352 -10.156 -12.141 1 98.88 116 GLY B C 1
ATOM 2546 O O . GLY B 1 116 ? 9.266 -10.82 -13.172 1 98.88 116 GLY B O 1
ATOM 2547 N N . ALA B 1 117 ? 8.828 -10.531 -11.016 1 98.94 117 ALA B N 1
ATOM 2548 C CA . ALA B 1 117 ? 7.984 -11.719 -10.859 1 98.94 117 ALA B CA 1
ATOM 2549 C C . ALA B 1 117 ? 6.828 -11.438 -9.898 1 98.94 117 ALA B C 1
ATOM 2551 O O . ALA B 1 117 ? 6.953 -10.617 -8.992 1 98.94 117 ALA B O 1
ATOM 2552 N N . LEU B 1 118 ? 5.73 -12.07 -10.133 1 98.75 118 LEU B N 1
ATOM 2553 C CA . LEU B 1 118 ? 4.633 -11.93 -9.188 1 98.75 118 LEU B CA 1
ATOM 2554 C C . LEU B 1 118 ? 3.926 -13.258 -8.969 1 98.75 118 LEU B C 1
ATOM 2556 O O . LEU B 1 118 ? 3.795 -14.055 -9.898 1 98.75 118 LEU B O 1
ATOM 2560 N N . ALA B 1 119 ? 3.572 -13.516 -7.805 1 98.88 119 ALA B N 1
ATOM 2561 C CA . ALA B 1 119 ? 2.693 -14.602 -7.379 1 98.88 119 ALA B CA 1
ATOM 2562 C C . ALA B 1 119 ? 1.461 -14.055 -6.664 1 98.88 119 ALA B C 1
ATOM 2564 O O . ALA B 1 119 ? 1.526 -13.703 -5.484 1 98.88 119 ALA B O 1
ATOM 2565 N N . TRP B 1 120 ? 0.393 -13.977 -7.34 1 98.5 120 TRP B N 1
ATOM 2566 C CA . TRP B 1 120 ? -0.853 -13.336 -6.934 1 98.5 120 TRP B CA 1
ATOM 2567 C C . TRP B 1 120 ? -1.899 -14.375 -6.547 1 98.5 120 TRP B C 1
ATOM 2569 O O . TRP B 1 120 ? -2.684 -14.812 -7.391 1 98.5 120 TRP B O 1
ATOM 2579 N N . TYR B 1 121 ? -1.907 -14.711 -5.207 1 97.44 121 TYR B N 1
ATOM 2580 C CA . TYR B 1 121 ? -2.744 -15.75 -4.625 1 97.44 121 TYR B CA 1
ATOM 2581 C C . TYR B 1 121 ? -2.398 -17.109 -5.203 1 97.44 121 TYR B C 1
ATOM 2583 O O . TYR B 1 121 ? -3.281 -17.953 -5.426 1 97.44 121 TYR B O 1
ATOM 2591 N N . SER B 1 122 ? -1.113 -17.328 -5.516 1 97.56 122 SER B N 1
ATOM 2592 C CA . SER B 1 122 ? -0.758 -18.562 -6.199 1 97.56 122 SER B CA 1
ATOM 2593 C C . SER B 1 122 ? 0.142 -19.438 -5.332 1 97.56 122 SER B C 1
ATOM 2595 O O . SER B 1 122 ? 0.36 -20.609 -5.637 1 97.56 122 SER B O 1
ATOM 2597 N N . ILE B 1 123 ? 0.619 -18.875 -4.195 1 98.31 123 ILE B N 1
ATOM 2598 C CA . ILE B 1 123 ? 1.414 -19.703 -3.303 1 98.31 123 ILE B CA 1
ATOM 2599 C C . ILE B 1 123 ? 0.511 -20.344 -2.248 1 98.31 123 ILE B C 1
ATOM 2601 O O . ILE B 1 123 ? 0.974 -21.125 -1.415 1 98.31 123 ILE B O 1
ATOM 2605 N N . ILE B 1 124 ? -0.716 -20.125 -2.297 1 98.06 124 ILE B N 1
ATOM 2606 C CA . ILE B 1 124 ? -1.667 -20.375 -1.223 1 98.06 124 ILE B CA 1
ATOM 2607 C C . ILE B 1 124 ? -2.107 -21.844 -1.269 1 98.06 124 ILE B C 1
ATOM 2609 O O . ILE B 1 124 ? -2.861 -22.297 -0.405 1 98.06 124 ILE B O 1
ATOM 2613 N N . HIS B 1 125 ? -1.728 -22.625 -2.242 1 97.44 125 HIS B N 1
ATOM 2614 C CA . HIS B 1 125 ? -2.035 -24.047 -2.312 1 97.44 125 HIS B CA 1
ATOM 2615 C C . HIS B 1 125 ? -0.821 -24.891 -1.941 1 97.44 125 HIS B C 1
ATOM 2617 O O . HIS B 1 125 ? -0.904 -26.125 -1.9 1 97.44 125 HIS B O 1
ATOM 2623 N N . THR B 1 126 ? 0.287 -24.266 -1.688 1 96.88 126 THR B N 1
ATOM 2624 C CA . THR B 1 126 ? 1.531 -24.906 -1.301 1 96.88 126 THR B CA 1
ATOM 2625 C C . THR B 1 126 ? 1.589 -25.109 0.21 1 96.88 126 THR B C 1
ATOM 2627 O O . THR B 1 126 ? 1.438 -24.156 0.976 1 96.88 126 THR B O 1
ATOM 2630 N N . PRO B 1 127 ? 1.798 -26.359 0.649 1 95 127 PRO B N 1
ATOM 2631 C CA . PRO B 1 127 ? 2.002 -26.562 2.086 1 95 127 PRO B CA 1
ATOM 2632 C C . PRO B 1 127 ? 3.143 -25.703 2.643 1 95 127 PRO B C 1
ATOM 2634 O O . PRO B 1 127 ? 4.148 -25.5 1.959 1 95 127 PRO B O 1
ATOM 2637 N N . ALA B 1 128 ? 2.939 -25.297 3.877 1 93.94 128 ALA B N 1
ATOM 2638 C CA . ALA B 1 128 ? 3.865 -24.344 4.5 1 93.94 128 ALA B CA 1
ATOM 2639 C C . ALA B 1 128 ? 5.301 -24.875 4.441 1 93.94 128 ALA B C 1
ATOM 2641 O O . ALA B 1 128 ? 6.23 -24.109 4.176 1 93.94 128 ALA B O 1
ATOM 2642 N N . GLU B 1 129 ? 5.457 -26.141 4.652 1 94.69 129 GLU B N 1
ATOM 2643 C CA . GLU B 1 129 ? 6.785 -26.734 4.711 1 94.69 129 GLU B CA 1
ATOM 2644 C C . GLU B 1 129 ? 7.422 -26.797 3.326 1 94.69 129 GLU B C 1
ATOM 2646 O O . GLU B 1 129 ? 8.625 -27.047 3.201 1 94.69 129 GLU B O 1
ATOM 2651 N N . ARG B 1 130 ? 6.637 -26.547 2.295 1 97 130 ARG B N 1
ATOM 2652 C CA . ARG B 1 130 ? 7.137 -26.656 0.928 1 97 130 ARG B CA 1
ATOM 2653 C C . ARG B 1 130 ? 7.316 -25.266 0.308 1 97 130 ARG B C 1
ATOM 2655 O O . ARG B 1 130 ? 7.695 -25.156 -0.859 1 97 130 ARG B O 1
ATOM 2662 N N . LEU B 1 131 ? 7.129 -24.188 1.064 1 98.25 131 LEU B N 1
ATOM 2663 C CA . LEU B 1 131 ? 7.25 -22.828 0.545 1 98.25 131 LEU B CA 1
ATOM 2664 C C . LEU B 1 131 ? 8.711 -22.469 0.314 1 98.25 131 LEU B C 1
ATOM 2666 O O . LEU B 1 131 ? 9.031 -21.766 -0.651 1 98.25 131 LEU B O 1
ATOM 2670 N N . PRO B 1 132 ? 9.648 -22.969 1.126 1 98.44 132 PRO B N 1
ATOM 2671 C CA . PRO B 1 132 ? 11.039 -22.531 0.954 1 98.44 132 PRO B CA 1
ATOM 2672 C C . PRO B 1 132 ? 11.578 -22.828 -0.442 1 98.44 132 PRO B C 1
ATOM 2674 O O . PRO B 1 132 ? 12.148 -21.953 -1.092 1 98.44 132 PRO B O 1
ATOM 2677 N N . PRO B 1 133 ? 11.375 -24.062 -1.01 1 98.06 133 PRO B N 1
ATOM 2678 C CA . PRO B 1 133 ? 11.891 -24.281 -2.363 1 98.06 133 PRO B CA 1
ATOM 2679 C C . PRO B 1 133 ? 11.195 -23.406 -3.406 1 98.06 133 PRO B C 1
ATOM 2681 O O . PRO B 1 133 ? 11.805 -23.047 -4.422 1 98.06 133 PRO B O 1
ATOM 2684 N N . VAL B 1 134 ? 9.945 -23.047 -3.217 1 98.62 134 VAL B N 1
ATOM 2685 C CA . VAL B 1 134 ? 9.234 -22.141 -4.113 1 98.62 134 VAL B CA 1
ATOM 2686 C C . VAL B 1 134 ? 9.906 -20.766 -4.102 1 98.62 134 VAL B C 1
ATOM 2688 O O . VAL B 1 134 ? 10.188 -20.203 -5.16 1 98.62 134 VAL B O 1
ATOM 2691 N N . PHE B 1 135 ? 10.203 -20.234 -2.941 1 98.81 135 PHE B N 1
ATOM 2692 C CA . PHE B 1 135 ? 10.82 -18.922 -2.82 1 98.81 135 PHE B CA 1
ATOM 2693 C C . PHE B 1 135 ? 12.258 -18.953 -3.316 1 98.81 135 PHE B C 1
ATOM 2695 O O . PHE B 1 135 ? 12.758 -17.969 -3.857 1 98.81 135 PHE B O 1
ATOM 2702 N N . ALA B 1 136 ? 12.922 -20.125 -3.195 1 98.62 136 ALA B N 1
ATOM 2703 C CA . ALA B 1 136 ? 14.242 -20.297 -3.791 1 98.62 136 ALA B CA 1
ATOM 2704 C C 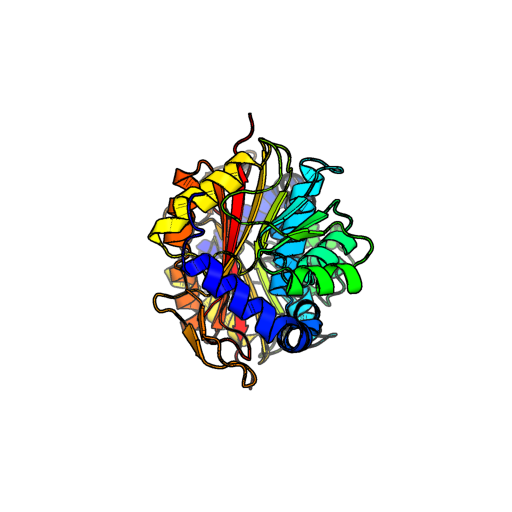. ALA B 1 136 ? 14.18 -20.172 -5.312 1 98.62 136 ALA B C 1
ATOM 2706 O O . ALA B 1 136 ? 15.055 -19.578 -5.934 1 98.62 136 ALA B O 1
ATOM 2707 N N . GLU B 1 137 ? 13.148 -20.781 -5.906 1 98.62 137 GLU B N 1
ATOM 2708 C CA . GLU B 1 137 ? 12.938 -20.656 -7.344 1 98.62 137 GLU B CA 1
ATOM 2709 C C . GLU B 1 137 ? 12.688 -19.203 -7.738 1 98.62 137 GLU B C 1
ATOM 2711 O O . GLU B 1 137 ? 13.203 -18.734 -8.758 1 98.62 137 GLU B O 1
ATOM 2716 N N . PHE B 1 138 ? 11.82 -18.484 -6.953 1 98.88 138 PHE B N 1
ATOM 2717 C CA . PHE B 1 138 ? 11.578 -17.078 -7.227 1 98.88 138 PHE B CA 1
ATOM 2718 C C . PHE B 1 138 ? 12.883 -16.281 -7.238 1 98.88 138 PHE B C 1
ATOM 2720 O O . PHE B 1 138 ? 13.133 -15.5 -8.156 1 98.88 138 PHE B O 1
ATOM 2727 N N . ALA B 1 139 ? 13.727 -16.562 -6.254 1 98.88 139 ALA B N 1
ATOM 2728 C CA . ALA B 1 139 ? 15.016 -15.891 -6.16 1 98.88 139 ALA B CA 1
ATOM 2729 C C . ALA B 1 139 ? 15.914 -16.25 -7.344 1 98.88 139 ALA B C 1
ATOM 2731 O O . ALA B 1 139 ? 16.609 -15.383 -7.883 1 98.88 139 ALA B O 1
ATOM 2732 N N . ARG B 1 140 ? 15.883 -17.5 -7.699 1 98.75 140 ARG B N 1
ATOM 2733 C CA . ARG B 1 140 ? 16.75 -17.984 -8.781 1 98.75 140 ARG B CA 1
ATOM 2734 C C . ARG B 1 140 ? 16.438 -17.25 -10.086 1 98.75 140 ARG B C 1
ATOM 2736 O O . ARG B 1 140 ? 17.344 -16.812 -10.789 1 98.75 140 ARG B O 1
ATOM 2743 N N . VAL B 1 141 ? 15.195 -17.047 -10.414 1 98.81 141 VAL B N 1
ATOM 2744 C CA . VAL B 1 141 ? 14.812 -16.547 -11.727 1 98.81 141 VAL B CA 1
ATOM 2745 C C . VAL B 1 141 ? 14.891 -15.031 -11.75 1 98.81 141 VAL B C 1
ATOM 2747 O O . VAL B 1 141 ? 14.922 -14.414 -12.82 1 98.81 141 VAL B O 1
ATOM 2750 N N . LEU B 1 142 ? 14.852 -14.352 -10.609 1 98.88 142 LEU B N 1
ATOM 2751 C CA . LEU B 1 142 ? 14.93 -12.898 -10.555 1 98.88 142 LEU B CA 1
ATOM 2752 C C . LEU B 1 142 ? 16.359 -12.422 -10.797 1 98.88 142 LEU B C 1
ATOM 2754 O O . LEU B 1 142 ? 17.312 -13 -10.273 1 98.88 142 LEU B O 1
ATOM 2758 N N . ALA B 1 143 ? 16.5 -11.414 -11.586 1 98.62 143 ALA B N 1
ATOM 2759 C CA . ALA B 1 143 ? 17.797 -10.742 -11.773 1 98.62 143 ALA B CA 1
ATOM 2760 C C . ALA B 1 143 ? 18.188 -9.961 -10.523 1 98.62 143 ALA B C 1
ATOM 2762 O O . ALA B 1 143 ? 17.328 -9.547 -9.742 1 98.62 143 ALA B O 1
ATOM 2763 N N . PRO B 1 144 ? 19.562 -9.742 -10.352 1 98.06 144 PRO B N 1
ATOM 2764 C CA . PRO B 1 144 ? 19.938 -8.781 -9.312 1 98.06 144 PRO B CA 1
ATOM 2765 C C . PRO B 1 144 ? 19.203 -7.441 -9.469 1 98.06 144 PRO B C 1
ATOM 2767 O O . PRO B 1 144 ? 19.172 -6.883 -10.562 1 98.06 144 PRO B O 1
ATOM 2770 N N . GLY B 1 145 ? 18.625 -6.977 -8.406 1 98.06 145 GLY B N 1
ATOM 2771 C CA . GLY B 1 145 ? 17.859 -5.738 -8.453 1 98.06 145 GLY B CA 1
ATOM 2772 C C . GLY B 1 145 ? 16.406 -5.945 -8.844 1 98.06 145 GLY B C 1
ATOM 2773 O O . GLY B 1 145 ? 15.617 -5 -8.828 1 98.06 145 GLY B O 1
ATOM 2774 N N . GLY B 1 146 ? 16.078 -7.203 -9.219 1 98.75 146 GLY B N 1
ATOM 2775 C CA . GLY B 1 146 ? 14.727 -7.5 -9.672 1 98.75 146 GLY B CA 1
ATOM 2776 C C . GLY B 1 146 ? 13.695 -7.434 -8.562 1 98.75 146 GLY B C 1
ATOM 2777 O O . GLY B 1 146 ? 14.047 -7.473 -7.379 1 98.75 146 GLY B O 1
ATOM 2778 N N . HIS B 1 147 ? 12.422 -7.324 -8.914 1 98.88 147 HIS B N 1
ATOM 2779 C CA . HIS B 1 147 ? 11.336 -7.094 -7.969 1 98.88 147 HIS B CA 1
ATOM 2780 C C . HIS B 1 147 ? 10.375 -8.281 -7.934 1 98.88 147 HIS B C 1
ATOM 2782 O O . HIS B 1 147 ? 10.109 -8.898 -8.969 1 98.88 147 HIS B O 1
ATOM 2788 N N . LEU B 1 148 ? 9.883 -8.578 -6.738 1 98.94 148 LEU B N 1
ATOM 2789 C CA . LEU B 1 148 ? 8.859 -9.594 -6.496 1 98.94 148 LEU B CA 1
ATOM 2790 C C . LEU B 1 148 ? 7.648 -8.984 -5.793 1 98.94 148 LEU B C 1
ATOM 2792 O O . LEU B 1 148 ? 7.801 -8.172 -4.875 1 98.94 148 LEU B O 1
ATOM 2796 N N . VAL B 1 149 ? 6.438 -9.305 -6.23 1 98.94 149 VAL B N 1
ATOM 2797 C CA . VAL B 1 149 ? 5.242 -8.93 -5.484 1 98.94 149 VAL B CA 1
ATOM 2798 C C . VAL B 1 149 ? 4.402 -10.18 -5.203 1 98.94 149 VAL B C 1
ATOM 2800 O O . VAL B 1 149 ? 4.262 -11.047 -6.07 1 98.94 149 VAL B O 1
ATOM 2803 N N . LEU B 1 150 ? 3.977 -10.32 -3.975 1 98.94 150 LEU B N 1
ATOM 2804 C CA . LEU B 1 150 ? 3.105 -11.398 -3.527 1 98.94 150 LEU B CA 1
ATOM 2805 C C . LEU B 1 150 ? 1.781 -10.852 -3.006 1 98.94 150 LEU B C 1
ATOM 2807 O O . LEU B 1 150 ? 1.752 -9.797 -2.365 1 98.94 150 LEU B O 1
ATOM 2811 N N . ALA B 1 151 ? 0.718 -11.562 -3.234 1 98.81 151 ALA B N 1
ATOM 2812 C CA . ALA B 1 151 ? -0.575 -11.32 -2.6 1 98.81 151 ALA B CA 1
ATOM 2813 C C . ALA B 1 151 ? -1.181 -12.617 -2.08 1 98.81 151 ALA B C 1
ATOM 2815 O O . ALA B 1 151 ? -1.1 -13.656 -2.74 1 98.81 151 ALA B O 1
ATOM 2816 N N . PHE B 1 152 ? -1.758 -12.586 -0.895 1 98.75 152 PHE B N 1
ATOM 2817 C CA . PHE B 1 152 ? -2.381 -13.766 -0.302 1 98.75 152 PHE B CA 1
ATOM 2818 C C . PHE B 1 152 ? -3.332 -13.367 0.82 1 98.75 152 PHE B C 1
ATOM 2820 O O . PHE B 1 152 ? -3.311 -12.227 1.284 1 98.75 152 PHE B O 1
ATOM 2827 N N . GLN B 1 153 ? -4.223 -14.281 1.19 1 98.44 153 GLN B N 1
ATOM 2828 C CA . GLN B 1 153 ? -5.141 -14.07 2.307 1 98.44 153 GLN B CA 1
ATOM 2829 C C . GLN B 1 153 ? -4.422 -14.227 3.645 1 98.44 153 GLN B C 1
ATOM 2831 O O . GLN B 1 153 ? -3.609 -15.141 3.816 1 98.44 153 GLN B O 1
ATOM 2836 N N . VAL B 1 154 ? -4.75 -13.367 4.582 1 98.81 154 VAL B N 1
ATOM 2837 C CA . VAL B 1 154 ? -4.105 -13.383 5.895 1 98.81 154 VAL B CA 1
ATOM 2838 C C . VAL B 1 154 ? -4.887 -14.2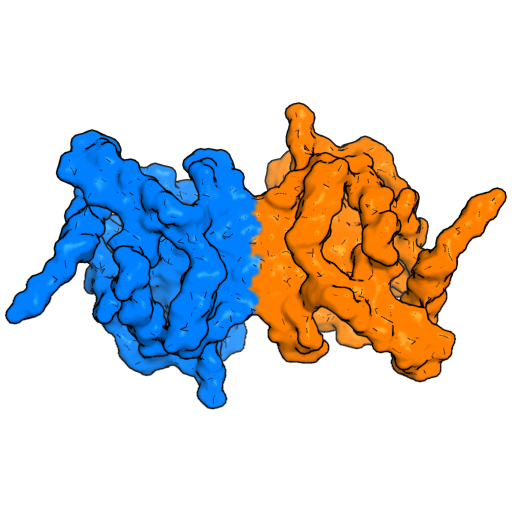97 6.84 1 98.81 154 VAL B C 1
ATOM 2840 O O . VAL B 1 154 ? -6.117 -14.219 6.906 1 98.81 154 VAL B O 1
ATOM 2843 N N . GLY B 1 155 ? -4.188 -15.125 7.566 1 98.12 155 GLY B N 1
ATOM 2844 C CA . GLY B 1 155 ? -4.816 -15.945 8.586 1 98.12 155 GLY B CA 1
ATOM 2845 C C . GLY B 1 155 ? -4.035 -17.203 8.906 1 98.12 155 GLY B C 1
ATOM 2846 O O . GLY B 1 155 ? -2.949 -17.422 8.359 1 98.12 155 GLY B O 1
ATOM 2847 N N . ASP B 1 156 ? -4.543 -18.016 9.766 1 96.5 156 ASP B N 1
ATOM 2848 C CA . ASP B 1 156 ? -3.846 -19.188 10.258 1 96.5 156 ASP B CA 1
ATOM 2849 C C . ASP B 1 156 ? -4.539 -20.469 9.789 1 96.5 156 ASP B C 1
ATOM 2851 O O . ASP B 1 156 ? -3.914 -21.531 9.719 1 96.5 156 ASP B O 1
ATOM 2855 N N . GLU B 1 157 ? -5.762 -20.391 9.523 1 95.94 157 GLU B N 1
ATOM 2856 C CA . GLU B 1 157 ? -6.543 -21.562 9.148 1 95.94 157 GLU B CA 1
ATOM 2857 C C . GLU B 1 157 ? -6.875 -21.547 7.66 1 95.94 157 GLU B C 1
ATOM 2859 O O . GLU B 1 157 ? -7.309 -20.531 7.125 1 95.94 157 GLU B O 1
ATOM 2864 N N . PRO B 1 158 ? -6.688 -22.656 7.004 1 96.06 158 PRO B N 1
ATOM 2865 C CA . PRO B 1 158 ? -7.059 -22.734 5.59 1 96.06 158 PRO B CA 1
ATOM 2866 C C . PRO B 1 158 ? -8.57 -22.656 5.371 1 96.06 158 PRO B C 1
ATOM 2868 O O . PRO B 1 158 ? -9.344 -22.906 6.297 1 96.06 158 PRO B O 1
ATOM 2871 N N . SER B 1 159 ? -8.93 -22.203 4.285 1 95.88 159 SER B N 1
ATOM 2872 C CA . SER B 1 159 ? -10.305 -22.297 3.805 1 95.88 159 SER B CA 1
ATOM 2873 C C . SER B 1 159 ? -10.469 -23.453 2.834 1 95.88 159 SER B C 1
ATOM 2875 O O . SER B 1 159 ? -9.883 -23.469 1.751 1 95.88 159 SER B O 1
ATOM 2877 N N . ARG B 1 160 ? -11.25 -24.453 3.17 1 95.62 160 ARG B N 1
ATOM 2878 C CA . ARG B 1 160 ? -11.484 -25.609 2.309 1 95.62 160 ARG B CA 1
ATOM 2879 C C . ARG B 1 160 ? -12.633 -25.344 1.339 1 95.62 160 ARG B C 1
ATOM 2881 O O . ARG B 1 160 ? -13.719 -24.922 1.751 1 95.62 160 ARG B O 1
ATOM 2888 N N . GLN B 1 161 ? -12.312 -25.406 0.117 1 94.69 161 GLN B N 1
ATOM 2889 C CA . GLN B 1 161 ? -13.359 -25.391 -0.903 1 94.69 161 GLN B CA 1
ATOM 2890 C C . GLN B 1 161 ? -13.719 -26.797 -1.345 1 94.69 161 GLN B C 1
ATOM 2892 O O . GLN B 1 161 ? -12.875 -27.516 -1.899 1 94.69 161 GLN B O 1
ATOM 2897 N N . ASP B 1 162 ? -14.922 -27.141 -1.076 1 96.12 162 ASP B N 1
ATOM 2898 C CA . ASP B 1 162 ? -15.398 -28.484 -1.404 1 96.12 162 ASP B CA 1
ATOM 2899 C C . ASP B 1 162 ? -16.5 -28.438 -2.459 1 96.12 162 ASP B C 1
ATOM 2901 O O . ASP B 1 162 ? -17.516 -27.766 -2.27 1 96.12 162 ASP B O 1
ATOM 2905 N N . ARG B 1 163 ? -16.328 -29.141 -3.551 1 96.12 163 ARG B N 1
ATOM 2906 C CA . ARG B 1 163 ? -17.25 -29.297 -4.668 1 96.12 163 ARG B CA 1
ATOM 2907 C C . ARG B 1 163 ? -17.703 -27.938 -5.191 1 96.12 163 ARG B C 1
ATOM 2909 O O . ARG B 1 163 ? -18.906 -27.688 -5.316 1 96.12 163 ARG B O 1
ATOM 2916 N N . PRO B 1 164 ? -16.656 -27.078 -5.445 1 93.81 164 PRO B N 1
ATOM 2917 C CA . PRO B 1 164 ? -17.047 -25.797 -6.023 1 93.81 164 PRO B CA 1
ATOM 2918 C C . PRO B 1 164 ? -17.797 -25.953 -7.344 1 93.81 164 PRO B C 1
ATOM 2920 O O . PRO B 1 164 ? -17.391 -26.734 -8.203 1 93.81 164 PRO B O 1
ATOM 2923 N N . PHE B 1 165 ? -18.969 -25.156 -7.441 1 94 165 PHE B N 1
ATOM 2924 C CA . PHE B 1 165 ? -19.797 -25.141 -8.648 1 94 165 PHE B CA 1
ATOM 2925 C C . PHE B 1 165 ? -20.328 -26.531 -8.961 1 94 165 PHE B C 1
ATOM 2927 O O . PHE B 1 165 ? -20.578 -26.859 -10.125 1 94 165 PHE B O 1
ATOM 2934 N N . GLY B 1 166 ? -20.281 -27.406 -8.094 1 94.62 166 GLY B N 1
ATOM 2935 C CA . GLY B 1 166 ? -20.844 -28.734 -8.219 1 94.62 166 GLY B CA 1
ATOM 2936 C C . GLY B 1 166 ? -19.828 -29.766 -8.688 1 94.62 166 GLY B C 1
ATOM 2937 O O . GLY B 1 166 ? -20.141 -30.953 -8.82 1 94.62 166 GLY B O 1
ATOM 2938 N N . HIS B 1 167 ? -18.625 -29.406 -9.016 1 96 167 HIS B N 1
ATOM 2939 C CA . HIS B 1 167 ? -17.594 -30.328 -9.469 1 96 167 HIS B CA 1
ATOM 2940 C C . HIS B 1 167 ? -17.047 -31.172 -8.312 1 96 167 HIS B C 1
ATOM 2942 O O . HIS B 1 167 ? -16.891 -30.656 -7.199 1 96 167 HIS B O 1
ATOM 2948 N N . PRO B 1 168 ? -16.672 -32.375 -8.531 1 95.88 168 PRO B N 1
ATOM 2949 C CA . PRO B 1 168 ? -16.234 -33.281 -7.461 1 95.88 168 PRO B CA 1
ATOM 2950 C C . PRO B 1 168 ? -14.742 -33.125 -7.156 1 95.88 168 PRO B C 1
ATOM 2952 O O . PRO B 1 168 ? -14.008 -34.125 -7.211 1 95.88 168 PRO B O 1
ATOM 2955 N N . VAL B 1 169 ? -14.258 -32 -6.832 1 96.06 169 VAL B N 1
ATOM 2956 C CA . VAL B 1 169 ? -12.891 -31.688 -6.438 1 96.06 169 VAL B CA 1
ATOM 2957 C C . VAL B 1 169 ? -12.898 -30.859 -5.148 1 96.06 169 VAL B C 1
ATOM 2959 O O . VAL B 1 169 ? -13.93 -30.312 -4.766 1 96.06 169 VAL B O 1
ATOM 2962 N N . SER B 1 170 ? -11.828 -30.891 -4.441 1 96.62 170 SER B N 1
ATOM 2963 C CA . SER B 1 170 ? -11.648 -30.109 -3.227 1 96.62 170 SER B CA 1
ATOM 2964 C C . SER B 1 170 ? -10.211 -29.594 -3.111 1 96.62 170 SER B C 1
ATOM 2966 O O . SER B 1 170 ? -9.289 -30.188 -3.654 1 96.62 170 SER B O 1
ATOM 2968 N N . LEU B 1 171 ? -10.047 -28.516 -2.508 1 96.88 171 LEU B N 1
ATOM 2969 C CA . LEU B 1 171 ? -8.719 -27.922 -2.377 1 96.88 171 LEU B CA 1
ATOM 2970 C C . LEU B 1 171 ? -8.664 -26.984 -1.169 1 96.88 171 LEU B C 1
ATOM 2972 O O . LEU B 1 171 ? -9.648 -26.312 -0.851 1 96.88 171 LEU B O 1
ATOM 2976 N N . ASP B 1 172 ? -7.586 -26.969 -0.474 1 95.88 172 ASP B N 1
ATOM 2977 C CA . ASP B 1 172 ? -7.344 -26.047 0.628 1 95.88 172 ASP B CA 1
ATOM 2978 C C . ASP B 1 172 ? -6.73 -24.75 0.125 1 95.88 172 ASP B C 1
ATOM 2980 O O . ASP B 1 172 ? -5.719 -24.766 -0.583 1 95.88 172 ASP B O 1
ATOM 2984 N N . PHE B 1 173 ? -7.328 -23.672 0.44 1 97.06 173 PHE B N 1
ATOM 2985 C CA . PHE B 1 173 ? -6.77 -22.328 0.275 1 97.06 173 PHE B CA 1
ATOM 2986 C C . PHE B 1 173 ? -6.109 -21.859 1.565 1 97.06 173 PHE B C 1
ATOM 2988 O O . PHE B 1 173 ? -6.797 -21.438 2.498 1 97.06 173 PHE B O 1
ATOM 2995 N N . ARG B 1 174 ? -4.859 -21.875 1.576 1 97.62 174 ARG B N 1
ATOM 2996 C CA . ARG B 1 174 ? -4.129 -21.594 2.805 1 97.62 174 ARG B CA 1
ATOM 2997 C C . ARG B 1 174 ? -3.988 -20.094 3.018 1 97.62 174 ARG B C 1
ATOM 2999 O O . ARG B 1 174 ? -3.646 -19.359 2.088 1 97.62 174 ARG B O 1
ATOM 3006 N N . ARG B 1 175 ? -4.34 -19.672 4.184 1 98.25 175 ARG B N 1
ATOM 3007 C CA . ARG B 1 175 ? -4.043 -18.312 4.633 1 98.25 175 ARG B CA 1
ATOM 3008 C C . ARG B 1 175 ? -2.66 -18.25 5.277 1 98.25 175 ARG B C 1
ATOM 3010 O O . ARG B 1 175 ? -2.148 -19.25 5.777 1 98.25 175 ARG B O 1
ATOM 3017 N N . LEU B 1 176 ? -2.078 -17.109 5.16 1 98.56 176 LEU B N 1
ATOM 3018 C CA . LEU B 1 176 ? -0.703 -16.984 5.629 1 98.56 176 LEU B CA 1
ATOM 3019 C C . LEU B 1 176 ? -0.536 -15.742 6.5 1 98.56 176 LEU B C 1
ATOM 3021 O O . LEU B 1 176 ? -1.307 -14.789 6.379 1 98.56 176 LEU B O 1
ATOM 3025 N N . ARG B 1 177 ? 0.447 -15.812 7.348 1 98.44 177 ARG B N 1
ATOM 3026 C CA . ARG B 1 177 ? 0.876 -14.633 8.086 1 98.44 177 ARG B CA 1
ATOM 3027 C C . ARG B 1 177 ? 1.978 -13.883 7.344 1 98.44 177 ARG B C 1
ATOM 3029 O O . ARG B 1 177 ? 3.023 -14.461 7.035 1 98.44 177 ARG B O 1
ATOM 3036 N N . PRO B 1 178 ? 1.731 -12.617 7.09 1 98.69 178 PRO B N 1
ATOM 3037 C CA . PRO B 1 178 ? 2.729 -11.875 6.309 1 98.69 178 PRO B CA 1
ATOM 3038 C C . PRO B 1 178 ? 4.117 -11.914 6.941 1 98.69 178 PRO B C 1
ATOM 3040 O O . PRO B 1 178 ? 5.125 -11.977 6.227 1 98.69 178 PRO B O 1
ATOM 3043 N N . GLU B 1 179 ? 4.207 -11.898 8.266 1 98.19 179 GLU B N 1
ATOM 3044 C CA . GLU B 1 179 ? 5.492 -11.922 8.961 1 98.19 179 GLU B CA 1
ATOM 3045 C C . GLU B 1 179 ? 6.254 -13.211 8.664 1 98.19 179 GLU B C 1
ATOM 3047 O O . GLU B 1 179 ? 7.469 -13.188 8.461 1 98.19 179 GLU B O 1
ATOM 3052 N N . ARG B 1 180 ? 5.543 -14.266 8.641 1 98.38 180 ARG B N 1
ATOM 3053 C CA . ARG B 1 180 ? 6.172 -15.555 8.352 1 98.38 180 ARG B CA 1
ATOM 3054 C C . ARG B 1 180 ? 6.656 -15.609 6.906 1 98.38 180 ARG B C 1
ATOM 3056 O O . ARG B 1 180 ? 7.75 -16.109 6.633 1 98.38 180 ARG B O 1
ATOM 3063 N N . VAL B 1 181 ? 5.859 -15.133 6 1 98.81 181 VAL B N 1
ATOM 3064 C CA . VAL B 1 181 ? 6.238 -15.125 4.594 1 98.81 181 VAL B CA 1
ATOM 3065 C C . VAL B 1 181 ? 7.469 -14.242 4.395 1 98.81 181 VAL B C 1
ATOM 3067 O O . VAL B 1 181 ? 8.375 -14.586 3.631 1 98.81 181 VAL B O 1
ATOM 3070 N N . GLU B 1 182 ? 7.527 -13.133 5.074 1 98.75 182 GLU B N 1
ATOM 3071 C CA . GLU B 1 182 ? 8.688 -12.25 5.016 1 98.75 182 GLU B CA 1
ATOM 3072 C C . GLU B 1 182 ? 9.961 -12.977 5.445 1 98.75 182 GLU B C 1
ATOM 3074 O O . GLU B 1 182 ? 11.008 -12.812 4.82 1 98.75 182 GLU B O 1
ATOM 3079 N N . GLU B 1 183 ? 9.836 -13.695 6.512 1 98.62 183 GLU B N 1
ATOM 3080 C CA . GLU B 1 183 ? 10.977 -14.469 6.996 1 98.62 183 GLU B CA 1
ATOM 3081 C C . GLU B 1 183 ? 11.453 -15.469 5.945 1 98.62 183 GLU B C 1
ATOM 3083 O O . GLU B 1 183 ? 12.656 -15.609 5.715 1 98.62 183 GLU B O 1
ATOM 3088 N N . LEU B 1 184 ? 10.531 -16.156 5.34 1 98.81 184 LEU B N 1
ATOM 3089 C CA . LEU B 1 184 ? 10.859 -17.156 4.324 1 98.81 184 LEU B CA 1
ATOM 3090 C C . LEU B 1 184 ? 11.516 -16.5 3.113 1 98.81 184 LEU B C 1
ATOM 3092 O O . LEU B 1 184 ? 12.445 -17.047 2.525 1 98.81 184 LEU B O 1
ATOM 3096 N N . LEU B 1 185 ? 11.008 -15.312 2.711 1 98.81 185 LEU B N 1
ATOM 3097 C CA . LEU B 1 185 ? 11.617 -14.57 1.61 1 98.81 185 LEU B CA 1
ATOM 3098 C C . LEU B 1 185 ? 13.047 -14.172 1.947 1 98.81 185 LEU B C 1
ATOM 3100 O O . LEU B 1 185 ? 13.945 -14.312 1.113 1 98.81 185 LEU B O 1
ATOM 3104 N N . ARG B 1 186 ? 13.227 -13.68 3.139 1 98.44 186 ARG B N 1
ATOM 3105 C CA . ARG B 1 186 ? 14.562 -13.305 3.584 1 98.44 186 ARG B CA 1
ATOM 3106 C C . ARG B 1 186 ? 15.516 -14.492 3.52 1 98.44 186 ARG B C 1
ATOM 3108 O O . ARG B 1 186 ? 16.656 -14.359 3.057 1 98.44 186 ARG B O 1
ATOM 3115 N N . GLU B 1 187 ? 15.07 -15.625 3.977 1 98.5 187 GLU B N 1
ATOM 3116 C CA . GLU B 1 187 ? 15.867 -16.844 3.947 1 98.5 187 GLU B CA 1
ATOM 3117 C C . GLU B 1 187 ? 16.234 -17.234 2.518 1 98.5 187 GLU B C 1
ATOM 3119 O O . GLU B 1 187 ? 17.297 -17.828 2.281 1 98.5 187 GLU B O 1
ATOM 3124 N N . ALA B 1 188 ? 15.406 -16.891 1.568 1 98.69 188 ALA B N 1
ATOM 3125 C CA . ALA B 1 188 ? 15.648 -17.188 0.16 1 98.69 188 ALA B CA 1
ATOM 3126 C C . ALA B 1 188 ? 16.547 -16.125 -0.482 1 98.69 188 ALA B C 1
ATOM 3128 O O . ALA B 1 188 ? 16.859 -16.219 -1.669 1 98.69 188 ALA B O 1
ATOM 3129 N N . GLY B 1 189 ? 16.875 -15.078 0.254 1 98.44 189 GLY B N 1
ATOM 3130 C CA . GLY B 1 189 ? 17.75 -14.031 -0.242 1 98.44 189 GLY B CA 1
ATOM 3131 C C . GLY B 1 189 ? 17 -12.852 -0.837 1 98.44 189 GLY B C 1
ATOM 3132 O O . GLY B 1 189 ? 17.578 -12.055 -1.579 1 98.44 189 GLY B O 1
ATOM 3133 N N . LEU B 1 190 ? 15.766 -12.742 -0.568 1 98.88 190 LEU B N 1
ATOM 3134 C CA . LEU B 1 190 ? 14.945 -11.633 -1.033 1 98.88 190 LEU B CA 1
ATOM 3135 C C . LEU B 1 190 ? 14.625 -10.672 0.111 1 98.88 190 LEU B C 1
ATOM 3137 O O . LEU B 1 190 ? 14.242 -11.109 1.199 1 98.88 190 LEU B O 1
ATOM 3141 N N . ARG B 1 191 ? 14.781 -9.422 -0.152 1 98.25 191 ARG B N 1
ATOM 3142 C CA . ARG B 1 191 ? 14.531 -8.406 0.863 1 98.25 191 ARG B CA 1
ATOM 3143 C C . ARG B 1 191 ? 13.141 -7.801 0.701 1 98.25 191 ARG B C 1
ATOM 3145 O O . ARG B 1 191 ? 12.844 -7.188 -0.326 1 98.25 191 ARG B O 1
ATOM 3152 N N . VAL B 1 192 ? 12.359 -7.941 1.727 1 98.69 192 VAL B N 1
ATOM 3153 C CA . VAL B 1 192 ? 11.031 -7.328 1.675 1 98.69 192 VAL B CA 1
ATOM 3154 C C . VAL B 1 192 ? 11.156 -5.816 1.833 1 98.69 192 VAL B C 1
ATOM 3156 O O . VAL B 1 192 ? 11.797 -5.332 2.771 1 98.69 192 VAL B O 1
ATOM 3159 N N . THR B 1 193 ? 10.578 -5.074 0.899 1 98.44 193 THR B N 1
ATOM 3160 C CA . THR B 1 193 ? 10.711 -3.621 0.892 1 98.44 193 THR B CA 1
ATOM 3161 C C . THR B 1 193 ? 9.422 -2.961 1.384 1 98.44 193 THR B C 1
ATOM 3163 O O . THR B 1 193 ? 9.43 -1.79 1.768 1 98.44 193 THR B O 1
ATOM 3166 N N . SER B 1 194 ? 8.344 -3.676 1.33 1 98.69 194 SER B N 1
ATOM 3167 C CA . SER B 1 194 ? 7.09 -3.145 1.849 1 98.69 194 SER B CA 1
ATOM 3168 C C . SER B 1 194 ? 6.117 -4.27 2.199 1 98.69 194 SER B C 1
ATOM 3170 O O . SER B 1 194 ? 6.09 -5.305 1.532 1 98.69 194 SER B O 1
ATOM 3172 N N . ARG B 1 195 ? 5.363 -4.105 3.229 1 98.88 195 ARG B N 1
ATOM 3173 C CA . ARG B 1 195 ? 4.27 -4.969 3.658 1 98.88 195 ARG B CA 1
ATOM 3174 C C . ARG B 1 195 ? 2.971 -4.184 3.797 1 98.88 195 ARG B C 1
ATOM 3176 O O . ARG B 1 195 ? 2.922 -3.174 4.504 1 98.88 195 ARG B O 1
ATOM 3183 N N . THR B 1 196 ? 1.995 -4.613 3.123 1 98.88 196 THR B N 1
ATOM 3184 C CA . THR B 1 196 ? 0.654 -4.043 3.213 1 98.88 196 THR B CA 1
ATOM 3185 C C . THR B 1 196 ? -0.348 -5.098 3.68 1 98.88 196 THR B C 1
ATOM 3187 O O . THR B 1 196 ? -0.329 -6.234 3.203 1 98.88 196 THR B O 1
ATOM 3190 N N . VAL B 1 197 ? -1.142 -4.738 4.637 1 98.88 197 VAL B N 1
ATOM 3191 C CA . VAL B 1 197 ? -2.303 -5.539 5.008 1 98.88 197 VAL B CA 1
ATOM 3192 C C . VAL B 1 197 ? -3.572 -4.703 4.875 1 98.88 197 VAL B C 1
ATOM 3194 O O . VAL B 1 197 ? -3.684 -3.629 5.469 1 98.88 197 VAL B O 1
ATOM 3197 N N . ARG B 1 198 ? -4.441 -5.148 4.035 1 98.44 198 ARG B N 1
ATOM 3198 C CA . ARG B 1 198 ? -5.738 -4.496 3.855 1 98.44 198 ARG B CA 1
ATOM 3199 C C . ARG B 1 198 ? -6.855 -5.324 4.484 1 98.44 198 ARG B C 1
ATOM 3201 O O . ARG B 1 198 ? -6.832 -6.555 4.422 1 98.44 198 ARG B O 1
ATOM 3208 N N . GLU B 1 199 ? -7.812 -4.672 5.09 1 97.56 199 GLU B N 1
ATOM 3209 C CA . GLU B 1 199 ? -8.984 -5.355 5.637 1 97.56 199 GLU B CA 1
ATOM 3210 C C . GLU B 1 199 ? -9.789 -6.039 4.535 1 97.56 199 GLU B C 1
ATOM 3212 O O . GLU B 1 199 ? -9.68 -5.676 3.363 1 97.56 199 GLU B O 1
ATOM 3217 N N . ALA B 1 200 ? -10.547 -7.043 4.961 1 96.75 200 ALA B N 1
ATOM 3218 C CA . ALA B 1 200 ? -11.422 -7.738 4.02 1 96.75 200 ALA B CA 1
ATOM 3219 C C . ALA B 1 200 ? -12.43 -6.777 3.395 1 96.75 200 ALA B C 1
ATOM 3221 O O . ALA B 1 200 ? -12.992 -5.918 4.082 1 96.75 200 ALA B O 1
ATOM 3222 N N . SER B 1 201 ? -12.539 -6.754 2.076 1 91.69 201 SER B N 1
ATOM 3223 C CA . SER B 1 201 ? -13.609 -6.055 1.367 1 91.69 201 SER B CA 1
ATOM 3224 C C . SER B 1 201 ? -14.859 -6.922 1.259 1 91.69 201 SER B C 1
ATOM 3226 O O . SER B 1 201 ? -14.898 -8.031 1.79 1 91.69 201 SER B O 1
ATOM 3228 N N . THR B 1 202 ? -15.867 -6.359 0.637 1 82.62 202 THR B N 1
ATOM 3229 C CA . THR B 1 202 ? -17.109 -7.102 0.469 1 82.62 202 THR B CA 1
ATOM 3230 C C . THR B 1 202 ? -16.859 -8.43 -0.239 1 82.62 202 THR B C 1
ATOM 3232 O O . THR B 1 202 ? -16.188 -8.469 -1.274 1 82.62 202 THR B O 1
ATOM 3235 N N . GLY B 1 203 ? -17.25 -9.516 0.328 1 86.19 203 GLY B N 1
ATOM 3236 C CA . GLY B 1 203 ? -17.109 -10.844 -0.261 1 86.19 203 GLY B CA 1
ATOM 3237 C C . GLY B 1 203 ? -15.875 -11.578 0.229 1 86.19 203 GLY B C 1
ATOM 3238 O O . GLY B 1 203 ? -15.727 -12.773 -0.012 1 86.19 203 GLY B O 1
ATOM 3239 N N . GLU B 1 204 ? -15.023 -10.883 0.884 1 92.19 204 GLU B N 1
ATOM 3240 C CA . GLU B 1 204 ? -13.812 -11.492 1.433 1 92.19 204 GLU B CA 1
ATOM 3241 C C . GLU B 1 204 ? -14 -11.852 2.904 1 92.19 204 GLU B C 1
ATOM 3243 O O . GLU B 1 204 ? -14.688 -11.148 3.641 1 92.19 204 GLU B O 1
ATOM 3248 N N . LYS B 1 205 ? -13.32 -12.914 3.293 1 93.62 205 LYS B N 1
ATOM 3249 C CA . LYS B 1 205 ? -13.523 -13.43 4.645 1 93.62 205 LYS B CA 1
ATOM 3250 C C . LYS B 1 205 ? -12.398 -12.977 5.578 1 93.62 205 LYS B C 1
ATOM 3252 O O . LYS B 1 205 ? -12.578 -12.938 6.797 1 93.62 205 LYS B O 1
ATOM 3257 N N . THR B 1 206 ? -11.258 -12.688 5.07 1 97.62 206 THR B N 1
ATOM 3258 C CA . THR B 1 206 ? -10.086 -12.344 5.867 1 97.62 206 THR B CA 1
ATOM 3259 C C . THR B 1 206 ? -9.352 -11.156 5.254 1 97.62 206 THR B C 1
ATOM 3261 O O . THR B 1 206 ? -9.57 -10.812 4.09 1 97.62 206 THR B O 1
ATOM 3264 N N . PRO B 1 207 ? -8.516 -10.469 6.023 1 98.44 207 PRO B N 1
ATOM 3265 C CA . PRO B 1 207 ? -7.652 -9.445 5.426 1 98.44 207 PRO B CA 1
ATOM 3266 C C . PRO B 1 207 ? -6.738 -10.008 4.336 1 98.44 207 PRO B C 1
ATOM 3268 O O . PRO B 1 207 ? -6.539 -11.219 4.258 1 98.44 207 PRO B O 1
ATOM 3271 N N . GLN B 1 208 ? -6.273 -9.148 3.445 1 98.69 208 GLN B N 1
ATOM 3272 C CA . GLN B 1 208 ? -5.34 -9.484 2.377 1 98.69 208 GLN B CA 1
ATOM 3273 C C . GLN B 1 208 ? -3.969 -8.859 2.627 1 98.69 208 GLN B C 1
ATOM 3275 O O . GLN B 1 208 ? -3.875 -7.73 3.109 1 98.69 208 GLN B O 1
ATOM 3280 N N . ALA B 1 209 ? -2.959 -9.57 2.281 1 98.88 209 ALA B N 1
ATOM 3281 C CA . ALA B 1 209 ? -1.601 -9.055 2.412 1 98.88 209 ALA B CA 1
ATOM 3282 C C . ALA B 1 209 ? -0.934 -8.914 1.046 1 98.88 209 ALA B C 1
ATOM 3284 O O . ALA B 1 209 ? -1.161 -9.734 0.151 1 98.88 209 ALA B O 1
ATOM 3285 N N . TYR B 1 210 ? -0.189 -7.891 0.863 1 98.94 210 TYR B N 1
ATOM 3286 C CA . TYR B 1 210 ? 0.696 -7.648 -0.27 1 98.94 210 TYR B CA 1
ATOM 3287 C C . TYR B 1 210 ? 2.131 -7.43 0.196 1 98.94 210 TYR B C 1
ATOM 3289 O O . TYR B 1 210 ? 2.391 -6.586 1.057 1 98.94 210 TYR B O 1
ATOM 3297 N N . LEU B 1 211 ? 3.059 -8.195 -0.296 1 98.94 211 LEU B N 1
ATOM 3298 C CA . LEU B 1 211 ? 4.477 -7.996 -0.018 1 98.94 211 LEU B CA 1
ATOM 3299 C C . LEU B 1 211 ? 5.234 -7.621 -1.288 1 98.94 211 LEU B C 1
ATOM 3301 O O . LEU B 1 211 ? 5.086 -8.281 -2.322 1 98.94 211 LEU B O 1
ATOM 3305 N N . LEU B 1 212 ? 5.93 -6.543 -1.271 1 98.88 212 LEU B N 1
ATOM 3306 C CA . LEU B 1 212 ? 6.941 -6.238 -2.277 1 98.88 212 LEU B CA 1
ATOM 3307 C C . LEU B 1 212 ? 8.336 -6.621 -1.782 1 98.88 212 LEU B C 1
ATOM 3309 O O . LEU B 1 212 ? 8.688 -6.348 -0.633 1 98.88 212 LEU B O 1
ATOM 3313 N N . ALA B 1 213 ? 9.086 -7.25 -2.594 1 98.88 213 ALA B N 1
ATOM 3314 C CA . ALA B 1 213 ? 10.453 -7.645 -2.266 1 98.88 213 ALA B CA 1
ATOM 3315 C C . ALA B 1 213 ? 11.398 -7.375 -3.438 1 98.88 213 ALA B C 1
ATOM 3317 O O . ALA B 1 213 ? 10.945 -7.141 -4.562 1 98.88 213 ALA B O 1
ATOM 3318 N N . ARG B 1 214 ? 12.586 -7.359 -3.148 1 98.62 214 ARG B N 1
ATOM 3319 C CA . ARG B 1 214 ? 13.625 -7.086 -4.137 1 98.62 214 ARG B CA 1
ATOM 3320 C C . ARG B 1 214 ? 14.82 -8.016 -3.947 1 98.62 214 ARG B C 1
ATOM 3322 O O . ARG B 1 214 ? 15.227 -8.289 -2.816 1 98.62 214 ARG B O 1
ATOM 3329 N N . LYS B 1 215 ? 15.297 -8.57 -5 1 98.56 215 LYS B N 1
ATOM 3330 C CA . LYS B 1 215 ? 16.594 -9.234 -4.953 1 98.56 215 LYS B CA 1
ATOM 3331 C C . LYS B 1 215 ? 17.734 -8.219 -4.859 1 98.56 215 LYS B C 1
ATOM 3333 O O . LYS B 1 215 ? 17.781 -7.262 -5.641 1 98.56 215 LYS B O 1
ATOM 3338 N N . PRO B 1 216 ? 18.594 -8.367 -3.893 1 96.69 216 PRO B N 1
ATOM 3339 C CA . PRO B 1 216 ? 19.688 -7.398 -3.768 1 96.69 216 PRO B CA 1
ATOM 3340 C C . PRO B 1 216 ? 20.438 -7.188 -5.078 1 96.69 216 PRO B C 1
ATOM 3342 O O . PRO B 1 216 ? 20.656 -8.141 -5.836 1 96.69 216 PRO B O 1
ATOM 3345 N N . ALA B 1 217 ? 20.797 -5.98 -5.27 1 91.25 217 ALA B N 1
ATOM 3346 C CA . ALA B 1 217 ? 21.578 -5.645 -6.453 1 91.25 217 ALA B CA 1
ATOM 3347 C C . ALA B 1 217 ? 22.969 -6.277 -6.398 1 91.25 217 ALA B C 1
ATOM 3349 O O . ALA B 1 217 ? 23.484 -6.539 -5.312 1 91.25 217 ALA B O 1
ATOM 3350 N N . ALA B 1 218 ? 23.531 -6.641 -7.465 1 75.06 218 ALA B N 1
ATOM 3351 C CA . ALA B 1 218 ? 24.891 -7.207 -7.52 1 75.06 218 ALA B CA 1
ATOM 3352 C C . ALA B 1 218 ? 25.922 -6.227 -6.969 1 75.06 218 ALA B C 1
ATOM 3354 O O . ALA B 1 218 ? 25.766 -5.012 -7.117 1 75.06 218 ALA B O 1
#

Radius of gyration: 23.59 Å; Cα contacts (8 Å, |Δi|>4): 912; chains: 2; bounding box: 49×75×54 Å

Solvent-accessible surface area (backbone atoms only — not comparable to full-atom values): 22407 Å² total; per-residue (Å²): 128,84,72,76,55,65,64,57,54,43,52,28,53,37,44,41,74,39,31,67,65,53,49,63,75,52,65,65,46,69,83,73,27,61,67,60,48,28,53,52,50,39,50,52,51,53,34,37,71,73,37,72,86,34,36,30,37,29,47,42,29,51,50,25,67,67,47,48,50,45,37,73,73,65,46,53,45,31,33,26,18,64,22,62,47,18,38,53,47,15,41,68,76,34,69,89,41,58,66,44,71,39,43,71,80,57,60,99,58,52,76,38,57,20,32,26,39,32,29,66,60,43,65,31,65,54,55,78,90,56,41,58,60,33,41,36,42,55,46,43,25,33,15,67,54,11,37,36,40,39,32,42,45,39,40,84,62,58,48,76,45,69,35,61,98,74,40,97,40,56,51,59,43,40,29,39,51,68,70,59,52,48,52,48,34,43,75,40,58,29,43,71,45,30,44,32,42,30,53,49,54,94,92,48,91,43,32,38,34,38,38,36,29,32,32,60,63,124,129,85,73,75,55,64,64,57,55,44,51,29,53,35,43,41,72,37,31,66,63,53,48,63,73,52,66,64,45,70,82,73,27,60,66,61,49,29,54,52,50,39,50,53,51,52,33,36,72,71,37,71,86,34,36,30,36,29,47,42,29,51,50,26,67,66,47,49,52,43,37,73,73,65,46,52,45,31,30,26,18,65,22,63,48,18,38,54,47,16,41,68,76,33,69,89,43,58,66,43,72,39,43,72,80,55,62,97,58,52,77,38,57,21,31,27,40,32,29,66,59,44,64,31,64,54,55,78,90,56,42,58,62,33,40,38,43,53,46,44,24,32,16,68,54,9,37,37,41,38,34,41,44,40,41,84,62,59,48,74,45,69,35,64,98,74,41,98,41,55,50,58,44,41,30,40,50,68,69,59,53,49,51,49,35,42,76,40,58,29,44,71,45,30,44,33,42,30,54,50,54,94,93,47,90,43,31,36,33,39,40,36,29,30,32,61,62,126

Nearest PDB structures (foldseek):
  3h2b-assembly1_A  TM=8.230E-01  e=9.529E-16  Corynebacterium glutamicum ATCC 13032
  2p8j-assembly1_B  TM=8.179E-01  e=1.086E-12  Clostridium acetobutylicum
  3ou2-assembly1_A  TM=7.772E-01  e=1.156E-12  Streptomyces luridus
  3hnr-assembly1_A  TM=6.749E-01  e=4.036E-10  [Bacillus thuringiensis] serovar konkukian
  2gs9-assembly1_B  TM=6.548E-01  e=9.653E-10  Thermus thermophilus HB8

Secondary structure (DSSP, 8-state):
--PPPHHHHHHHHHHHHHHHHHHHHHTTTTTT-HHHHHHHHHHHHHHHHH-TT-EEEEES-TTSHHHHHHHHTT-EEEEEES-HHHHHHHHHH-TTS-EEE-BTTB-SS-TT-EEEEEEES-STTS-GGGHHHHHHHHHHHEEEEEEEEEEEEB-SS-EEEESGGG-S-EEEE--B-HHHHHHHHHHTT-EEEEEEEE---TT-SS-EEEEEEEPPP-/-----HHHHHHHHHHHHHHHHHHHHHTTTTTT-HHHHHHHHHHHHHHHHH-TT-EEEEES-TTSHHHHHHHHTT-EEEEEES-HHHHHHHHHH-TTS-EEE-BTTB-SS-TT-EEEEEEES-STTS-GGGHHHHHHHHHHHEEEEEEEEEEEEB-SS-EEEESGGG-S-EEEE--B-HHHHHHHHHHTT-EEEEEEEE---TT-SS-EEEEEEEPPP-

pLDDT: mean 96.08, std 6.2, range [40.75, 98.94]

Organism: Streptomyces rubellomurinus (strain ATCC 31215) (NCBI:txid359131)

InterPro domains:
  IPR029063 S-adenosyl-L-methionine-dependent methyltransferase superfamily [G3DSA:3.40.50.150] (9-216)
  IPR029063 S-adenosyl-L-methionine-dependent methyltransferase superfamily [SSF53335] (4-199)
  IPR041698 Methyltransferase domain 25 [PF13649] (56-146)
  IPR050508 Methyltransferase Superfamily [PTHR42912] (37-191)